Protein 3P8N (pdb70)

CATH classification: 2.40.10.120 (+1 more: 2.40.10.10)

Sequence (390 aa):
APITAYSQQTRGLLGCIITSLTGRDKNQVDGEVQVLSTATQSFLATCVNGVCWTVYHGAGSKTLAGPKGPITQMYTNVDQDLVGWPAPPGARSMTPCTCGSSDLYLVTRHADVIPVRRRGDSRGSLLSPRPVSYLKGSSGGPLLCPSGHVVGIFRAAVCTRGVAKAVDFIPVESMETTMRASAPITAYSQQTRGLLGCIITSLTGRDKNQVDGEVQVLSTATQSFLATCVNGVCWTVYHGAGSKTLAGPKGPITQMYTNVDQDLVGWPAPPGARSMTPCTCGSSDLYLVTRHADVIPVRRRGDSRGSLLSPRPVSYLKGSSGGPLLCPSGHVVGIFRAAVCTRGVAKAVDFIPVESMETTMRASKGSVVIVGRIILSKGSVVIVGRIILS

B-factor: mean 38.15, std 11.36, range [19.88, 82.08]

Radius of gyration: 26.42 Å; Cα contacts (8 Å, |Δi|>4): 1052; chains: 4; bounding box: 53×77×50 Å

Foldseek 3Di:
DLDFWADDDDDDDVRLVVLQVFLADQDDDAEQKDWDDDPPAIEIWGAAPQKTKFFCVGQPQFFHRYNVGTFGWPFDDNVLRMTITGHHDRHDHAYADDVDDQWKWWQAPRRDTFIWGDDDLFKTFGPDKDFPVRRGNHGNTFIGDSVRHGQFTFHAFDDDPRIGGMTGTGGVVNVVVRNVVD/DQDFFADDDDDDDVVLVVLLVFLADQDADAEQKDWDDDPPAIEIWGAAPQKTKFFCVGQPQFFHRANVGTFGWPFDDNVLRMTITGDYPHYDHAYADDDDAQFKWWQAPRRDTFTWGHPDLFKTFGPDKDFPVRRGNHGNTFIAHSVGHGQFTFHAFCDDPRIGGMTGTGGVVNVVVRVVVD/DDDDDDPDDDDDD/DDDDDDPDDDDDD

GO terms:
  GO:0042025 host cell nucleus (C, IDA)
  GO:0044164 host cell cytosol (C, IDA)
  GO:0030430 host cell cytoplasm (C, IDA)
  GO:0043066 negative regulation of apoptotic process (P, IDA)
  GO:1902807 negative regulation of cell cycle G1/S phase transition (P, IDA)
  GO:0005515 protein binding (F, IPI)
  GO:0003724 RNA helicase activity (F, IDA)
  GO:0033650 host cell mitochondrion (C, EXP)
  GO:0042025 host cell nucleus (C, EXP)
  GO:0044167 host cell endoplasmic reticulum membrane (C, EXP)
  GO:0044186 host cell lipid droplet (C, EXP)
  GO:0044191 host cell mitochondrial membrane (C, EXP)
  GO:0030430 host cell cytoplasm (C, EXP)
  GO:0016887 ATP hydrolysis activity (F, EXP)
  GO:0017111 ribonucleoside triphosphate phosphatase activity (F, EXP)
  GO:0034062 5'-3' RNA polymerase activity (F, EXP)
  GO:0140691 RNA folding chaperone (F, IDA)
  GO:0003677 DNA binding (F, EXP)
  GO:0003723 RNA binding (F, EXP)
  GO:0003677 DNA binding (F, IMP)

Secondary structure (DSSP, 8-state):
----EEEEE---HHHHHHHHHH-B--SPP-SSEEEEE-SS-EEEEEEETTEEEE-HHHHTT--EEETTEEEPPSEEEGGGTEEEEEPPTTS--B-B--S--SEEEEEPTT--EEEEEE-SSSEEEEEEEEEHHHHTT-TT-EEE-TTS-EEEEEEEEEEETTEEEEEEEEEHHHHHHHHHH-/----EEEEE---HHHHHHHHHH-B--SPP-SSEEEEE-SS-EEEEEEETTEEEEEHHHHTT--B-BTTSPBPPSEEEGGGTE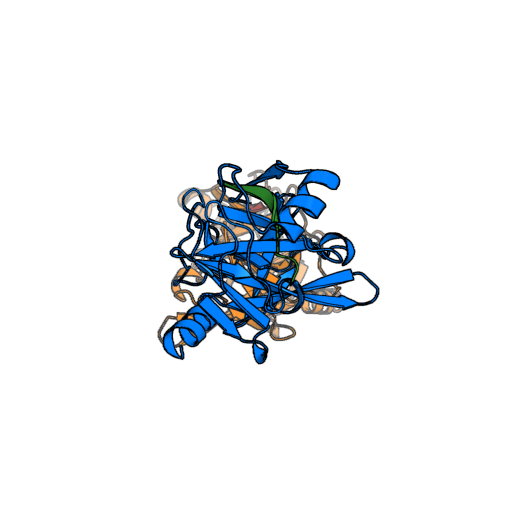EEEEPPTTPPPBPBP-S---EEEEEPTT--EEEEEE-SSSEEEEEEEEEHHHHTT-TTPEEE-TTS-EEEEEEEEEEETTEEEEEEEEEHHHHHHHHHT-/-PPBEEEEEEEE-/---BEEEEEEEE-

InterPro domains:
  IPR000745 Hepatitis C virus, Non-structural protein NS4a [PF01006] (1658-1711)
  IPR001490 Hepatitis C virus, Non-structural protein NS4b [PF01001] (1728-1921)
  IPR001650 Helicase, C-terminal domain-like [PS51194] (1361-1538)
  IPR001650 Helicase, C-terminal domain-like [SM00490] (1401-1495)
  IPR002166 RNA dependent RNA polymerase, hepatitis C virus [PF00998] (2422-2932)
  IPR002518 Hepatitis C virus, Non-structural protein NS2 [PF01538] (811-1005)
  IPR002518 Hepatitis C virus, Non-structural protein NS2 [PS51693] (903-1026)
  IPR002519 Hepatitis C virus, Envelope glycoprotein E1 [PF01539] (193-382)
  IPR002521 Hepatitis C virus, Core protein, C-terminal [PF01542] (116-190)
  IPR002522 Hepatitis C virus, Core protein, N-terminal [PF01543] (2-115)
  IPR002531 Hepatitis C virus, Non-structural protein E2/NS1 [PF01560] (386-729)
  IPR002868 Hepatitis C virus, Non-structural 5a protein [PF01506] (1974-1996)
  IPR004109 Hepatitis C virus, NS3 protease [PF02907] (1057-1203)
  IPR004109 Hepatitis C virus, NS3 protease [PS51822] (1027-1208)
  IPR007094 RNA-directed RNA polymerase, catalytic domain [PS50507] (2633-2751)
  IPR009003 Peptidase S1, PA clan [SSF50494] (1027-1212)
  IPR011492 Non-structural protein NS3-like, DEAD-box helicase, flavivirus [PF07652] (1293-1355)
  IPR013192 Hepatitis C virus, Non-structural 5a protein, domain 1a [PF08300] (2006-2067)
  IPR013193 Hepatitis C virus non-structural 5a, 1B domain [PF08301] (2068-2168)
  IPR014001 Helicase superfamily 1/2, ATP-binding domain [PS51192] (1217-1369)

Structure (mmCIF, N/CA/C/O backbone):
data_3P8N
#
_entry.id   3P8N
#
_cell.length_a   94.874
_cell.length_b   94.874
_cell.length_c   81.880
_cell.angle_alpha   90.000
_cell.angle_beta   90.000
_cell.angle_gamma   120.000
#
_symmetry.space_group_name_H-M   'P 61'
#
loop_
_entity.id
_entity.type
_entity.pdbx_description
1 polymer 'HCV serine protease NS3'
2 polymer 'HCV non-structural protein 4A'
3 non-polymer 'SODIUM ION'
4 non-polymer N-[(cyclopentyloxy)carbonyl]-3-methyl-L-valyl-(4R)-4-[(8-bromo-7-methoxy-2-{2-[(2-methylpropanoyl)amino]-1,3-thiazol-4-yl}quinolin-4-yl)oxy]-N-[(1R,2S)-1-carboxy-2-ethenylcyclopropyl]-L-prolinamide
5 water water
#
loop_
_atom_site.group_PDB
_atom_site.id
_atom_site.type_symbol
_atom_site.label_atom_id
_atom_site.label_alt_id
_atom_site.label_comp_id
_atom_site.label_asym_id
_atom_site.label_entity_id
_atom_site.label_seq_id
_atom_site.pdbx_PDB_ins_code
_atom_site.Cartn_x
_atom_site.Cartn_y
_atom_site.Cartn_z
_atom_site.occupancy
_atom_site.B_iso_or_equiv
_atom_site.auth_seq_id
_atom_site.auth_comp_id
_atom_site.auth_asym_id
_atom_site.auth_atom_id
_atom_site.pdbx_PDB_model_num
ATOM 1 N N . ALA A 1 1 ? 66.891 39.839 7.627 1.00 63.15 1 ALA A N 1
ATOM 2 C CA . ALA A 1 1 ? 66.089 39.834 6.370 1.00 63.10 1 ALA A CA 1
ATOM 3 C C . ALA A 1 1 ? 66.903 40.446 5.229 1.00 63.04 1 ALA A C 1
ATOM 4 O O . ALA A 1 1 ? 67.810 41.260 5.463 1.00 64.48 1 ALA A O 1
ATOM 6 N N . PRO A 1 2 ? 66.589 40.065 3.976 1.00 61.49 2 PRO A N 1
ATOM 7 C CA . PRO A 1 2 ? 67.286 40.577 2.788 1.00 58.73 2 PRO A CA 1
ATOM 8 C C . PRO A 1 2 ? 66.942 42.036 2.485 1.00 56.31 2 PRO A C 1
ATOM 9 O O . PRO A 1 2 ? 67.815 42.831 2.142 1.00 57.24 2 PRO A O 1
ATOM 13 N N . ILE A 1 3 ? 65.670 42.389 2.624 1.00 52.05 3 ILE A N 1
ATOM 14 C CA . ILE A 1 3 ? 65.203 43.682 2.139 1.00 47.11 3 ILE A CA 1
ATOM 15 C C . ILE A 1 3 ? 65.209 44.763 3.220 1.00 43.36 3 ILE A C 1
ATOM 16 O O . ILE A 1 3 ? 64.802 44.529 4.359 1.00 41.26 3 ILE A O 1
ATOM 21 N N . THR A 1 4 ? 65.697 45.942 2.859 1.00 39.26 4 THR A N 1
ATOM 22 C CA . THR A 1 4 ? 65.711 47.064 3.789 1.00 38.77 4 THR A CA 1
ATOM 23 C C . THR A 1 4 ? 65.046 48.285 3.148 1.00 35.82 4 THR A C 1
ATOM 24 O O . THR A 1 4 ? 64.879 48.346 1.924 1.00 33.94 4 THR A O 1
ATOM 28 N N . ALA A 1 5 ? 64.667 49.249 3.980 1.00 33.39 5 ALA A N 1
ATOM 29 C CA . ALA A 1 5 ? 63.983 50.442 3.499 1.00 31.21 5 ALA A CA 1
ATOM 30 C C . ALA A 1 5 ? 64.300 51.644 4.394 1.00 30.81 5 ALA A C 1
ATOM 31 O O . ALA A 1 5 ? 64.652 51.489 5.564 1.00 30.01 5 ALA A O 1
ATOM 33 N N . TYR A 1 6 ? 64.170 52.843 3.839 1.00 30.82 6 TYR A N 1
ATOM 34 C CA . TYR A 1 6 ? 64.090 54.040 4.665 1.00 29.71 6 TYR A CA 1
ATOM 35 C C . TYR A 1 6 ? 63.136 55.008 4.014 1.00 29.18 6 TYR A C 1
ATOM 36 O O . TYR A 1 6 ? 62.795 54.879 2.822 1.00 28.16 6 TYR A O 1
ATOM 45 N N . SER A 1 7 ? 62.710 55.992 4.788 1.00 27.82 7 SER A N 1
ATOM 46 C CA . SER A 1 7 ? 61.775 56.965 4.250 1.00 27.91 7 SER A CA 1
ATOM 47 C C . SER A 1 7 ? 62.377 58.356 4.201 1.00 28.90 7 SER A C 1
ATOM 48 O O . SER A 1 7 ? 63.415 58.631 4.830 1.00 27.78 7 SER A O 1
ATOM 51 N N . GLN A 1 8 ? 61.733 59.225 3.420 1.00 27.00 8 GLN A N 1
ATOM 52 C CA . GLN A 1 8 ? 62.038 60.647 3.418 1.00 28.07 8 GLN A CA 1
ATOM 53 C C . GLN A 1 8 ? 60.710 61.393 3.365 1.00 28.31 8 GLN A C 1
ATOM 54 O O . GLN A 1 8 ? 59.879 61.103 2.507 1.00 25.60 8 GLN A O 1
ATOM 60 N N . GLN A 1 9 ? 60.501 62.335 4.276 1.00 28.30 9 GLN A N 1
ATOM 61 C CA . GLN A 1 9 ? 59.326 63.179 4.187 1.00 30.91 9 GLN A CA 1
ATOM 62 C C . GLN A 1 9 ? 59.515 64.251 3.120 1.00 31.52 9 GLN A C 1
ATOM 63 O O . GLN A 1 9 ? 60.640 64.656 2.832 1.00 29.96 9 GLN A O 1
ATOM 69 N N . THR A 1 10 ? 58.412 64.690 2.513 1.00 33.75 10 THR A N 1
ATOM 70 C CA . THR A 1 10 ? 58.491 65.678 1.444 1.00 35.38 10 THR A CA 1
ATOM 71 C C . THR A 1 10 ? 57.614 66.887 1.688 1.00 35.91 10 THR A C 1
ATOM 72 O O . THR A 1 10 ? 57.805 67.929 1.053 1.00 36.75 10 THR A O 1
ATOM 76 N N . ARG A 1 11 ? 56.645 66.745 2.583 1.00 37.53 11 ARG A N 1
ATOM 77 C CA . ARG A 1 11 ? 55.662 67.805 2.829 1.00 40.98 11 ARG A CA 1
ATOM 78 C C . ARG A 1 11 ? 55.256 67.815 4.279 1.00 42.79 11 ARG A C 1
ATOM 79 O O . ARG A 1 11 ? 55.332 66.790 4.955 1.00 42.42 11 ARG A O 1
ATOM 87 N N . GLY A 1 12 ? 54.800 68.978 4.743 1.00 44.22 12 GLY A N 1
ATOM 88 C CA . GLY A 1 12 ? 54.278 69.092 6.089 1.00 46.90 12 GLY A CA 1
ATOM 89 C C . GLY A 1 12 ? 52.790 69.378 6.085 1.00 48.38 12 GLY A C 1
ATOM 90 O O . GLY A 1 12 ? 52.151 69.323 5.040 1.00 47.49 12 GLY A O 1
ATOM 91 N N . LEU A 1 13 ? 52.245 69.698 7.256 1.00 50.50 13 LEU A N 1
ATOM 92 C CA . LEU A 1 13 ? 50.805 69.894 7.429 1.00 52.27 13 LEU A CA 1
ATOM 93 C C . LEU A 1 13 ? 50.203 70.951 6.502 1.00 53.02 13 LEU A C 1
ATOM 94 O O . LEU A 1 13 ? 49.183 70.709 5.853 1.00 53.86 13 LEU A O 1
ATOM 99 N N . LEU A 1 14 ? 50.822 72.125 6.448 1.00 52.31 14 LEU A N 1
ATOM 100 C CA . LEU A 1 14 ? 50.273 73.220 5.651 1.00 52.25 14 LEU A CA 1
ATOM 101 C C . LEU A 1 14 ? 50.369 72.910 4.170 1.00 51.46 14 LEU A C 1
ATOM 102 O O . LEU A 1 14 ? 49.404 73.073 3.436 1.00 51.81 14 LEU A O 1
ATOM 107 N N . GLY A 1 15 ? 51.538 72.462 3.730 1.00 51.19 15 GLY A N 1
ATOM 108 C CA . GLY A 1 15 ? 51.719 72.180 2.319 1.00 50.71 15 GLY A CA 1
ATOM 109 C C . GLY A 1 15 ? 50.767 71.110 1.817 1.00 50.24 15 GLY A C 1
ATOM 110 O O . GLY A 1 15 ? 50.362 71.129 0.655 1.00 50.07 15 GLY A O 1
ATOM 111 N N . CYS A 1 16 ? 50.416 70.174 2.691 1.00 50.67 16 CYS A N 1
ATOM 112 C CA . CYS A 1 16 ? 49.518 69.081 2.323 1.00 51.13 16 CYS A CA 1
ATOM 113 C C . CYS A 1 16 ? 48.086 69.596 2.181 1.00 50.77 16 CYS A C 1
ATOM 114 O O . CYS A 1 16 ? 47.354 69.191 1.279 1.00 49.71 16 CYS A O 1
ATOM 117 N N . ILE A 1 17 ? 47.687 70.495 3.075 1.00 51.59 17 ILE A N 1
ATOM 118 C CA . ILE A 1 17 ? 46.344 71.050 3.022 1.00 50.66 17 ILE A CA 1
ATOM 119 C C . ILE A 1 17 ? 46.187 71.812 1.717 1.00 49.60 17 ILE A C 1
ATOM 120 O O . ILE A 1 17 ? 45.215 71.618 0.987 1.00 49.39 17 ILE A O 1
ATOM 125 N N . ILE A 1 18 ? 47.174 72.650 1.412 1.00 48.06 18 ILE A N 1
ATOM 126 C CA . ILE A 1 18 ? 47.145 73.440 0.194 1.00 46.78 18 ILE A CA 1
ATOM 127 C C . ILE A 1 18 ? 47.152 72.559 -1.045 1.00 44.74 18 ILE A C 1
ATOM 128 O O . ILE A 1 18 ? 46.353 72.760 -1.955 1.00 44.57 18 ILE A O 1
ATOM 133 N N . THR A 1 19 ? 48.049 71.582 -1.082 1.00 42.88 19 THR A N 1
ATOM 134 C CA . THR A 1 19 ? 48.212 70.771 -2.282 1.00 41.95 19 THR A CA 1
ATOM 135 C C . THR A 1 19 ? 46.953 69.932 -2.522 1.00 40.43 19 THR A C 1
ATOM 136 O O . THR A 1 19 ? 46.555 69.699 -3.654 1.00 40.29 19 THR A O 1
ATOM 140 N N . SER A 1 20 ? 46.323 69.499 -1.442 1.00 41.17 20 SER A N 1
ATOM 141 C CA . SER A 1 20 ? 45.028 68.829 -1.525 1.00 42.64 20 SER A CA 1
ATOM 142 C C . SER A 1 20 ? 43.953 69.664 -2.238 1.00 43.73 20 SER A C 1
ATOM 143 O O . SER A 1 20 ? 43.142 69.126 -2.996 1.00 41.96 20 SER A O 1
ATOM 146 N N . LEU A 1 21 ? 43.956 70.979 -1.994 1.00 45.71 21 LEU A N 1
ATOM 147 C CA . LEU A 1 21 ? 42.943 71.885 -2.549 1.00 45.90 21 LEU A CA 1
ATOM 148 C C . LEU A 1 21 ? 43.223 72.241 -3.993 1.00 45.75 21 LEU A C 1
ATOM 149 O O . LEU A 1 21 ? 42.301 72.338 -4.809 1.00 47.70 21 LEU A O 1
ATOM 154 N N . THR A 1 22 ? 44.494 72.444 -4.310 1.00 43.74 22 THR A N 1
ATOM 155 C CA . THR A 1 22 ? 44.882 72.865 -5.643 1.00 43.48 22 THR A CA 1
ATOM 156 C C . THR A 1 22 ? 45.039 71.660 -6.569 1.00 43.07 22 THR A C 1
ATOM 157 O O . THR A 1 22 ? 44.891 71.770 -7.795 1.00 43.25 22 THR A O 1
ATOM 161 N N . GLY A 1 23 ? 45.363 70.510 -5.987 1.00 40.37 23 GLY A N 1
ATOM 162 C CA . GLY A 1 23 ? 45.554 69.316 -6.793 1.00 39.09 23 GLY A CA 1
ATOM 163 C C . GLY A 1 23 ? 46.822 69.333 -7.616 1.00 39.14 23 GLY A C 1
ATOM 164 O O . GLY A 1 23 ? 47.000 68.514 -8.515 1.00 37.09 23 GLY A O 1
ATOM 165 N N . ARG A 1 24 ? 47.718 70.267 -7.313 1.00 41.62 24 ARG A N 1
ATOM 166 C CA . ARG A 1 24 ? 48.939 70.409 -8.085 1.00 44.20 24 ARG A CA 1
ATOM 167 C C . ARG A 1 24 ? 50.156 70.194 -7.180 1.00 44.51 24 ARG A C 1
ATOM 168 O O . ARG A 1 24 ? 50.375 70.934 -6.211 1.00 44.65 24 ARG A O 1
ATOM 176 N N . ASP A 1 25 ? 50.931 69.160 -7.489 1.00 45.80 25 ASP A N 1
ATOM 177 C CA . ASP A 1 25 ? 52.122 68.835 -6.707 1.00 46.76 25 ASP A CA 1
ATOM 178 C C . ASP A 1 25 ? 53.317 68.910 -7.638 1.00 46.99 25 ASP A C 1
ATOM 179 O O . ASP A 1 25 ? 53.427 68.133 -8.582 1.00 45.97 25 ASP A O 1
ATOM 184 N N . LYS A 1 26 ? 54.208 69.860 -7.371 1.00 49.30 26 LYS A N 1
ATOM 185 C CA . LYS A 1 26 ? 55.377 70.060 -8.214 1.00 51.21 26 LYS A CA 1
ATOM 186 C C . LYS A 1 26 ? 56.639 69.388 -7.666 1.00 50.43 26 LYS A C 1
ATOM 187 O O . LYS A 1 26 ? 57.688 69.395 -8.315 1.00 50.12 26 LYS A O 1
ATOM 193 N N . ASN A 1 27 ? 56.535 68.795 -6.480 1.00 49.29 27 ASN A N 1
ATOM 194 C CA . ASN A 1 27 ? 57.670 68.097 -5.890 1.00 48.02 27 ASN A CA 1
ATOM 195 C C . ASN A 1 27 ? 58.154 66.985 -6.808 1.00 47.66 27 ASN A C 1
ATOM 196 O O . ASN A 1 27 ? 57.354 66.309 -7.439 1.00 46.05 27 ASN A O 1
ATOM 201 N N . GLN A 1 28 ? 59.469 66.793 -6.878 1.00 48.58 28 GLN A N 1
ATOM 202 C CA . GLN A 1 28 ? 60.034 65.636 -7.577 1.00 49.17 28 GLN A CA 1
ATOM 203 C C . GLN A 1 28 ? 59.642 64.346 -6.862 1.00 47.93 28 GLN A C 1
ATOM 204 O O . GLN A 1 28 ? 59.730 64.261 -5.634 1.00 48.49 28 GLN A O 1
ATOM 210 N N . VAL A 1 29 ? 59.193 63.352 -7.627 1.00 46.82 29 VAL A N 1
ATOM 211 C CA . VAL A 1 29 ? 58.778 62.069 -7.052 1.00 45.32 29 VAL A CA 1
ATOM 212 C C . VAL A 1 29 ? 59.914 61.054 -7.136 1.00 44.02 29 VAL A C 1
ATOM 213 O O . VAL A 1 29 ? 60.645 61.034 -8.128 1.00 45.36 29 VAL A O 1
ATOM 217 N N . ASP A 1 30 ? 60.071 60.225 -6.099 1.00 40.81 30 ASP A N 1
ATOM 218 C CA . ASP A 1 30 ? 61.089 59.167 -6.102 1.00 38.22 30 ASP A CA 1
ATOM 219 C C . ASP A 1 30 ? 60.630 58.017 -5.217 1.00 35.74 30 ASP A C 1
ATOM 220 O O . ASP A 1 30 ? 59.659 58.150 -4.497 1.00 33.42 30 ASP A O 1
ATOM 225 N N . GLY A 1 31 ? 61.319 56.885 -5.285 1.00 34.76 31 GLY A N 1
ATOM 226 C CA . GLY A 1 31 ? 60.995 55.782 -4.400 1.00 35.37 31 GLY A CA 1
ATOM 227 C C . GLY A 1 31 ? 60.010 54.788 -4.987 1.00 35.03 31 GLY A C 1
ATOM 228 O O . GLY A 1 31 ? 59.314 55.089 -5.951 1.00 34.47 31 GLY A O 1
ATOM 229 N N . GLU A 1 32 ? 59.960 53.600 -4.398 1.00 33.77 32 GLU A N 1
ATOM 230 C CA . GLU A 1 32 ? 59.049 52.556 -4.852 1.00 34.58 32 GLU A CA 1
ATOM 231 C C . GLU A 1 32 ? 57.664 52.710 -4.229 1.00 33.35 32 GLU A C 1
ATOM 232 O O . GLU A 1 32 ? 56.654 52.264 -4.781 1.00 32.92 32 GLU A O 1
ATOM 238 N N . VAL A 1 33 ? 57.628 53.333 -3.063 1.00 29.67 33 VAL A N 1
ATOM 239 C CA . VAL A 1 33 ? 56.384 53.467 -2.330 1.00 28.51 33 VAL A CA 1
ATOM 240 C C . VAL A 1 33 ? 56.175 54.928 -1.988 1.00 26.14 33 VAL A C 1
ATOM 241 O O . VAL A 1 33 ? 57.097 55.592 -1.491 1.00 25.59 33 VAL A O 1
ATOM 245 N N . GLN A 1 34 ? 54.968 55.430 -2.243 1.00 26.17 34 GLN A N 1
ATOM 246 C CA . GLN A 1 34 ? 54.611 56.798 -1.898 1.00 26.34 34 GLN A CA 1
ATOM 247 C C . GLN A 1 34 ? 53.801 56.810 -0.621 1.00 26.23 34 GLN A C 1
ATOM 248 O O . GLN A 1 34 ? 52.929 55.954 -0.401 1.00 25.67 34 GLN A O 1
ATOM 254 N N . VAL A 1 35 ? 54.091 57.775 0.240 1.00 25.96 35 VAL A N 1
ATOM 255 C CA . VAL A 1 35 ? 53.315 57.921 1.460 1.00 26.99 35 VAL A CA 1
ATOM 256 C C . VAL A 1 35 ? 52.259 58.954 1.193 1.00 28.56 35 VAL A C 1
ATOM 257 O O . VAL A 1 35 ? 52.576 60.096 0.840 1.00 29.44 35 VAL A O 1
ATOM 261 N N . LEU A 1 36 ? 51.008 58.560 1.384 1.00 29.04 36 LEU A N 1
ATOM 262 C CA . LEU A 1 36 ? 49.887 59.388 0.978 1.00 29.23 36 LEU A CA 1
ATOM 263 C C . LEU A 1 36 ? 49.081 59.894 2.148 1.00 30.22 36 LEU A C 1
ATOM 264 O O . LEU A 1 36 ? 49.014 59.263 3.208 1.00 27.96 36 LEU A O 1
ATOM 269 N N . SER A 1 37 ? 48.442 61.038 1.938 1.00 31.18 37 SER A N 1
ATOM 270 C CA . SER A 1 37 ? 47.547 61.540 2.940 1.00 33.28 37 SER A CA 1
ATOM 271 C C . SER A 1 37 ? 46.312 62.210 2.352 1.00 33.81 37 SER A C 1
ATOM 272 O O . SER A 1 37 ? 46.362 62.815 1.272 1.00 33.59 37 SER A O 1
ATOM 275 N N . THR A 1 38 ? 45.207 62.096 3.074 1.00 35.18 38 THR A N 1
ATOM 276 C CA . THR A 1 38 ? 44.049 62.954 2.838 1.00 40.35 38 THR A CA 1
ATOM 277 C C . THR A 1 38 ? 43.764 63.726 4.129 1.00 42.87 38 THR A C 1
ATOM 278 O O . THR A 1 38 ? 44.591 63.742 5.051 1.00 42.74 38 THR A O 1
ATOM 282 N N . ALA A 1 39 ? 42.596 64.360 4.184 1.00 46.32 39 ALA A N 1
ATOM 283 C CA . ALA A 1 39 ? 42.206 65.171 5.335 1.00 48.75 39 ALA A CA 1
ATOM 284 C C . ALA A 1 39 ? 42.102 64.321 6.589 1.00 49.36 39 ALA A C 1
ATOM 285 O O . ALA A 1 39 ? 42.392 64.790 7.682 1.00 49.73 39 ALA A O 1
ATOM 287 N N . THR A 1 40 ? 41.685 63.069 6.430 1.00 49.48 40 THR A N 1
ATOM 288 C CA . THR A 1 40 ? 41.422 62.233 7.589 1.00 51.09 40 THR A CA 1
ATOM 289 C C . THR A 1 40 ? 42.413 61.077 7.796 1.00 50.01 40 THR A C 1
ATOM 290 O O . THR A 1 40 ? 42.661 60.674 8.930 1.00 49.95 40 THR A O 1
ATOM 294 N N . GLN A 1 41 ? 42.981 60.540 6.720 1.00 48.94 41 GLN A N 1
ATOM 295 C CA . GLN A 1 41 ? 43.792 59.331 6.858 1.00 46.76 41 GLN A CA 1
ATOM 296 C C . GLN A 1 41 ? 45.121 59.304 6.106 1.00 44.02 41 GLN A C 1
ATOM 297 O O . GLN A 1 41 ? 45.344 60.078 5.164 1.00 40.33 41 GLN A O 1
ATOM 303 N N . SER A 1 42 ? 46.013 58.412 6.545 1.00 40.11 42 SER A N 1
ATOM 304 C CA . SER A 1 42 ? 47.273 58.204 5.848 1.00 38.35 42 SER A CA 1
ATOM 305 C C . SER A 1 42 ? 47.385 56.734 5.416 1.00 33.69 42 SER A C 1
ATOM 306 O O . SER A 1 42 ? 46.818 55.833 6.044 1.00 33.70 42 SER A O 1
ATOM 309 N N . PHE A 1 43 ? 48.078 56.522 4.305 1.00 29.83 43 PHE A N 1
ATOM 310 C CA . PHE A 1 43 ? 48.182 55.205 3.695 1.00 28.14 43 PHE A CA 1
ATOM 311 C C . PHE A 1 43 ? 49.311 55.258 2.688 1.00 26.24 43 PHE A C 1
ATOM 312 O O . PHE A 1 43 ? 50.006 56.272 2.611 1.00 26.51 43 PHE A O 1
ATOM 320 N N . LEU A 1 44 ? 49.524 54.163 1.956 1.00 23.83 44 LEU A N 1
ATOM 321 C CA . LEU A 1 44 ? 50.669 54.034 1.067 1.00 23.28 44 LEU A CA 1
ATOM 322 C C . LEU A 1 44 ? 50.196 53.654 -0.324 1.00 23.85 44 LEU A C 1
ATOM 323 O O . LEU A 1 44 ? 49.124 53.072 -0.468 1.00 25.09 44 LEU A O 1
ATOM 328 N N . ALA A 1 45 ? 50.995 53.974 -1.339 1.00 25.06 45 ALA A N 1
ATOM 329 C CA . ALA A 1 45 ? 50.772 53.438 -2.690 1.00 24.79 45 ALA A CA 1
ATOM 330 C C . ALA A 1 45 ? 52.039 52.735 -3.170 1.00 27.71 45 ALA A C 1
ATOM 331 O O . ALA A 1 45 ? 53.148 53.246 -2.982 1.00 31.01 45 ALA A O 1
ATOM 333 N N . THR A 1 46 ? 51.888 51.561 -3.770 1.00 27.85 46 THR A N 1
ATOM 334 C CA . THR A 1 46 ? 53.038 50.837 -4.303 1.00 29.66 46 THR A CA 1
ATOM 335 C C . THR A 1 46 ? 52.958 50.970 -5.814 1.00 31.20 46 THR A C 1
ATOM 336 O O . THR A 1 46 ? 51.924 50.670 -6.413 1.00 30.06 46 THR A O 1
ATOM 340 N N . CYS A 1 47 ? 54.034 51.433 -6.427 1.00 32.69 47 CYS A N 1
ATOM 341 C CA . CYS A 1 47 ? 54.010 51.608 -7.858 1.00 35.96 47 CYS A CA 1
ATOM 342 C C . CYS A 1 47 ? 54.556 50.361 -8.543 1.00 37.19 47 CYS A C 1
ATOM 343 O O . CYS A 1 47 ? 55.683 49.914 -8.279 1.00 36.28 47 CYS A O 1
ATOM 346 N N . VAL A 1 48 ? 53.710 49.786 -9.392 1.00 36.58 48 VAL A N 1
ATOM 347 C CA . VAL A 1 48 ? 53.973 48.517 -10.063 1.00 40.44 48 VAL A CA 1
ATOM 348 C C . VAL A 1 48 ? 53.621 48.658 -11.552 1.00 41.42 48 VAL A C 1
ATOM 349 O O . VAL A 1 48 ? 52.481 48.950 -11.915 1.00 41.99 48 VAL A O 1
ATOM 353 N N . ASN A 1 49 ? 54.617 48.462 -12.407 1.00 43.93 49 ASN A N 1
ATOM 354 C CA . ASN A 1 49 ? 54.450 48.618 -13.850 1.00 44.81 49 ASN A CA 1
ATOM 355 C C . ASN A 1 49 ? 53.761 49.919 -14.227 1.00 43.97 49 ASN A C 1
ATOM 356 O O . ASN A 1 49 ? 52.718 49.910 -14.873 1.00 44.25 49 ASN A O 1
ATOM 361 N N . GLY A 1 50 ? 54.347 51.037 -13.822 1.00 43.66 50 GLY A N 1
ATOM 362 C CA . GLY A 1 50 ? 53.823 52.331 -14.227 1.00 42.99 50 GLY A CA 1
ATOM 363 C C . GLY A 1 50 ? 52.500 52.774 -13.608 1.00 42.24 50 GLY A C 1
ATOM 364 O O . GLY A 1 50 ? 51.999 53.843 -13.958 1.00 43.02 50 GLY A O 1
ATOM 365 N N . VAL A 1 51 ? 51.926 51.974 -12.703 1.00 39.63 51 VAL A N 1
ATOM 366 C CA . VAL A 1 51 ? 50.723 52.382 -11.957 1.00 37.01 51 VAL A CA 1
ATOM 367 C C . VAL A 1 51 ? 50.991 52.377 -10.444 1.00 35.61 51 VAL A C 1
ATOM 368 O O . VAL A 1 51 ? 51.557 51.418 -9.916 1.00 33.88 51 VAL A O 1
ATOM 372 N N . CYS A 1 52 ? 50.602 53.452 -9.754 1.00 34.68 52 CYS A N 1
ATOM 373 C CA . CYS A 1 52 ? 50.674 53.458 -8.296 1.00 34.01 52 CYS A CA 1
ATOM 374 C C . CYS A 1 52 ? 49.325 53.025 -7.700 1.00 31.64 52 CYS A C 1
ATOM 375 O O . CYS A 1 52 ? 48.299 53.704 -7.864 1.00 28.51 52 CYS A O 1
ATOM 378 N N . TRP A 1 53 ? 49.364 51.884 -7.016 1.00 27.85 53 TRP A N 1
ATOM 379 C CA . TRP A 1 53 ? 48.191 51.184 -6.486 1.00 27.53 53 TRP A CA 1
ATOM 380 C C . TRP A 1 53 ? 48.014 51.456 -4.986 1.00 27.33 53 TRP A C 1
ATOM 381 O O . TRP A 1 53 ? 48.988 51.454 -4.223 1.00 24.93 53 TRP A O 1
ATOM 392 N N . THR A 1 54 ? 46.769 51.650 -4.561 1.00 25.45 54 THR A N 1
ATOM 393 C CA . THR A 1 54 ? 46.494 51.734 -3.151 1.00 24.97 54 THR A CA 1
ATOM 394 C C . THR A 1 54 ? 45.097 51.205 -2.834 1.00 24.07 54 THR A C 1
ATOM 395 O O . THR A 1 54 ? 44.473 50.593 -3.685 1.00 24.70 54 THR A O 1
ATOM 399 N N . VAL A 1 55 ? 44.620 51.411 -1.611 1.00 23.80 55 VAL A N 1
ATOM 400 C CA . VAL A 1 55 ? 43.298 50.933 -1.208 1.00 24.12 55 VAL A CA 1
ATOM 401 C C . VAL A 1 55 ? 42.199 51.982 -1.395 1.00 25.40 55 VAL A C 1
ATOM 402 O O . VAL A 1 55 ? 42.432 53.172 -1.194 1.00 24.21 55 VAL A O 1
ATOM 406 N N . TYR A 1 56 ? 41.000 51.521 -1.763 1.00 25.55 56 TYR A N 1
ATOM 407 C CA . TYR A 1 56 ? 39.826 52.391 -1.875 1.00 27.52 56 TYR A CA 1
ATOM 408 C C . TYR A 1 56 ? 39.421 53.008 -0.531 1.00 27.95 56 TYR A C 1
ATOM 409 O O . TYR A 1 56 ? 39.005 54.184 -0.476 1.00 25.89 56 TYR A O 1
ATOM 418 N N . HIS A 1 57 ? 39.537 52.231 0.554 1.00 28.99 57 HIS A N 1
ATOM 419 C CA . HIS A 1 57 ? 39.137 52.736 1.869 1.00 28.62 57 HIS A CA 1
ATOM 420 C C . HIS A 1 57 ? 40.046 53.875 2.301 1.00 28.93 57 HIS A C 1
ATOM 421 O O . HIS A 1 57 ? 39.719 54.629 3.213 1.00 31.11 57 HIS A O 1
ATOM 428 N N . GLY A 1 58 ? 41.180 54.016 1.619 1.00 28.09 58 GLY A N 1
ATOM 429 C CA . GLY A 1 58 ? 42.044 55.169 1.827 1.00 26.44 58 GLY A CA 1
ATOM 430 C C . GLY A 1 58 ? 41.803 56.304 0.835 1.00 27.25 58 GLY A C 1
ATOM 431 O O . GLY A 1 58 ? 41.529 57.443 1.233 1.00 27.20 58 GLY A O 1
ATOM 432 N N . ALA A 1 59 ? 41.904 56.009 -0.456 1.00 26.02 59 ALA A N 1
ATOM 433 C CA . ALA A 1 59 ? 41.813 57.056 -1.477 1.00 26.18 59 ALA A CA 1
ATOM 434 C C . ALA A 1 59 ? 40.380 57.387 -1.945 1.00 27.05 59 ALA A C 1
ATOM 435 O O . ALA A 1 59 ? 40.161 58.435 -2.578 1.00 24.88 59 ALA A O 1
ATOM 437 N N . GLY A 1 60 ? 39.425 56.502 -1.663 1.00 24.12 60 GLY A N 1
ATOM 438 C CA . GLY A 1 60 ? 38.111 56.637 -2.273 1.00 27.10 60 GLY A CA 1
ATOM 439 C C . GLY A 1 60 ? 38.247 56.812 -3.776 1.00 27.28 60 GLY A C 1
ATOM 440 O O . GLY A 1 60 ? 39.056 56.150 -4.430 1.00 27.46 60 GLY A O 1
ATOM 441 N N . SER A 1 61 ? 37.455 57.726 -4.323 1.00 29.75 61 SER A N 1
ATOM 442 C CA . SER A 1 61 ? 37.476 58.043 -5.744 1.00 30.24 61 SER A CA 1
ATOM 443 C C . SER A 1 61 ? 38.355 59.242 -6.083 1.00 29.42 61 SER A C 1
ATOM 444 O O . SER A 1 61 ? 38.303 59.751 -7.212 1.00 28.20 61 SER A O 1
ATOM 447 N N . LYS A 1 62 ? 39.147 59.708 -5.118 1.00 27.42 62 LYS A N 1
ATOM 448 C CA . LYS A 1 62 ? 39.892 60.958 -5.300 1.00 27.02 62 LYS A CA 1
ATOM 449 C C . LYS A 1 62 ? 40.988 60.950 -6.365 1.00 26.58 62 LYS A C 1
ATOM 450 O O . LYS A 1 62 ? 41.553 59.918 -6.697 1.00 26.13 62 LYS A O 1
ATOM 456 N N . THR A 1 63 ? 41.296 62.133 -6.886 1.00 25.15 63 THR A N 1
ATOM 457 C CA . THR A 1 63 ? 42.431 62.285 -7.772 1.00 27.46 63 THR A CA 1
ATOM 458 C C . THR A 1 63 ? 43.705 62.259 -6.907 1.00 26.47 63 THR A C 1
ATOM 459 O O . THR A 1 63 ? 43.633 62.401 -5.689 1.00 28.55 63 THR A O 1
ATOM 463 N N . LEU A 1 64 ? 44.857 62.103 -7.548 1.00 27.53 64 LEU A N 1
ATOM 464 C CA . LEU A 1 64 ? 46.153 62.254 -6.865 1.00 27.44 64 LEU A CA 1
ATOM 465 C C . LEU A 1 64 ? 46.785 63.572 -7.336 1.00 29.26 64 LEU A C 1
ATOM 466 O O . LEU A 1 64 ? 46.886 63.804 -8.532 1.00 28.30 64 LEU A O 1
ATOM 471 N N . ALA A 1 65 ? 47.197 64.433 -6.407 1.00 29.42 65 ALA A N 1
ATOM 472 C CA . ALA A 1 65 ? 47.857 65.681 -6.798 1.00 33.27 65 ALA A CA 1
ATOM 473 C C . ALA A 1 65 ? 49.090 65.390 -7.668 1.00 35.06 65 ALA A C 1
ATOM 474 O O . ALA A 1 65 ? 49.986 64.632 -7.273 1.00 33.95 65 ALA A O 1
ATOM 476 N N . GLY A 1 66 ? 49.132 66.002 -8.854 1.00 35.18 66 GLY A N 1
ATOM 477 C CA . GLY A 1 66 ? 50.229 65.763 -9.768 1.00 38.09 66 GLY A CA 1
ATOM 478 C C . GLY A 1 66 ? 50.875 67.048 -10.272 1.00 41.67 66 GLY A C 1
ATOM 479 O O . GLY A 1 66 ? 50.378 68.161 -10.020 1.00 40.95 66 GLY A O 1
ATOM 480 N N . PRO A 1 67 ? 52.000 66.920 -10.992 1.00 43.57 67 PRO A N 1
ATOM 481 C CA . PRO A 1 67 ? 52.774 68.062 -11.500 1.00 45.79 67 PRO A CA 1
ATOM 482 C C . PRO A 1 67 ? 52.000 68.843 -12.558 1.00 46.65 67 PRO A C 1
ATOM 483 O O . PRO A 1 67 ? 52.179 70.048 -12.701 1.00 48.08 67 PRO A O 1
ATOM 487 N N . LYS A 1 68 ? 51.128 68.149 -13.281 1.00 47.50 68 LYS A N 1
ATOM 488 C CA . LYS A 1 68 ? 50.209 68.793 -14.212 1.00 48.66 68 LYS A CA 1
ATOM 489 C C . LYS A 1 68 ? 48.808 68.913 -13.614 1.00 47.98 68 LYS A C 1
ATOM 490 O O . LYS A 1 68 ? 47.822 68.920 -14.347 1.00 50.08 68 LYS A O 1
ATOM 496 N N . GLY A 1 69 ? 48.714 69.009 -12.292 1.00 45.14 69 GLY A N 1
ATOM 497 C CA . GLY A 1 69 ? 47.406 69.047 -11.659 1.00 43.04 69 GLY A CA 1
ATOM 498 C C . GLY A 1 69 ? 46.898 67.671 -11.237 1.00 41.07 69 GLY A C 1
ATOM 499 O O . GLY A 1 69 ? 47.651 66.698 -11.229 1.00 40.13 69 GLY A O 1
ATOM 500 N N . PRO A 1 70 ? 45.611 67.556 -10.886 1.00 40.11 70 PRO A N 1
ATOM 501 C CA . PRO A 1 70 ? 45.128 66.269 -10.356 1.00 38.63 70 PRO A CA 1
ATOM 502 C C . PRO A 1 70 ? 45.115 65.150 -11.386 1.00 36.92 70 PRO A C 1
ATOM 503 O O . PRO A 1 70 ? 44.732 65.352 -12.539 1.00 36.00 70 PRO A O 1
ATOM 507 N N . ILE A 1 71 ? 45.558 63.968 -10.958 1.00 35.06 71 ILE A N 1
ATOM 508 C CA . ILE A 1 71 ? 45.539 62.760 -11.782 1.00 32.70 71 ILE A CA 1
ATOM 509 C C . ILE A 1 71 ? 44.307 61.938 -11.463 1.00 32.27 71 ILE A C 1
ATOM 510 O O . ILE A 1 71 ? 44.053 61.636 -10.302 1.00 31.19 71 ILE A O 1
ATOM 515 N N . THR A 1 72 ? 43.552 61.571 -12.501 1.00 30.24 72 THR A N 1
ATOM 516 C CA . THR A 1 72 ? 42.348 60.763 -12.349 1.00 29.68 72 THR A CA 1
ATOM 517 C C . THR A 1 72 ? 42.743 59.296 -12.206 1.00 29.75 72 THR A C 1
ATOM 518 O O . THR A 1 72 ? 43.707 58.833 -12.830 1.00 29.53 72 THR A O 1
ATOM 522 N N . GLN A 1 73 ? 42.026 58.563 -11.367 1.00 29.82 73 GLN A N 1
ATOM 523 C CA . GLN A 1 73 ? 42.284 57.124 -11.243 1.00 29.79 73 GLN A CA 1
ATOM 524 C C . GLN A 1 73 ? 42.152 56.439 -12.578 1.00 32.22 73 GLN A C 1
ATOM 525 O O . GLN A 1 73 ? 41.271 56.775 -13.377 1.00 32.88 73 GLN A O 1
ATOM 531 N N . MET A 1 74 ? 43.034 55.480 -12.820 1.00 33.40 74 MET A N 1
ATOM 532 C CA . MET A 1 74 ? 43.015 54.706 -14.051 1.00 37.34 74 MET A CA 1
ATOM 533 C C . MET A 1 74 ? 42.224 53.426 -13.783 1.00 37.24 74 MET A C 1
ATOM 534 O O . MET A 1 74 ? 41.662 52.821 -14.697 1.00 37.77 74 MET A O 1
ATOM 539 N N . TYR A 1 75 ? 42.170 53.022 -12.515 1.00 35.96 75 TYR A N 1
ATOM 540 C CA . TYR A 1 75 ? 41.507 51.780 -12.130 1.00 33.83 75 TYR A CA 1
ATOM 541 C C . TYR A 1 75 ? 40.843 51.963 -10.786 1.00 32.24 75 TYR A C 1
ATOM 542 O O . TYR A 1 75 ? 41.458 52.480 -9.869 1.00 30.67 75 TYR A O 1
ATOM 551 N N . THR A 1 76 ? 39.590 51.531 -10.666 1.00 31.60 76 THR A N 1
ATOM 552 C CA . THR A 1 76 ? 38.824 51.733 -9.446 1.00 30.60 76 THR A CA 1
ATOM 553 C C . THR A 1 76 ? 37.975 50.496 -9.194 1.00 33.78 76 THR A C 1
ATOM 554 O O . THR A 1 76 ? 37.044 50.210 -9.951 1.00 33.88 76 THR A O 1
ATOM 558 N N . ASN A 1 77 ? 38.279 49.762 -8.128 1.00 32.41 77 ASN A N 1
ATOM 559 C CA . ASN A 1 77 ? 37.524 48.548 -7.836 1.00 31.45 77 ASN A CA 1
ATOM 560 C C . ASN A 1 77 ? 37.136 48.530 -6.383 1.00 31.31 77 ASN A C 1
ATOM 561 O O . ASN A 1 77 ? 37.910 48.069 -5.525 1.00 29.82 77 ASN A O 1
ATOM 566 N N . VAL A 1 78 ? 35.933 49.023 -6.104 1.00 30.39 78 VAL A N 1
ATOM 567 C CA . VAL A 1 78 ? 35.491 49.215 -4.737 1.00 30.84 78 VAL A CA 1
ATOM 568 C C . VAL A 1 78 ? 35.411 47.868 -3.991 1.00 33.15 78 VAL A C 1
ATOM 569 O O . VAL A 1 78 ? 35.767 47.776 -2.813 1.00 31.77 78 VAL A O 1
ATOM 573 N N . ASP A 1 79 ? 34.954 46.822 -4.677 1.00 34.07 79 ASP A N 1
ATOM 574 C CA . ASP A 1 79 ? 34.741 45.542 -4.014 1.00 35.29 79 ASP A CA 1
ATOM 575 C C . ASP A 1 79 ? 36.017 44.796 -3.616 1.00 34.73 79 ASP A C 1
ATOM 576 O O . ASP A 1 79 ? 35.987 44.021 -2.664 1.00 33.83 79 ASP A O 1
ATOM 581 N N . GLN A 1 80 ? 37.108 45.013 -4.351 1.00 33.48 80 GLN A N 1
ATOM 582 C CA . GLN A 1 80 ? 38.439 44.518 -3.970 1.00 34.18 80 GLN A CA 1
ATOM 583 C C . GLN A 1 80 ? 39.250 45.537 -3.146 1.00 30.95 80 GLN A C 1
ATOM 584 O O . GLN A 1 80 ? 40.375 45.243 -2.724 1.00 29.74 80 GLN A O 1
ATOM 590 N N . ASP A 1 81 ? 38.686 46.727 -2.944 1.00 27.89 81 ASP A N 1
ATOM 591 C CA . ASP A 1 81 ? 39.337 47.784 -2.169 1.00 27.21 81 ASP A CA 1
ATOM 592 C C . ASP A 1 81 ? 40.641 48.217 -2.857 1.00 27.31 81 ASP A C 1
ATOM 593 O O . ASP A 1 81 ? 41.666 48.406 -2.209 1.00 27.00 81 ASP A O 1
ATOM 598 N N . LEU A 1 82 ? 40.600 48.358 -4.174 1.00 26.53 82 LEU A N 1
ATOM 599 C CA . LEU A 1 82 ? 41.805 48.626 -4.948 1.00 27.35 82 LEU A CA 1
ATOM 600 C C . LEU A 1 82 ? 41.597 49.791 -5.908 1.00 27.45 82 LEU A C 1
ATOM 601 O O . LEU A 1 82 ? 40.587 49.834 -6.618 1.00 28.62 82 LEU A O 1
ATOM 606 N N . VAL A 1 83 ? 42.534 50.736 -5.914 1.00 26.48 83 VAL A N 1
ATOM 607 C CA . VAL A 1 83 ? 42.562 51.772 -6.934 1.00 27.62 83 VAL A CA 1
ATOM 608 C C . VAL A 1 83 ? 43.994 51.999 -7.439 1.00 28.13 83 VAL A C 1
ATOM 609 O O . VAL A 1 83 ? 44.959 51.680 -6.755 1.00 26.89 83 VAL A O 1
ATOM 613 N N . GLY A 1 84 ? 44.117 52.564 -8.634 1.00 27.60 84 GLY A N 1
ATOM 614 C CA . GLY A 1 84 ? 45.423 52.790 -9.219 1.00 27.37 84 GLY A CA 1
ATOM 615 C C . GLY A 1 84 ? 45.381 54.059 -10.042 1.00 30.59 84 GLY A C 1
ATOM 616 O O . GLY A 1 84 ? 44.401 54.288 -10.772 1.00 29.71 84 GLY A O 1
ATOM 617 N N . TRP A 1 85 ? 46.422 54.883 -9.915 1.00 28.84 85 TRP A N 1
ATOM 618 C CA . TRP A 1 85 ? 46.589 56.080 -10.742 1.00 30.91 85 TRP A CA 1
ATOM 619 C C . TRP A 1 85 ? 47.810 55.825 -11.628 1.00 33.49 85 TRP A C 1
ATOM 620 O O . TRP A 1 85 ? 48.757 55.138 -11.212 1.00 33.61 85 TRP A O 1
ATOM 631 N N . PRO A 1 86 ? 47.824 56.390 -12.846 1.00 35.28 86 PRO A N 1
ATOM 632 C CA . PRO A 1 86 ? 49.075 56.341 -13.633 1.00 38.16 86 PRO A CA 1
ATOM 633 C C . PRO A 1 86 ? 50.238 56.869 -12.775 1.00 39.89 86 PRO A C 1
ATOM 634 O O . PRO A 1 86 ? 50.131 57.943 -12.170 1.00 37.86 86 PRO A O 1
ATOM 638 N N . ALA A 1 87 ? 51.337 56.115 -12.725 1.00 43.54 87 ALA A N 1
ATOM 639 C CA . ALA A 1 87 ? 52.466 56.454 -11.854 1.00 47.77 87 ALA A CA 1
ATOM 640 C C . ALA A 1 87 ? 53.177 57.709 -12.330 1.00 50.67 87 ALA A C 1
ATOM 641 O O . ALA A 1 87 ? 53.598 57.792 -13.480 1.00 51.19 87 ALA A O 1
ATOM 643 N N . PRO A 1 88 ? 53.334 58.699 -11.438 1.00 53.67 88 PRO A N 1
ATOM 644 C CA . PRO A 1 88 ? 54.133 59.899 -11.721 1.00 55.19 88 PRO A CA 1
ATOM 645 C C . PRO A 1 88 ? 55.554 59.514 -12.145 1.00 56.62 88 PRO A C 1
ATOM 646 O O . PRO A 1 88 ? 56.049 58.442 -11.795 1.00 57.33 88 PRO A O 1
ATOM 650 N N . PRO A 1 89 ? 56.222 60.388 -12.915 1.00 58.20 89 PRO A N 1
ATOM 651 C CA . PRO A 1 89 ? 57.421 60.013 -13.681 1.00 57.47 89 PRO A CA 1
ATOM 652 C C . PRO A 1 89 ? 58.573 59.445 -12.834 1.00 55.86 89 PRO A C 1
ATOM 653 O O . PRO A 1 89 ? 59.099 58.363 -13.120 1.00 56.77 89 PRO A O 1
ATOM 657 N N . GLY A 1 90 ? 58.965 60.179 -11.800 1.00 54.61 90 GLY A N 1
ATOM 658 C CA . GLY A 1 90 ? 60.089 59.758 -10.980 1.00 52.94 90 GLY A CA 1
ATOM 659 C C . GLY A 1 90 ? 59.827 58.537 -10.111 1.00 51.97 90 GLY A C 1
ATOM 660 O O . GLY A 1 90 ? 60.755 57.984 -9.531 1.00 50.28 90 GLY A O 1
ATOM 661 N N . ALA A 1 91 ? 58.574 58.107 -10.013 1.00 51.42 91 ALA A N 1
ATOM 662 C CA . ALA A 1 91 ? 58.251 56.950 -9.184 1.00 51.84 91 ALA A CA 1
ATOM 663 C C . ALA A 1 91 ? 58.979 55.711 -9.702 1.00 51.96 91 ALA A C 1
ATOM 664 O O . ALA A 1 91 ? 58.956 55.430 -10.898 1.00 52.35 91 ALA A O 1
ATOM 666 N N . ARG A 1 92 ? 59.621 54.972 -8.801 1.00 51.83 92 ARG A N 1
ATOM 667 C CA . ARG A 1 92 ? 60.326 53.751 -9.176 1.00 51.69 92 ARG A CA 1
ATOM 668 C C . ARG A 1 92 ? 59.364 52.571 -9.254 1.00 51.96 92 ARG A C 1
ATOM 669 O O . ARG A 1 92 ? 58.876 52.076 -8.233 1.00 52.96 92 ARG A O 1
ATOM 677 N N . SER A 1 93 ? 59.104 52.107 -10.469 1.00 51.14 93 SER A N 1
ATOM 678 C CA . SER A 1 93 ? 58.103 51.073 -10.686 1.00 50.33 93 SER A CA 1
ATOM 679 C C . SER A 1 93 ? 58.645 49.691 -10.348 1.00 49.89 93 SER A C 1
ATOM 680 O O . SER A 1 93 ? 59.705 49.300 -10.830 1.00 50.42 93 SER A O 1
ATOM 683 N N . MET A 1 94 ? 57.916 48.954 -9.515 1.00 48.16 94 MET A N 1
ATOM 684 C CA . MET A 1 94 ? 58.344 47.625 -9.108 1.00 48.47 94 MET A CA 1
ATOM 685 C C . MET A 1 94 ? 57.837 46.554 -10.069 1.00 48.88 94 MET A C 1
ATOM 686 O O . MET A 1 94 ? 56.937 46.792 -10.876 1.00 48.26 94 MET A O 1
ATOM 691 N N . THR A 1 95 ? 58.427 45.372 -9.964 1.00 49.22 95 THR A N 1
ATOM 692 C CA . THR A 1 95 ? 58.069 44.233 -10.796 1.00 51.30 95 THR A CA 1
ATOM 693 C C . THR A 1 95 ? 57.262 43.205 -10.018 1.00 52.13 95 THR A C 1
ATOM 694 O O . THR A 1 95 ? 57.643 42.811 -8.913 1.00 50.52 95 THR A O 1
ATOM 698 N N . PRO A 1 96 ? 56.130 42.760 -10.588 1.00 54.08 96 PRO A N 1
ATOM 699 C CA . PRO A 1 96 ? 55.291 41.698 -10.016 1.00 56.53 96 PRO A CA 1
ATOM 700 C C . PRO A 1 96 ? 56.063 40.392 -9.841 1.00 59.54 96 PRO A C 1
ATOM 701 O O . PRO A 1 96 ? 56.788 39.984 -10.741 1.00 59.90 96 PRO A O 1
ATOM 705 N N . CYS A 1 97 ? 55.906 39.752 -8.681 1.00 62.78 97 CYS A N 1
ATOM 706 C CA . CYS A 1 97 ? 56.502 38.440 -8.414 1.00 67.01 97 CYS A CA 1
ATOM 707 C C . CYS A 1 97 ? 55.559 37.346 -8.906 1.00 69.24 97 CYS A C 1
ATOM 708 O O . CYS A 1 97 ? 54.359 37.357 -8.615 1.00 69.38 97 CYS A O 1
ATOM 711 N N . THR A 1 98 ? 56.112 36.401 -9.657 1.00 72.17 98 THR A N 1
ATOM 712 C CA . THR A 1 98 ? 55.300 35.418 -10.356 1.00 74.68 98 THR A CA 1
ATOM 713 C C . THR A 1 98 ? 55.652 33.992 -9.931 1.00 76.31 98 THR A C 1
ATOM 714 O O . THR A 1 98 ? 54.867 33.060 -10.127 1.00 76.78 98 THR A O 1
ATOM 718 N N . CYS A 1 99 ? 56.833 33.829 -9.341 1.00 77.50 99 CYS A N 1
ATOM 719 C CA . CYS A 1 99 ? 57.250 32.530 -8.827 1.00 78.28 99 CYS A CA 1
ATOM 720 C C . CYS A 1 99 ? 56.579 32.256 -7.483 1.00 77.92 99 CYS A C 1
ATOM 721 O O . CYS A 1 99 ? 56.441 31.100 -7.068 1.00 78.39 99 CYS A O 1
ATOM 724 N N . GLY A 1 100 ? 56.162 33.323 -6.807 1.00 76.86 100 GLY A N 1
ATOM 725 C CA . GLY A 1 100 ? 55.544 33.178 -5.501 1.00 75.05 100 GLY A CA 1
ATOM 726 C C . GLY A 1 100 ? 56.420 32.446 -4.495 1.00 73.56 100 GLY A C 1
ATOM 727 O O . GLY A 1 100 ? 56.527 31.219 -4.525 1.00 74.22 100 GLY A O 1
ATOM 728 N N . SER A 1 101 ? 57.047 33.197 -3.594 1.00 71.72 101 SER A N 1
ATOM 729 C CA . SER A 1 101 ? 57.857 32.603 -2.533 1.00 69.25 101 SER A CA 1
ATOM 730 C C . SER A 1 101 ? 57.010 32.395 -1.268 1.00 67.07 101 SER A C 1
ATOM 731 O O . SER A 1 101 ? 55.883 32.899 -1.167 1.00 66.75 101 SER A O 1
ATOM 734 N N . SER A 1 102 ? 57.554 31.641 -0.316 1.00 63.69 102 SER A N 1
ATOM 735 C CA . SER A 1 102 ? 56.853 31.337 0.929 1.00 60.71 102 SER A CA 1
ATOM 736 C C . SER A 1 102 ? 57.052 32.470 1.934 1.00 57.98 102 SER A C 1
ATOM 737 O O . SER A 1 102 ? 56.115 32.885 2.618 1.00 56.59 102 SER A O 1
ATOM 740 N N . ASP A 1 103 ? 58.285 32.959 2.030 1.00 54.29 103 ASP A N 1
ATOM 741 C CA . ASP A 1 103 ? 58.584 34.062 2.930 1.00 50.91 103 ASP A CA 1
ATOM 742 C C . ASP A 1 103 ? 58.395 35.416 2.249 1.00 46.51 103 ASP A C 1
ATOM 743 O O . ASP A 1 103 ? 58.906 35.672 1.146 1.00 43.77 103 ASP A O 1
ATOM 748 N N . LEU A 1 104 ? 57.630 36.275 2.913 1.00 40.86 104 LEU A N 1
ATOM 749 C CA . LEU A 1 104 ? 57.295 37.576 2.365 1.00 37.89 104 LEU A CA 1
ATOM 750 C C . LEU A 1 104 ? 57.736 38.666 3.326 1.00 36.30 104 LEU A C 1
ATOM 751 O O . LEU A 1 104 ? 57.987 38.408 4.506 1.00 34.17 104 LEU A O 1
ATOM 756 N N . TYR A 1 105 ? 57.829 39.885 2.808 1.00 33.66 105 TYR A N 1
ATOM 757 C CA . TYR A 1 105 ? 58.247 41.021 3.613 1.00 32.09 105 TYR A CA 1
ATOM 758 C C . TYR A 1 105 ? 57.278 42.171 3.416 1.00 30.07 105 TYR A C 1
ATOM 759 O O . TYR A 1 105 ? 57.098 42.631 2.306 1.00 27.97 105 TYR A O 1
ATOM 768 N N . LEU A 1 106 ? 56.657 42.612 4.502 1.00 28.22 106 LEU A N 1
ATOM 769 C CA . LEU A 1 106 ? 55.750 43.758 4.456 1.00 28.93 106 LEU A CA 1
ATOM 770 C C . LEU A 1 106 ? 56.540 45.042 4.775 1.00 28.16 106 LEU A C 1
ATOM 771 O O . LEU A 1 106 ? 57.172 45.142 5.823 1.00 29.06 106 LEU A O 1
ATOM 776 N N . VAL A 1 107 ? 56.495 46.017 3.876 1.00 29.14 107 VAL A N 1
ATOM 777 C CA . VAL A 1 107 ? 57.096 47.325 4.133 1.00 28.13 107 VAL A CA 1
ATOM 778 C C . VAL A 1 107 ? 56.014 48.271 4.693 1.00 29.01 107 VAL A C 1
ATOM 779 O O . VAL A 1 107 ? 54.978 48.500 4.051 1.00 23.84 107 VAL A O 1
ATOM 783 N N . THR A 1 108 ? 56.275 48.828 5.876 1.00 27.93 108 THR A N 1
ATOM 784 C CA . THR A 1 108 ? 55.322 49.716 6.556 1.00 26.28 108 THR A CA 1
ATOM 785 C C . THR A 1 108 ? 55.624 51.194 6.258 1.00 26.25 108 THR A C 1
ATOM 786 O O . THR A 1 108 ? 56.654 51.520 5.675 1.00 26.88 108 THR A O 1
ATOM 790 N N . ARG A 1 109 ? 54.738 52.090 6.680 1.00 26.49 109 ARG A N 1
ATOM 791 C CA . ARG A 1 109 ? 54.939 53.513 6.414 1.00 27.96 109 ARG A CA 1
ATOM 792 C C . ARG A 1 109 ? 56.175 54.046 7.133 1.00 29.68 109 ARG A C 1
ATOM 793 O O . ARG A 1 109 ? 56.726 55.064 6.734 1.00 26.64 109 ARG A O 1
ATOM 801 N N . HIS A 1 110 ? 56.597 53.335 8.179 1.00 28.91 110 HIS A N 1
ATOM 802 C CA . HIS A 1 110 ? 57.774 53.701 8.972 1.00 32.61 110 HIS A CA 1
ATOM 803 C C . HIS A 1 110 ? 59.049 53.226 8.275 1.00 33.11 110 HIS A C 1
ATOM 804 O O . HIS A 1 110 ? 60.160 53.470 8.753 1.00 34.55 110 HIS A O 1
ATOM 811 N N . ALA A 1 111 ? 58.885 52.526 7.157 1.00 30.88 111 ALA A N 1
ATOM 812 C CA . ALA A 1 111 ? 60.013 51.923 6.449 1.00 30.78 111 ALA A CA 1
ATOM 813 C C . ALA A 1 111 ? 60.633 50.814 7.277 1.00 31.18 111 ALA A C 1
ATOM 814 O O . ALA A 1 111 ? 61.823 50.546 7.175 1.00 28.86 111 ALA A O 1
ATOM 816 N N . ASP A 1 112 ? 59.826 50.165 8.100 1.00 32.17 112 ASP A N 1
ATOM 817 C CA . ASP A 1 112 ? 60.251 48.900 8.675 1.00 34.66 112 ASP A CA 1
ATOM 818 C C . ASP A 1 112 ? 59.862 47.787 7.738 1.00 36.01 112 ASP A C 1
ATOM 819 O O . ASP A 1 112 ? 58.897 47.915 6.974 1.00 34.54 112 ASP A O 1
ATOM 824 N N . VAL A 1 113 ? 60.644 46.711 7.770 1.00 37.05 113 VAL A N 1
ATOM 825 C CA . VAL A 1 113 ? 60.385 45.545 6.941 1.00 36.96 113 VAL A CA 1
ATOM 826 C C . VAL A 1 113 ? 60.022 44.367 7.842 1.00 38.42 113 VAL A C 1
ATOM 827 O O . VAL A 1 113 ? 60.835 43.925 8.656 1.00 39.35 113 VAL A O 1
ATOM 831 N N . ILE A 1 114 ? 58.799 43.866 7.705 1.00 35.95 114 ILE A N 1
ATOM 832 C CA . ILE A 1 114 ? 58.246 42.902 8.646 1.00 35.21 114 ILE A CA 1
ATOM 833 C C . ILE A 1 114 ? 58.129 41.545 7.957 1.00 35.12 114 ILE A C 1
ATOM 834 O O . ILE A 1 114 ? 57.447 41.410 6.933 1.00 33.02 114 ILE A O 1
ATOM 839 N N . PRO A 1 115 ? 58.791 40.515 8.515 1.00 33.28 115 PRO A N 1
ATOM 840 C CA . PRO A 1 115 ? 58.705 39.176 7.915 1.00 32.30 115 PRO A CA 1
ATOM 841 C C . PRO A 1 115 ? 57.291 38.592 8.013 1.00 30.23 115 PRO A C 1
ATOM 842 O O . PRO A 1 115 ? 56.641 38.639 9.066 1.00 29.74 115 PRO A O 1
ATOM 846 N N . VAL A 1 116 ? 56.817 38.039 6.903 1.00 30.61 116 VAL A N 1
ATOM 847 C CA . VAL A 1 116 ? 55.476 37.461 6.833 1.00 30.85 116 VAL A CA 1
ATOM 848 C C . VAL A 1 116 ? 55.537 36.062 6.223 1.00 31.79 116 VAL A C 1
ATOM 849 O O . VAL A 1 116 ? 56.336 35.816 5.316 1.00 31.37 116 VAL A O 1
ATOM 853 N N . ARG A 1 117 ? 54.718 35.149 6.732 1.00 31.29 117 ARG A N 1
ATOM 854 C CA . ARG A 1 117 ? 54.622 33.812 6.135 1.00 32.82 117 ARG A CA 1
ATOM 855 C C . ARG A 1 117 ? 53.350 33.689 5.282 1.00 31.27 117 ARG A C 1
ATOM 856 O O . ARG A 1 117 ? 52.245 33.751 5.801 1.00 30.34 117 ARG A O 1
ATOM 864 N N . ARG A 1 118 ? 53.484 33.514 3.975 1.00 32.41 118 ARG A N 1
ATOM 865 C CA . ARG A 1 118 ? 52.276 33.353 3.159 1.00 34.26 118 ARG A CA 1
ATOM 866 C C . ARG A 1 118 ? 51.450 32.144 3.600 1.00 35.74 118 ARG A C 1
ATOM 867 O O . ARG A 1 118 ? 52.008 31.071 3.863 1.00 35.77 118 ARG A O 1
ATOM 875 N N . ARG A 1 119 ? 50.132 32.323 3.678 1.00 37.17 119 ARG A N 1
ATOM 876 C CA . ARG A 1 119 ? 49.201 31.289 4.155 1.00 41.14 119 ARG A CA 1
ATOM 877 C C . ARG A 1 119 ? 48.148 30.966 3.107 1.00 43.61 119 ARG A C 1
ATOM 878 O O . ARG A 1 119 ? 47.270 30.123 3.335 1.00 45.55 119 ARG A O 1
ATOM 886 N N . GLY A 1 120 ? 48.214 31.656 1.975 1.00 44.04 120 GLY A N 1
ATOM 887 C CA . GLY A 1 120 ? 47.258 31.428 0.906 1.00 43.10 120 GLY A CA 1
ATOM 888 C C . GLY A 1 120 ? 47.287 32.583 -0.073 1.00 42.40 120 GLY A C 1
ATOM 889 O O . GLY A 1 120 ? 48.220 33.389 -0.044 1.00 41.26 120 GLY A O 1
ATOM 890 N N . ASP A 1 121 ? 46.279 32.676 -0.939 1.00 40.81 121 ASP A N 1
ATOM 891 C CA . ASP A 1 121 ? 46.342 33.628 -2.045 1.00 41.53 121 ASP A CA 1
ATOM 892 C C . ASP A 1 121 ? 46.505 35.063 -1.540 1.00 39.74 121 ASP A C 1
ATOM 893 O O . ASP A 1 121 ? 47.282 35.852 -2.090 1.00 39.35 121 ASP A O 1
ATOM 898 N N . SER A 1 122 ? 45.769 35.397 -0.491 1.00 38.64 122 SER A N 1
ATOM 899 C CA . SER A 1 122 ? 45.688 36.788 -0.059 1.00 38.21 122 SER A CA 1
ATOM 900 C C . SER A 1 122 ? 45.914 36.960 1.452 1.00 35.92 122 SER A C 1
ATOM 901 O O . SER A 1 122 ? 45.500 37.962 2.025 1.00 33.95 122 SER A O 1
ATOM 904 N N . ARG A 1 123 ? 46.566 35.980 2.087 1.00 35.35 123 ARG A N 1
ATOM 905 C CA . ARG A 1 123 ? 46.785 35.998 3.537 1.00 34.54 123 ARG A CA 1
ATOM 906 C C . ARG A 1 123 ? 48.215 35.661 3.892 1.00 34.66 123 ARG A C 1
ATOM 907 O O . ARG A 1 123 ? 48.886 34.895 3.186 1.00 32.96 123 ARG A O 1
ATOM 915 N N . GLY A 1 124 ? 48.681 36.253 4.992 1.00 35.13 124 GLY A N 1
ATOM 916 C CA . GLY A 1 124 ? 50.076 36.119 5.390 1.00 33.08 124 GLY A CA 1
ATOM 917 C C . GLY A 1 124 ? 50.149 36.236 6.901 1.00 34.49 124 GLY A C 1
ATOM 918 O O . GLY A 1 124 ? 49.571 37.162 7.471 1.00 34.22 124 GLY A O 1
ATOM 919 N N . SER A 1 125 ? 50.833 35.298 7.551 1.00 32.25 125 SER A N 1
ATOM 920 C CA . SER A 1 125 ? 51.007 35.315 9.001 1.00 33.66 125 SER A CA 1
ATOM 921 C C . SER A 1 125 ? 52.211 36.186 9.376 1.00 31.42 125 SER A C 1
ATOM 922 O O . SER A 1 125 ? 53.268 36.079 8.761 1.00 32.29 125 SER A O 1
ATOM 925 N N . LEU A 1 126 ? 52.063 37.041 10.380 1.00 31.25 126 LEU A N 1
ATOM 926 C CA . LEU A 1 126 ? 53.223 37.703 10.982 1.00 33.38 126 LEU A CA 1
ATOM 927 C C . LEU A 1 126 ? 54.009 36.673 11.795 1.00 33.83 126 LEU A C 1
ATOM 928 O O . LEU A 1 126 ? 53.449 36.002 12.663 1.00 36.56 126 LEU A O 1
ATOM 933 N N . LEU A 1 127 ? 55.296 36.540 11.506 1.00 35.71 127 LEU A N 1
ATOM 934 C CA . LEU A 1 127 ? 56.150 35.605 12.247 1.00 38.66 127 LEU A CA 1
ATOM 935 C C . LEU A 1 127 ? 56.243 35.992 13.718 1.00 39.09 127 LEU A C 1
ATOM 936 O O . LEU A 1 127 ? 56.273 35.126 14.593 1.00 40.56 127 LEU A O 1
ATOM 941 N N . SER A 1 128 ? 56.298 37.292 13.990 1.00 39.20 128 SER A N 1
ATOM 942 C CA . SER A 1 128 ? 56.000 37.790 15.340 1.00 40.14 128 SER A CA 1
ATOM 943 C C . SER A 1 128 ? 54.900 38.863 15.295 1.00 38.14 128 SER A C 1
ATOM 944 O O . SER A 1 128 ? 54.929 39.765 14.468 1.00 37.97 128 SER A O 1
ATOM 947 N N . PRO A 1 129 ? 53.893 38.747 16.169 1.00 37.37 129 PRO A N 1
ATOM 948 C CA . PRO A 1 129 ? 52.772 39.695 16.169 1.00 36.82 129 PRO A CA 1
ATOM 949 C C . PRO A 1 129 ? 53.209 41.107 16.505 1.00 35.28 129 PRO A C 1
ATOM 950 O O . PRO A 1 129 ? 54.237 41.303 17.136 1.00 32.87 129 PRO A O 1
ATOM 954 N N . ARG A 1 130 ? 52.437 42.088 16.050 1.00 35.09 130 ARG A N 1
ATOM 955 C CA . ARG A 1 130 ? 52.755 43.496 16.282 1.00 33.44 130 ARG A CA 1
ATOM 956 C C . ARG A 1 130 ? 51.456 44.155 16.722 1.00 31.42 130 ARG A C 1
ATOM 957 O O . ARG A 1 130 ? 50.384 43.705 16.352 1.00 29.26 130 ARG A O 1
ATOM 965 N N . PRO A 1 131 ? 51.539 45.260 17.479 1.00 32.06 131 PRO A N 1
ATOM 966 C CA . PRO A 1 131 ? 50.337 46.075 17.723 1.00 32.46 131 PRO A CA 1
ATOM 967 C C . PRO A 1 131 ? 49.653 46.518 16.410 1.00 33.23 131 PRO A C 1
ATOM 968 O O . PRO A 1 131 ? 50.333 46.901 15.455 1.00 32.55 131 PRO A O 1
ATOM 972 N N . VAL A 1 132 ? 48.323 46.466 16.373 1.00 32.79 132 VAL A N 1
ATOM 973 C CA . VAL A 1 132 ? 47.550 47.043 15.264 1.00 35.87 132 VAL A CA 1
ATOM 974 C C . VAL A 1 132 ? 47.963 48.491 14.952 1.00 36.71 132 VAL A C 1
ATOM 975 O O . VAL A 1 132 ? 48.115 48.874 13.798 1.00 35.07 132 VAL A O 1
ATOM 979 N N . SER A 1 133 ? 48.14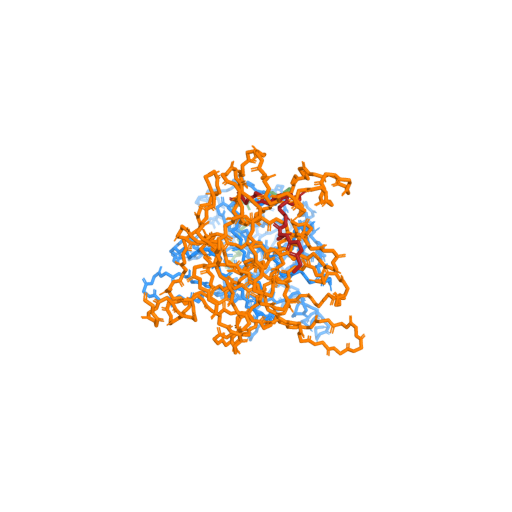4 49.291 15.998 1.00 37.49 133 SER A N 1
ATOM 980 C CA . SER A 1 133 ? 48.484 50.689 15.854 1.00 38.21 133 SER A CA 1
ATOM 981 C C . SER A 1 133 ? 49.764 50.835 15.039 1.00 37.88 133 SER A C 1
ATOM 982 O O . SER A 1 133 ? 49.957 51.814 14.338 1.00 39.43 133 SER A O 1
ATOM 985 N N . TYR A 1 134 ? 50.655 49.864 15.150 1.00 37.26 134 TYR A N 1
ATOM 986 C CA . TYR A 1 134 ? 51.897 49.896 14.404 1.00 35.29 134 TYR A CA 1
ATOM 987 C C . TYR A 1 134 ? 51.699 49.715 12.878 1.00 34.10 134 TYR A C 1
ATOM 988 O O . TYR A 1 134 ? 52.486 50.212 12.075 1.00 33.88 134 TYR A O 1
ATOM 997 N N . LEU A 1 135 ? 50.668 48.980 12.489 1.00 30.49 135 LEU A N 1
ATOM 998 C CA . LEU A 1 135 ? 50.397 48.736 11.070 1.00 30.00 135 LEU A CA 1
ATOM 999 C C . LEU A 1 135 ? 49.440 49.770 10.473 1.00 30.05 135 LEU A C 1
ATOM 1000 O O . LEU A 1 135 ? 49.316 49.865 9.262 1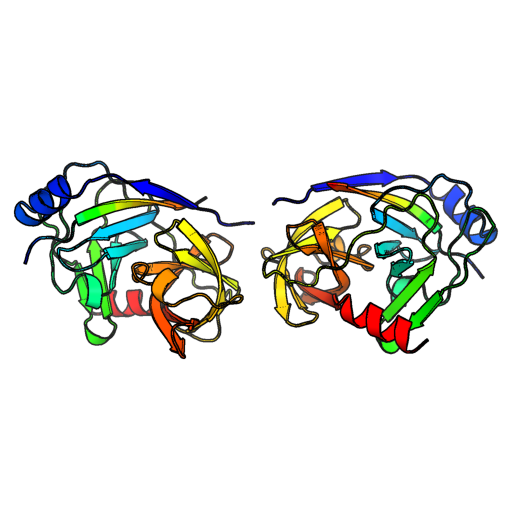.00 28.65 135 LEU A O 1
ATOM 1005 N N . LYS A 1 136 ? 48.739 50.515 11.328 1.00 30.60 136 LYS A N 1
ATOM 1006 C CA . LYS A 1 136 ? 47.710 51.442 10.856 1.00 30.90 136 LYS A CA 1
ATOM 1007 C C . LYS A 1 136 ? 48.417 52.540 10.050 1.00 28.88 136 LYS A C 1
ATOM 1008 O O . LYS A 1 136 ? 49.456 53.038 10.454 1.00 28.85 136 LYS A O 1
ATOM 1014 N N . GLY A 1 137 ? 47.871 52.901 8.888 1.00 28.76 137 GLY A N 1
ATOM 1015 C CA . GLY A 1 137 ? 48.538 53.873 8.038 1.00 25.20 137 GLY A CA 1
ATOM 1016 C C . GLY A 1 137 ? 49.435 53.237 6.974 1.00 25.95 137 GLY A C 1
ATOM 1017 O O . GLY A 1 137 ? 50.010 53.933 6.132 1.00 26.12 137 GLY A O 1
ATOM 1018 N N . SER A 1 138 ? 49.556 51.915 6.999 1.00 24.67 138 SER A N 1
ATOM 1019 C CA . SER A 1 138 ? 50.393 51.212 6.019 1.00 25.29 138 SER A CA 1
ATOM 1020 C C . SER A 1 138 ? 49.610 50.438 4.938 1.00 24.92 138 SER A C 1
ATOM 1021 O O . SER A 1 138 ? 50.224 49.747 4.137 1.00 24.31 138 SER A O 1
ATOM 1024 N N . SER A 1 139 ? 48.279 50.525 4.932 1.00 23.32 139 SER A N 1
ATOM 1025 C CA . SER A 1 139 ? 47.487 49.946 3.843 1.00 24.23 139 SER A CA 1
ATOM 1026 C C . SER A 1 139 ? 48.018 50.488 2.529 1.00 23.69 139 SER A C 1
ATOM 1027 O O . SER A 1 139 ? 48.359 51.674 2.431 1.00 26.13 139 SER A O 1
ATOM 1030 N N . GLY A 1 140 ? 48.110 49.609 1.530 1.00 23.65 140 GLY A N 1
ATOM 1031 C CA . GLY A 1 140 ? 48.663 49.978 0.239 1.00 23.89 140 GLY A CA 1
ATOM 1032 C C . GLY A 1 140 ? 50.140 49.658 0.182 1.00 24.85 140 GLY A C 1
ATOM 1033 O O . GLY A 1 140 ? 50.769 49.734 -0.886 1.00 26.78 140 GLY A O 1
ATOM 1034 N N . GLY A 1 141 ? 50.704 49.305 1.340 1.00 24.40 141 GLY A N 1
ATOM 1035 C CA . GLY A 1 141 ? 52.121 48.996 1.395 1.00 24.42 141 GLY A CA 1
ATOM 1036 C C . GLY A 1 141 ? 52.360 47.652 0.720 1.00 24.66 141 GLY A C 1
ATOM 1037 O O . GLY A 1 141 ? 51.467 46.805 0.695 1.00 25.45 141 GLY A O 1
ATOM 1038 N N . PRO A 1 142 ? 53.552 47.440 0.151 1.00 25.86 142 PRO A N 1
ATOM 1039 C CA . PRO A 1 142 ? 53.897 46.230 -0.592 1.00 27.16 142 PRO A CA 1
ATOM 1040 C C . PRO A 1 142 ? 54.230 45.045 0.318 1.00 28.68 142 PRO A C 1
ATOM 1041 O O . PRO A 1 142 ? 54.844 45.203 1.392 1.00 30.15 142 PRO A O 1
ATOM 1045 N N . LEU A 1 143 ? 53.823 43.857 -0.120 1.00 28.82 143 LEU A N 1
ATOM 1046 C CA . LEU A 1 143 ? 54.428 42.614 0.348 1.00 31.03 143 LEU A CA 1
ATOM 1047 C C . LEU A 1 143 ? 55.335 42.116 -0.764 1.00 32.48 143 LEU A C 1
ATOM 1048 O O . LEU A 1 143 ? 54.885 41.918 -1.891 1.00 31.00 143 LEU A O 1
ATOM 1053 N N . LEU A 1 144 ? 56.612 41.940 -0.439 1.00 33.56 144 LEU A N 1
ATOM 1054 C CA . LEU A 1 144 ? 57.626 41.559 -1.409 1.00 35.17 144 LEU A CA 1
ATOM 1055 C C . LEU A 1 144 ? 58.150 40.136 -1.141 1.00 36.35 144 LEU A C 1
ATOM 1056 O O . LEU A 1 144 ? 58.188 39.675 0.005 1.00 33.56 144 LEU A O 1
ATOM 1061 N N . CYS A 1 145 ? 58.573 39.448 -2.197 1.00 38.97 145 CYS A N 1
ATOM 1062 C CA . CYS A 1 145 ? 59.342 38.218 -1.994 1.00 41.17 145 CYS A CA 1
ATOM 1063 C C . CYS A 1 145 ? 60.803 38.634 -1.768 1.00 41.16 145 CYS A C 1
ATOM 1064 O O . CYS A 1 145 ? 61.152 39.800 -1.969 1.00 39.75 145 CYS A O 1
ATOM 1067 N N . PRO A 1 146 ? 61.671 37.704 -1.331 1.00 42.62 146 PRO A N 1
ATOM 1068 C CA . PRO A 1 146 ? 63.052 38.103 -1.018 1.00 43.79 146 PRO A CA 1
ATOM 1069 C C . PRO A 1 146 ? 63.768 38.814 -2.177 1.00 44.35 146 PRO A C 1
ATOM 1070 O O . PRO A 1 146 ? 64.645 39.649 -1.969 1.00 44.49 146 PRO A O 1
ATOM 1074 N N . SER A 1 147 ? 63.377 38.478 -3.394 1.00 45.07 147 SER A N 1
ATOM 1075 C CA . SER A 1 147 ? 63.981 39.051 -4.582 1.00 46.70 147 SER A CA 1
ATOM 1076 C C . SER A 1 147 ? 63.648 40.547 -4.751 1.00 46.89 147 SER A C 1
ATOM 1077 O O . SER 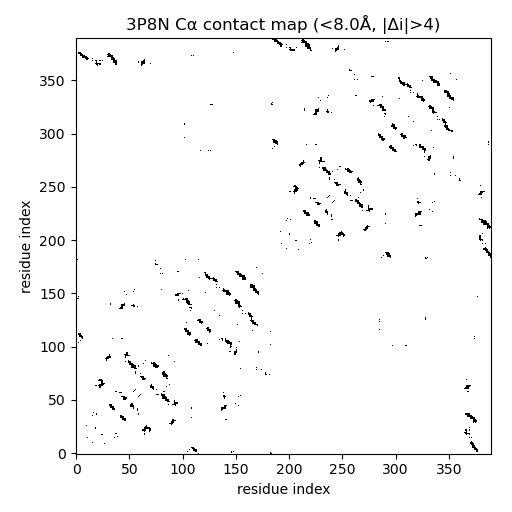A 1 147 ? 64.272 41.251 -5.550 1.00 46.42 147 SER A O 1
ATOM 1080 N N . GLY A 1 148 ? 62.658 41.029 -3.998 1.00 47.05 148 GLY A N 1
ATOM 1081 C CA . GLY A 1 148 ? 62.266 42.427 -4.090 1.00 44.06 148 GLY A CA 1
ATOM 1082 C C . GLY A 1 148 ? 61.107 42.669 -5.036 1.00 42.74 148 GLY A C 1
ATOM 1083 O O . GLY A 1 148 ? 60.749 43.817 -5.308 1.00 42.04 148 GLY A O 1
ATOM 1084 N N . HIS A 1 149 ? 60.526 41.595 -5.560 1.00 41.07 149 HIS A N 1
ATOM 1085 C CA . HIS A 1 149 ? 59.358 41.731 -6.416 1.00 40.76 149 HIS A CA 1
ATOM 1086 C C . HIS A 1 149 ? 58.087 41.750 -5.587 1.00 37.30 149 HIS A C 1
ATOM 1087 O O . HIS A 1 149 ? 58.054 41.224 -4.471 1.00 35.65 149 HIS A O 1
ATOM 1094 N N . VAL A 1 150 ? 57.046 42.357 -6.147 1.00 36.83 150 VAL A N 1
ATOM 1095 C CA . VAL A 1 150 ? 55.818 42.605 -5.406 1.00 36.13 150 VAL A CA 1
ATOM 1096 C C . VAL A 1 150 ? 54.841 41.462 -5.584 1.00 34.82 150 VAL A C 1
ATOM 1097 O O . VAL A 1 150 ? 54.537 41.072 -6.703 1.00 36.74 150 VAL A O 1
ATOM 1101 N N . VAL A 1 151 ? 54.331 40.938 -4.476 1.00 32.65 151 VAL A N 1
ATOM 1102 C CA . VAL A 1 151 ? 53.352 39.874 -4.544 1.00 31.54 151 VAL A CA 1
ATOM 1103 C C . VAL A 1 151 ? 51.945 40.401 -4.254 1.00 30.55 151 VAL A C 1
ATOM 1104 O O . VAL A 1 151 ? 50.968 39.791 -4.661 1.00 27.65 151 VAL A O 1
ATOM 1108 N N . GLY A 1 152 ? 51.840 41.519 -3.527 1.00 28.57 152 GLY A N 1
ATOM 1109 C CA . GLY A 1 152 ? 50.526 42.070 -3.228 1.00 27.63 152 GLY A CA 1
ATOM 1110 C C . GLY A 1 152 ? 50.624 43.388 -2.469 1.00 26.99 152 GLY A C 1
ATOM 1111 O O . GLY A 1 152 ? 51.731 43.830 -2.167 1.00 25.20 152 GLY A O 1
ATOM 1112 N N . ILE A 1 153 ? 49.505 44.032 -2.155 1.00 24.63 153 ILE A N 1
ATOM 1113 C CA . ILE A 1 153 ? 49.611 45.193 -1.264 1.00 25.55 153 ILE A CA 1
ATOM 1114 C C . ILE A 1 153 ? 48.717 45.026 -0.047 1.00 23.89 153 ILE A C 1
ATOM 1115 O O . ILE A 1 153 ? 47.645 44.408 -0.117 1.00 25.83 153 ILE A O 1
ATOM 1120 N N . PHE A 1 154 ? 49.168 45.581 1.070 1.00 24.69 154 PHE A N 1
ATOM 1121 C CA . PHE A 1 154 ? 48.521 45.411 2.389 1.00 23.81 154 PHE A CA 1
ATOM 1122 C C . PHE A 1 154 ? 47.101 45.977 2.386 1.00 23.55 154 PHE A C 1
ATOM 1123 O O . PHE A 1 154 ? 46.901 47.163 2.071 1.00 23.76 154 PHE A O 1
ATOM 1131 N N . ARG A 1 155 ? 46.101 45.153 2.739 1.00 24.39 155 ARG A N 1
ATOM 1132 C CA . ARG A 1 155 ? 44.713 45.636 2.772 1.00 23.91 155 ARG A CA 1
ATOM 1133 C C . ARG A 1 155 ? 44.078 45.735 4.169 1.00 24.83 155 ARG A C 1
ATOM 1134 O O . ARG A 1 155 ? 43.438 46.740 4.501 1.00 24.07 155 ARG A O 1
ATOM 1142 N N . ALA A 1 156 ? 44.274 44.713 5.002 1.00 23.24 156 ALA A N 1
ATOM 1143 C CA . ALA A 1 156 ? 43.595 44.642 6.291 1.00 24.52 156 ALA A CA 1
ATOM 1144 C C . ALA A 1 156 ? 44.420 43.806 7.269 1.00 26.59 156 ALA A C 1
ATOM 1145 O O . ALA A 1 156 ? 45.172 42.914 6.864 1.00 26.80 156 ALA A O 1
ATOM 1147 N N . ALA A 1 157 ? 44.278 44.097 8.554 1.00 28.14 157 ALA A N 1
ATOM 1148 C CA . ALA A 1 157 ? 45.013 43.352 9.567 1.00 29.97 157 ALA A CA 1
ATOM 1149 C C . ALA A 1 157 ? 44.082 42.392 10.274 1.00 30.02 157 ALA A C 1
ATOM 1150 O O . ALA A 1 157 ? 42.957 42.742 10.613 1.00 31.22 157 ALA A O 1
ATOM 1152 N N . VAL A 1 158 ? 44.561 41.174 10.482 1.00 30.95 158 VAL A N 1
ATOM 1153 C CA . VAL A 1 158 ? 43.860 40.189 11.298 1.00 32.90 158 VAL A CA 1
ATOM 1154 C C . VAL A 1 158 ? 44.339 40.382 12.743 1.00 33.28 158 VAL A C 1
ATOM 1155 O O . VAL A 1 158 ? 45.516 40.206 13.043 1.00 33.46 158 VAL A O 1
ATOM 1159 N N . CYS A 1 159 ? 43.439 40.753 13.637 1.00 35.64 159 CYS A N 1
ATOM 1160 C CA . CYS A 1 159 ? 43.883 41.137 14.962 1.00 38.88 159 CYS A CA 1
ATOM 1161 C C . CYS A 1 159 ? 42.862 40.794 16.042 1.00 39.18 159 CYS A C 1
ATOM 1162 O O . CYS A 1 159 ? 41.678 40.578 15.757 1.00 37.29 159 CYS A O 1
ATOM 1165 N N . THR A 1 160 ? 43.333 40.772 17.288 1.00 39.37 160 THR A N 1
ATOM 1166 C CA . THR A 1 160 ? 42.474 40.512 18.439 1.00 38.80 160 THR A CA 1
ATOM 1167 C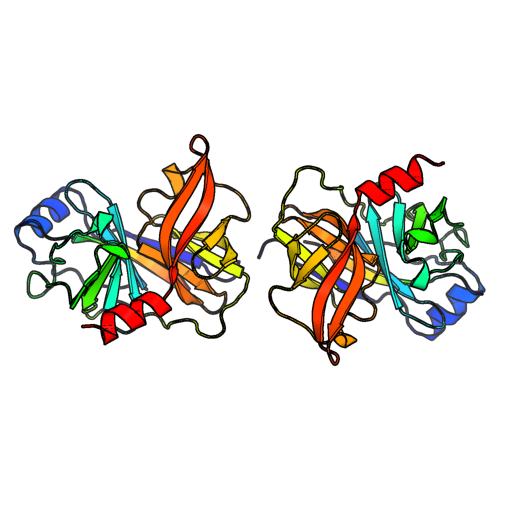 C . THR A 1 160 ? 42.999 41.370 19.573 1.00 37.84 160 THR A C 1
ATOM 1168 O O . THR A 1 160 ? 44.182 41.285 19.906 1.00 35.92 160 THR A O 1
ATOM 1172 N N . ARG A 1 161 ? 42.124 42.177 20.167 1.00 38.07 161 ARG A N 1
ATOM 1173 C CA . ARG A 1 161 ? 42.487 43.051 21.283 1.00 38.34 161 ARG A CA 1
ATOM 1174 C C . ARG A 1 161 ? 43.720 43.896 20.989 1.00 37.22 161 ARG A C 1
ATOM 1175 O O . ARG A 1 161 ? 44.624 44.035 21.832 1.00 37.29 161 ARG A O 1
ATOM 1183 N N . GLY A 1 162 ? 43.747 44.455 19.778 1.00 35.71 162 GLY A N 1
ATOM 1184 C CA . GLY A 1 162 ? 44.777 45.406 19.430 1.00 33.22 162 GLY A CA 1
ATOM 1185 C C . GLY A 1 162 ? 46.079 44.781 18.983 1.00 31.53 162 GLY A C 1
ATOM 1186 O O . GLY A 1 162 ? 47.040 45.495 18.736 1.00 30.78 162 GLY A O 1
ATOM 1187 N N . VAL A 1 163 ? 46.107 43.459 18.861 1.00 30.22 163 VAL A N 1
ATOM 1188 C CA . VAL A 1 163 ? 47.298 42.762 18.397 1.00 30.93 163 VAL A CA 1
ATOM 1189 C C . VAL A 1 163 ? 47.034 42.089 17.046 1.00 30.20 163 VAL A C 1
ATOM 1190 O O . VAL A 1 163 ? 46.084 41.339 16.914 1.00 29.29 163 VAL A O 1
ATOM 1194 N N . ALA A 1 164 ? 47.892 42.352 16.062 1.00 29.25 164 ALA A N 1
ATOM 1195 C CA . ALA A 1 164 ? 47.764 41.741 14.738 1.00 30.49 164 ALA A CA 1
ATOM 1196 C C . ALA A 1 164 ? 48.674 40.523 14.623 1.00 31.10 164 ALA A C 1
ATOM 1197 O O . ALA A 1 164 ? 49.862 40.607 14.931 1.00 31.10 164 ALA A O 1
ATOM 1199 N N . LYS A 1 165 ? 48.124 39.399 14.164 1.00 32.05 165 LYS A N 1
ATOM 1200 C CA . LYS A 1 165 ? 48.908 38.184 13.993 1.00 32.97 165 LYS A CA 1
ATOM 1201 C C . LYS A 1 165 ? 49.062 37.825 12.518 1.00 32.77 165 LYS A C 1
ATOM 1202 O O . LYS A 1 165 ? 49.850 36.964 12.157 1.00 30.65 165 LYS A O 1
ATOM 1208 N N . ALA A 1 166 ? 48.313 38.502 11.654 1.00 29.65 166 ALA A N 1
ATOM 1209 C CA . ALA A 1 166 ? 48.369 38.195 10.237 1.00 29.59 166 ALA A CA 1
ATOM 1210 C C . ALA A 1 166 ? 47.816 39.384 9.443 1.00 29.60 166 ALA A C 1
ATOM 1211 O O . ALA A 1 166 ? 47.182 40.295 10.009 1.00 28.46 166 ALA A O 1
ATOM 1213 N N . VAL A 1 167 ? 48.069 39.366 8.139 1.00 29.54 167 VAL A N 1
ATOM 1214 C CA . VAL A 1 167 ? 47.625 40.432 7.239 1.00 31.05 167 VAL A CA 1
ATOM 1215 C C . VAL A 1 167 ? 46.885 39.852 6.031 1.00 31.83 167 VAL A C 1
ATOM 1216 O O . VAL A 1 167 ? 47.233 38.781 5.509 1.00 33.57 167 VAL A O 1
ATOM 1220 N N . ASP A 1 168 ? 45.863 40.574 5.602 1.00 29.87 168 ASP A N 1
ATOM 1221 C CA . ASP A 1 168 ? 45.163 40.276 4.365 1.00 28.54 168 ASP A CA 1
ATOM 1222 C C . ASP A 1 168 ? 45.675 41.265 3.319 1.00 27.95 168 ASP A C 1
ATOM 1223 O O . ASP A 1 168 ? 45.805 42.461 3.613 1.00 26.89 168 ASP A O 1
ATOM 1228 N N . PHE A 1 169 ? 45.988 40.774 2.123 1.00 26.36 169 PHE A N 1
ATOM 1229 C CA . PHE A 1 169 ? 46.508 41.635 1.062 1.00 28.23 169 PHE A CA 1
ATOM 1230 C C . PHE A 1 169 ? 45.809 41.380 -0.274 1.00 28.08 169 PHE A C 1
ATOM 1231 O O . PHE A 1 169 ? 45.219 40.308 -0.509 1.00 27.58 169 PHE A O 1
ATOM 1239 N N . ILE A 1 170 ? 45.858 42.398 -1.124 1.00 27.62 170 ILE A N 1
ATOM 1240 C CA . ILE A 1 170 ? 45.454 42.284 -2.523 1.00 28.97 170 ILE A CA 1
ATOM 1241 C C . ILE A 1 170 ? 46.596 41.733 -3.396 1.00 29.67 170 ILE A C 1
ATOM 1242 O O . ILE A 1 170 ? 47.619 42.395 -3.592 1.00 27.45 170 ILE A O 1
ATOM 1247 N N . PRO A 1 171 ? 46.420 40.519 -3.958 1.00 31.51 171 PRO A N 1
ATOM 1248 C CA . PRO A 1 171 ? 47.484 39.916 -4.776 1.00 33.16 171 PRO A CA 1
ATOM 1249 C C . PRO A 1 171 ? 47.666 40.632 -6.117 1.00 35.33 171 PRO A C 1
ATOM 1250 O O . PRO A 1 171 ? 46.707 41.161 -6.685 1.00 33.65 171 PRO A O 1
ATOM 1254 N N . VAL A 1 172 ? 48.897 40.668 -6.621 1.00 37.20 172 VAL A N 1
ATOM 1255 C CA . VAL A 1 172 ? 49.127 41.325 -7.899 1.00 40.40 172 VAL A CA 1
ATOM 1256 C C . VAL A 1 172 ? 48.200 40.750 -8.971 1.00 42.94 172 VAL A C 1
ATOM 1257 O O . VAL A 1 172 ? 47.767 41.464 -9.862 1.00 44.59 172 VAL A O 1
ATOM 1261 N N . GLU A 1 173 ? 47.861 39.473 -8.863 1.00 45.24 173 GLU A N 1
ATOM 1262 C CA . GLU A 1 173 ? 46.852 38.880 -9.742 1.00 48.80 173 GLU A CA 1
ATOM 1263 C C . GLU A 1 173 ? 45.547 39.702 -9.814 1.00 50.42 173 GLU A C 1
ATOM 1264 O O . GLU A 1 173 ? 44.987 39.896 -10.897 1.00 49.65 173 GLU A O 1
ATOM 1270 N N . SER A 1 174 ? 45.069 40.182 -8.664 1.00 51.73 174 SER A N 1
ATOM 1271 C CA . SER A 1 174 ? 43.919 41.093 -8.610 1.00 52.77 174 SER A CA 1
ATOM 1272 C C . SER A 1 174 ? 44.125 42.355 -9.457 1.00 53.63 174 SER A C 1
ATOM 1273 O O . SER A 1 174 ? 43.177 42.905 -10.023 1.00 54.68 174 SER A O 1
ATOM 1276 N N . MET A 1 175 ? 45.360 42.829 -9.529 1.00 53.91 175 MET A N 1
ATOM 1277 C CA . MET A 1 175 ? 45.643 44.039 -10.276 1.00 54.81 175 MET A CA 1
ATOM 1278 C C . MET A 1 175 ? 45.510 43.755 -11.761 1.00 56.46 175 MET A C 1
ATOM 1279 O O . MET A 1 175 ? 45.124 44.633 -12.541 1.00 55.77 175 MET A O 1
ATOM 1284 N N . GLU A 1 176 ? 45.830 42.517 -12.134 1.00 58.79 176 GLU A N 1
ATOM 1285 C CA . GLU A 1 176 ? 45.696 42.045 -13.509 1.00 60.42 176 GLU A CA 1
ATOM 1286 C C . GLU A 1 176 ? 44.223 42.107 -13.890 1.00 60.74 176 GLU A C 1
ATOM 1287 O O . GLU A 1 176 ? 43.848 42.709 -14.900 1.00 59.67 176 GLU A O 1
ATOM 1293 N N . THR A 1 177 ? 43.399 41.483 -13.052 1.00 61.56 177 THR A N 1
ATOM 1294 C CA . THR A 1 177 ? 41.974 41.338 -13.305 1.00 62.38 177 THR A CA 1
ATOM 1295 C C . THR A 1 177 ? 41.313 42.694 -13.522 1.00 62.39 177 THR A C 1
ATOM 1296 O O . THR A 1 177 ? 40.533 42.867 -14.458 1.00 62.49 177 THR A O 1
ATOM 1300 N N . THR A 1 178 ? 41.628 43.649 -12.649 1.00 61.62 178 THR A N 1
ATOM 1301 C CA . THR A 1 178 ? 41.051 44.990 -12.719 1.00 60.72 178 THR A CA 1
ATOM 1302 C C . THR A 1 178 ? 41.447 45.690 -14.024 1.00 61.45 178 THR A C 1
ATOM 1303 O O . THR A 1 178 ? 40.602 46.286 -14.705 1.00 60.55 178 THR A O 1
ATOM 1307 N N . MET A 1 179 ? 42.728 45.610 -14.378 1.00 61.94 179 MET A N 1
ATOM 1308 C CA . MET A 1 179 ? 43.205 46.253 -15.600 1.00 62.99 179 MET A CA 1
ATOM 1309 C C . MET A 1 179 ? 42.501 45.672 -16.832 1.00 64.28 179 MET A C 1
ATOM 1310 O O . MET A 1 179 ? 42.025 46.417 -17.691 1.00 63.76 179 MET A O 1
ATOM 1315 N N . ARG A 1 180 ? 42.435 44.342 -16.905 1.00 65.02 180 ARG A N 1
ATOM 1316 C CA . ARG A 1 180 ? 41.778 43.660 -18.021 1.00 66.76 180 ARG A CA 1
ATOM 1317 C C . ARG A 1 180 ? 40.297 44.034 -18.115 1.00 67.27 180 ARG A C 1
ATOM 1318 O O . ARG A 1 180 ? 39.805 44.392 -19.188 1.00 67.21 180 ARG A O 1
ATOM 1320 N N . ALA A 1 181 ? 39.597 43.956 -16.985 1.00 67.94 181 ALA A N 1
ATOM 1321 C CA . ALA A 1 181 ? 38.167 44.257 -16.935 1.00 69.04 181 ALA A CA 1
ATOM 1322 C C . ALA A 1 181 ? 37.868 45.677 -17.413 1.00 69.96 181 ALA A C 1
ATOM 1323 O O . ALA A 1 181 ? 36.819 45.926 -18.012 1.00 70.45 181 ALA A O 1
ATOM 1325 N N . SER A 1 182 ? 38.793 46.602 -17.155 1.00 70.93 182 SER A N 1
ATOM 1326 C CA . SER A 1 182 ? 38.673 47.970 -17.664 1.00 71.95 182 SER A CA 1
ATOM 1327 C C . SER A 1 182 ? 39.090 48.047 -19.139 1.00 72.35 182 SER A C 1
ATOM 1328 O O . SER A 1 182 ? 39.707 47.077 -19.642 1.00 72.47 182 SER A O 1
ATOM 1330 N N . ALA B 1 1 ? 64.305 36.697 7.203 1.00 62.48 1 ALA B N 1
ATOM 1331 C CA . ALA B 1 1 ? 64.424 35.252 7.579 1.00 61.72 1 ALA B CA 1
ATOM 1332 C C . ALA B 1 1 ? 64.841 35.089 9.045 1.00 60.66 1 ALA B C 1
ATOM 1333 O O . ALA B 1 1 ? 65.935 35.511 9.449 1.00 63.00 1 ALA B O 1
ATOM 1335 N N . PRO B 1 2 ? 63.965 34.476 9.862 1.00 58.17 2 PRO B N 1
ATOM 1336 C CA . PRO B 1 2 ? 64.215 34.279 11.296 1.00 54.62 2 PRO B CA 1
ATOM 1337 C C . PRO B 1 2 ? 65.305 33.233 11.546 1.00 51.31 2 PRO B C 1
ATOM 1338 O O . PRO B 1 2 ? 66.358 33.532 12.112 1.00 51.58 2 PRO B O 1
ATOM 1342 N N . ILE B 1 3 ? 65.051 32.002 11.119 1.00 45.81 3 ILE B N 1
ATOM 1343 C CA . ILE B 1 3 ? 65.936 30.916 11.485 1.00 40.86 3 ILE B CA 1
ATOM 1344 C C . ILE B 1 3 ? 66.823 30.498 10.321 1.00 37.64 3 ILE B C 1
ATOM 1345 O O . ILE B 1 3 ? 66.340 30.178 9.242 1.00 33.60 3 ILE B O 1
ATOM 1350 N N . THR B 1 4 ? 68.129 30.515 10.557 1.00 35.63 4 THR B N 1
ATOM 1351 C CA . THR B 1 4 ? 69.109 30.081 9.568 1.00 34.25 4 THR B CA 1
ATOM 1352 C C . THR B 1 4 ? 69.998 29.017 10.202 1.00 31.71 4 THR B C 1
ATOM 1353 O O . THR B 1 4 ? 69.964 28.824 11.409 1.00 30.52 4 THR B O 1
ATOM 1357 N N . ALA B 1 5 ? 70.782 28.313 9.393 1.00 29.30 5 ALA B N 1
ATOM 1358 C CA . ALA B 1 5 ? 71.602 27.224 9.935 1.00 27.57 5 ALA B CA 1
ATOM 1359 C C . ALA B 1 5 ? 72.797 26.995 9.019 1.00 26.95 5 ALA B C 1
ATOM 1360 O O . ALA B 1 5 ? 72.731 27.293 7.827 1.00 27.10 5 ALA B O 1
ATOM 1362 N N . TYR B 1 6 ? 73.883 26.462 9.573 1.00 26.13 6 TYR B N 1
ATOM 1363 C CA . TYR B 1 6 ? 74.946 25.906 8.740 1.00 26.42 6 TYR B CA 1
ATOM 1364 C C . TYR B 1 6 ? 75.428 24.642 9.405 1.00 25.53 6 TYR B C 1
ATOM 1365 O O . TYR B 1 6 ? 75.147 24.400 10.584 1.00 25.81 6 TYR B O 1
ATOM 1374 N N . SER B 1 7 ? 76.152 23.845 8.644 1.00 24.46 7 SER B N 1
ATOM 1375 C CA . SER B 1 7 ? 76.709 22.615 9.169 1.00 28.32 7 SER B CA 1
ATOM 1376 C C . SER B 1 7 ? 78.239 22.670 9.210 1.00 28.51 7 SER B C 1
ATOM 1377 O O . SER B 1 7 ? 78.867 23.501 8.534 1.00 27.23 7 SER B O 1
ATOM 1380 N N . GLN B 1 8 ? 78.828 21.784 10.018 1.00 26.59 8 GLN B N 1
ATOM 1381 C CA . GLN B 1 8 ? 80.270 21.552 10.028 1.00 25.99 8 GLN B CA 1
ATOM 1382 C C . GLN B 1 8 ? 80.463 20.045 10.075 1.00 27.74 8 GLN B C 1
ATOM 1383 O O . GLN B 1 8 ? 79.910 19.382 10.966 1.00 26.22 8 GLN B O 1
ATOM 1389 N N . GLN B 1 9 ? 81.213 19.502 9.121 1.00 26.39 9 GLN B N 1
ATOM 1390 C CA . GLN B 1 9 ? 81.654 18.112 9.220 1.00 30.42 9 GLN B CA 1
ATOM 1391 C C . GLN B 1 9 ? 82.716 17.923 10.285 1.00 30.01 9 GLN B C 1
ATOM 1392 O O . GLN B 1 9 ? 83.503 18.820 10.547 1.00 27.95 9 GLN B O 1
ATOM 1398 N N . THR B 1 10 ? 82.730 16.749 10.913 1.00 32.08 10 THR B N 1
ATOM 1399 C CA . THR B 1 10 ? 83.669 16.505 12.006 1.00 33.84 10 THR B CA 1
ATOM 1400 C C . THR B 1 10 ? 84.466 15.215 11.826 1.00 34.60 10 THR B C 1
ATOM 1401 O O . THR B 1 10 ? 85.501 15.027 12.463 1.00 35.14 10 THR B O 1
ATOM 1405 N N . ARG B 1 11 ? 83.989 14.340 10.952 1.00 35.57 11 ARG B N 1
ATOM 1406 C CA . ARG B 1 11 ? 84.628 13.043 10.732 1.00 39.43 11 ARG B CA 1
ATOM 1407 C C . ARG B 1 11 ? 84.624 12.700 9.272 1.00 40.68 11 ARG B C 1
ATOM 1408 O O . ARG B 1 11 ? 83.736 13.110 8.537 1.00 40.61 11 ARG B O 1
ATOM 1416 N N . GLY B 1 12 ? 85.610 11.914 8.866 1.00 42.94 12 GLY B N 1
ATOM 1417 C CA . GLY B 1 12 ? 85.586 11.326 7.543 1.00 46.46 12 GLY B CA 1
ATOM 1418 C C . GLY B 1 12 ? 85.196 9.859 7.613 1.00 47.76 12 GLY B C 1
ATOM 1419 O O . GLY B 1 12 ? 84.886 9.344 8.689 1.00 46.49 12 GLY B O 1
ATOM 1420 N N . LEU B 1 13 ? 85.223 9.189 6.467 1.00 48.98 13 LEU B N 1
ATOM 1421 C CA . LEU B 1 13 ? 84.785 7.800 6.376 1.00 51.36 13 LEU B CA 1
ATOM 1422 C C . LEU B 1 13 ? 85.560 6.869 7.307 1.00 51.81 13 LEU B C 1
ATOM 1423 O O . LEU B 1 13 ? 84.961 6.110 8.074 1.00 50.89 13 LEU B O 1
ATOM 1428 N N . LEU B 1 14 ? 86.887 6.920 7.239 1.00 51.31 14 LEU B N 1
ATOM 1429 C CA . LEU B 1 14 ? 87.701 5.970 7.988 1.00 50.85 14 LEU B CA 1
ATOM 1430 C C . LEU B 1 14 ? 87.430 6.122 9.477 1.00 49.77 14 LEU B C 1
ATOM 1431 O O . LEU B 1 14 ? 87.188 5.137 10.171 1.00 50.03 14 LEU B O 1
ATOM 1436 N N . GLY B 1 15 ? 87.470 7.358 9.963 1.00 48.77 15 GLY B N 1
ATOM 1437 C CA . GLY B 1 15 ? 87.188 7.607 11.364 1.00 47.76 15 GLY B CA 1
ATOM 1438 C C . GLY B 1 15 ? 85.790 7.166 11.779 1.00 46.98 15 GLY B C 1
ATOM 1439 O O . GLY B 1 15 ? 85.579 6.787 12.936 1.00 46.74 15 GLY B O 1
ATOM 1440 N N . CYS B 1 16 ? 84.838 7.197 10.848 1.00 45.74 16 CYS B N 1
ATOM 1441 C CA . CYS B 1 16 ? 83.475 6.766 11.152 1.00 47.14 16 CYS B CA 1
ATOM 1442 C C . CYS B 1 16 ? 83.432 5.252 11.388 1.00 46.85 16 CYS B C 1
ATOM 1443 O O . CYS B 1 16 ? 82.863 4.776 12.375 1.00 46.57 16 CYS B O 1
ATOM 1446 N N . ILE B 1 17 ? 84.046 4.502 10.476 1.00 46.76 17 ILE B N 1
ATOM 1447 C CA . ILE B 1 17 ? 84.158 3.053 10.602 1.00 44.99 17 ILE B CA 1
ATOM 1448 C C . ILE B 1 17 ? 84.795 2.694 11.931 1.00 43.73 17 ILE B C 1
ATOM 1449 O O . ILE B 1 17 ? 84.278 1.869 12.689 1.00 43.68 17 ILE B O 1
ATOM 1454 N N . ILE B 1 18 ? 85.922 3.330 12.219 1.00 42.85 18 ILE B N 1
ATOM 1455 C CA . ILE B 1 18 ? 86.662 3.011 13.417 1.00 42.50 18 ILE B CA 1
ATOM 1456 C C . ILE B 1 18 ? 85.828 3.358 14.646 1.00 40.93 18 ILE B C 1
ATOM 1457 O O . ILE B 1 18 ? 85.698 2.559 15.571 1.00 40.19 18 ILE B O 1
ATOM 1462 N N . THR B 1 19 ? 85.255 4.553 14.656 1.00 39.29 19 THR B N 1
ATOM 1463 C CA . THR B 1 19 ? 84.540 5.021 15.845 1.00 38.05 19 THR B CA 1
ATOM 1464 C C . THR B 1 19 ? 83.302 4.162 16.103 1.00 36.70 19 THR B C 1
ATOM 1465 O O . THR B 1 19 ? 82.905 3.955 17.244 1.00 37.63 19 THR B O 1
ATOM 1469 N N . SER B 1 20 ? 82.700 3.659 15.040 1.00 36.81 20 SER B N 1
ATOM 1470 C CA . SER B 1 20 ? 81.557 2.752 15.165 1.00 39.30 20 SER B CA 1
ATOM 1471 C C . SER B 1 20 ? 81.962 1.462 15.896 1.00 40.84 20 SER B C 1
ATOM 1472 O O . SER B 1 20 ? 81.215 0.949 16.737 1.00 39.51 20 SER B O 1
ATOM 1475 N N . LEU B 1 21 ? 83.161 0.966 15.583 1.00 42.13 21 LEU B N 1
ATOM 1476 C CA . LEU B 1 21 ? 83.694 -0.284 16.153 1.00 42.56 21 LEU B CA 1
ATOM 1477 C C . LEU B 1 21 ? 84.131 -0.160 17.600 1.00 41.99 21 LEU B C 1
ATOM 1478 O O . LEU B 1 21 ? 83.892 -1.049 18.419 1.00 43.52 21 LEU B O 1
ATOM 1483 N N . THR B 1 22 ? 84.788 0.943 17.919 1.00 41.74 22 THR B N 1
ATOM 1484 C CA . THR B 1 22 ? 85.271 1.158 19.265 1.00 41.39 22 THR B CA 1
ATOM 1485 C C . THR B 1 22 ? 84.173 1.706 20.164 1.00 42.06 22 THR B C 1
ATOM 1486 O O . THR B 1 22 ? 84.192 1.483 21.388 1.00 42.50 22 THR B O 1
ATOM 1490 N N . GLY B 1 23 ? 83.228 2.435 19.564 1.00 39.61 23 GLY B N 1
ATOM 1491 C CA . GLY B 1 23 ? 82.191 3.089 20.345 1.00 38.32 23 GLY B CA 1
ATOM 1492 C C . GLY B 1 23 ? 82.732 4.276 21.124 1.00 38.56 23 GLY B C 1
ATOM 1493 O O . GLY B 1 23 ? 82.055 4.837 21.993 1.00 35.99 23 GLY B O 1
ATOM 1494 N N . ARG B 1 24 ? 83.969 4.660 20.824 1.00 38.84 24 ARG B N 1
ATOM 1495 C CA . ARG B 1 24 ? 84.606 5.735 21.572 1.00 42.75 24 ARG B CA 1
ATOM 1496 C C . ARG B 1 24 ? 84.788 6.981 20.705 1.00 41.43 24 ARG B C 1
ATOM 1497 O O . ARG B 1 24 ? 85.516 6.963 19.711 1.00 41.08 24 ARG B O 1
ATOM 1505 N N . ASP B 1 25 ? 84.113 8.060 21.083 1.00 42.05 25 ASP B N 1
ATOM 1506 C CA . ASP B 1 25 ? 84.188 9.304 20.320 1.00 43.71 25 ASP B CA 1
ATOM 1507 C C . ASP B 1 25 ? 84.668 10.418 21.233 1.00 44.70 25 ASP B C 1
ATOM 1508 O O . ASP B 1 25 ? 83.956 10.842 22.137 1.00 44.50 25 ASP B O 1
ATOM 1513 N N . LYS B 1 26 ? 85.893 10.884 21.009 1.00 47.39 26 LYS B N 1
ATOM 1514 C CA . LYS B 1 26 ? 86.444 11.939 21.857 1.00 49.47 26 LYS B CA 1
ATOM 1515 C C . LYS B 1 26 ? 86.255 13.345 21.278 1.00 49.31 26 LYS B C 1
ATOM 1516 O O . LYS B 1 26 ? 86.566 14.339 21.938 1.00 49.49 26 LYS B O 1
ATOM 1522 N N . ASN B 1 27 ? 85.740 13.427 20.052 1.00 48.68 27 ASN B N 1
ATOM 1523 C CA . ASN B 1 27 ? 85.473 14.721 19.429 1.00 47.33 27 ASN B CA 1
ATOM 1524 C C . ASN B 1 27 ? 84.569 15.560 20.320 1.00 46.48 27 ASN B C 1
ATOM 1525 O O . ASN B 1 27 ? 83.649 15.046 20.949 1.00 46.09 27 ASN B O 1
ATOM 1530 N N . GLN B 1 28 ? 84.849 16.857 20.379 1.00 45.80 28 GLN B N 1
ATOM 1531 C CA . GLN B 1 28 ? 83.998 17.806 21.084 1.00 45.83 28 GLN B CA 1
ATOM 1532 C C . GLN B 1 28 ? 82.666 17.920 20.347 1.00 43.82 28 GLN B C 1
ATOM 1533 O O . GLN B 1 28 ? 82.634 17.987 19.118 1.00 43.51 28 GLN B O 1
ATOM 1539 N N . VAL B 1 29 ? 81.573 17.918 21.100 1.00 42.44 29 VAL B N 1
ATOM 1540 C CA . VAL B 1 29 ? 80.235 18.049 20.523 1.00 41.57 29 VAL B CA 1
ATOM 1541 C C . VAL B 1 29 ? 79.765 19.499 20.604 1.00 40.45 29 VAL B C 1
ATOM 1542 O O . VAL B 1 29 ? 79.996 20.176 21.611 1.00 42.01 29 VAL B O 1
ATOM 1546 N N . ASP B 1 30 ? 79.120 19.977 19.544 1.00 38.01 30 ASP B N 1
ATOM 1547 C CA . ASP B 1 30 ? 78.485 21.287 19.571 1.00 35.13 30 ASP B CA 1
ATOM 1548 C C . ASP B 1 30 ? 77.238 21.244 18.700 1.00 32.77 30 ASP B C 1
ATOM 1549 O O . ASP B 1 30 ? 76.994 20.247 18.023 1.00 31.91 30 ASP B O 1
ATOM 1554 N N . GLY B 1 31 ? 76.452 22.313 18.736 1.00 31.23 31 GLY B N 1
ATOM 1555 C CA . GLY B 1 31 ? 75.285 22.409 17.875 1.00 31.91 31 GLY B CA 1
ATOM 1556 C C . GLY B 1 31 ? 74.028 21.808 18.478 1.00 32.74 31 GLY B C 1
ATOM 1557 O O . GLY B 1 31 ? 74.092 21.027 19.433 1.00 32.40 31 GLY B O 1
ATOM 1558 N N . GLU B 1 32 ? 72.891 22.169 17.890 1.00 32.22 32 GLU B N 1
ATOM 1559 C CA . GLU B 1 32 ? 71.574 21.708 18.314 1.00 32.35 32 GLU B CA 1
ATOM 1560 C C . GLU B 1 32 ? 71.211 20.384 17.661 1.00 30.84 32 GLU B C 1
ATOM 1561 O O . GLU B 1 32 ? 70.409 19.593 18.196 1.00 30.69 32 GLU B O 1
ATOM 1567 N N . VAL B 1 33 ? 71.790 20.159 16.488 1.00 28.44 33 VAL B N 1
ATOM 1568 C CA . VAL B 1 33 ? 71.450 18.995 15.691 1.00 25.84 33 VAL B CA 1
ATOM 1569 C C . VAL B 1 33 ? 72.733 18.248 15.363 1.00 26.54 33 VAL B C 1
ATOM 1570 O O . VAL B 1 33 ? 73.677 18.830 14.821 1.00 22.81 33 VAL B O 1
ATOM 1574 N N . GLN B 1 34 ? 72.777 16.961 15.721 1.00 24.45 34 GLN B N 1
ATOM 1575 C CA . GLN B 1 34 ? 73.900 16.120 15.363 1.00 24.72 34 GLN B CA 1
ATOM 1576 C C . GLN B 1 34 ? 73.590 15.359 14.088 1.00 25.62 34 GLN B C 1
ATOM 1577 O O . GLN B 1 34 ? 72.469 14.863 13.889 1.00 24.93 34 GLN B O 1
ATOM 1583 N N . VAL B 1 35 ? 74.586 15.277 13.213 1.00 23.98 35 VAL B N 1
ATOM 1584 C CA . VAL B 1 35 ? 74.459 14.510 11.990 1.00 26.36 35 VAL B CA 1
ATOM 1585 C C . VAL B 1 35 ? 75.032 13.134 12.264 1.00 27.42 35 VAL B C 1
ATOM 1586 O O . VAL B 1 35 ? 76.176 13.023 12.688 1.00 28.23 35 VAL B O 1
ATOM 1590 N N . LEU B 1 36 ? 74.256 12.096 11.992 1.00 28.35 36 LEU B N 1
ATOM 1591 C CA . LEU B 1 36 ? 74.582 10.765 12.486 1.00 27.91 36 LEU B CA 1
ATOM 1592 C C . LEU B 1 36 ? 74.740 9.817 11.330 1.00 27.31 36 LEU B C 1
ATOM 1593 O O . LEU B 1 36 ? 74.107 9.986 10.291 1.00 25.03 36 LEU B O 1
ATOM 1598 N N . SER B 1 37 ? 75.558 8.788 11.528 1.00 28.86 37 SER B N 1
ATOM 1599 C CA . SER B 1 37 ? 75.735 7.800 10.495 1.00 29.47 37 SER B CA 1
ATOM 1600 C C . SER B 1 37 ? 75.872 6.411 11.086 1.00 29.61 37 SER B C 1
ATOM 1601 O O . SER B 1 37 ? 76.459 6.234 12.143 1.00 27.35 37 SER B O 1
ATOM 1604 N N . THR B 1 38 ? 75.296 5.433 10.403 1.00 31.99 38 THR B N 1
ATOM 1605 C CA . THR B 1 38 ? 75.638 4.033 10.645 1.00 36.93 38 THR B CA 1
ATOM 1606 C C . THR B 1 38 ? 76.352 3.524 9.400 1.00 39.81 38 THR B C 1
ATOM 1607 O O . THR B 1 38 ? 76.668 4.300 8.498 1.00 39.45 38 THR B O 1
ATOM 1611 N N . ALA B 1 39 ? 76.588 2.216 9.352 1.00 43.26 39 ALA B N 1
ATOM 1612 C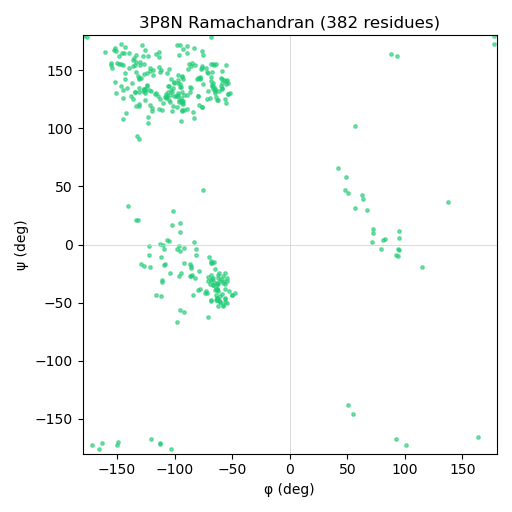 CA . ALA B 1 39 ? 77.183 1.572 8.186 1.00 45.76 39 ALA B CA 1
ATOM 1613 C C . ALA B 1 39 ? 76.276 1.739 6.980 1.00 46.61 39 ALA B C 1
ATOM 1614 O O . ALA B 1 39 ? 76.726 1.718 5.839 1.00 48.95 39 ALA B O 1
ATOM 1616 N N . THR B 1 40 ? 74.990 1.904 7.252 1.00 46.70 40 THR B N 1
ATOM 1617 C CA . THR B 1 40 ? 73.951 1.753 6.247 1.00 47.79 40 THR B CA 1
ATOM 1618 C C . THR B 1 40 ? 73.257 3.081 5.865 1.00 46.57 40 THR B C 1
ATOM 1619 O O . THR B 1 40 ? 72.818 3.269 4.734 1.00 46.39 40 THR B O 1
ATOM 1623 N N . GLN B 1 41 ? 73.134 3.999 6.810 1.00 44.96 41 GLN B N 1
ATOM 1624 C CA . GLN B 1 41 ? 72.403 5.222 6.510 1.00 43.40 41 GLN B CA 1
ATOM 1625 C C . GLN B 1 41 ? 72.861 6.409 7.343 1.00 40.74 41 GLN B C 1
ATOM 1626 O O . GLN B 1 41 ? 73.598 6.252 8.314 1.00 37.20 41 GLN B O 1
ATOM 1632 N N . SER B 1 42 ? 72.427 7.599 6.933 1.00 39.23 42 SER B N 1
ATOM 1633 C CA . SER B 1 42 ? 72.688 8.830 7.670 1.00 36.15 42 SER B CA 1
ATOM 1634 C C . SER B 1 42 ? 71.338 9.426 8.083 1.00 32.26 42 SER B C 1
ATOM 1635 O O . SER B 1 42 ? 70.315 9.237 7.414 1.00 31.33 42 SER B O 1
ATOM 1638 N N . PHE B 1 43 ? 71.347 10.125 9.203 1.00 28.04 43 PHE B N 1
ATOM 1639 C CA . PHE B 1 43 ? 70.141 10.725 9.739 1.00 28.07 43 PHE B CA 1
ATOM 1640 C C . PHE B 1 43 ? 70.586 11.774 10.746 1.00 25.87 43 PHE B C 1
ATOM 1641 O O . PHE B 1 43 ? 71.785 12.096 10.815 1.00 25.44 43 PHE B O 1
ATOM 1649 N N . LEU B 1 44 ? 69.635 12.321 11.502 1.00 24.72 44 LEU B N 1
ATOM 1650 C CA . LEU B 1 44 ? 69.907 13.450 12.373 1.00 24.26 44 LEU B CA 1
ATOM 1651 C C . LEU B 1 44 ? 69.383 13.165 13.775 1.00 23.82 44 LEU B C 1
ATOM 1652 O O . LEU B 1 44 ? 68.466 12.368 13.943 1.00 23.56 44 LEU B O 1
ATOM 1657 N N . ALA B 1 45 ? 69.984 13.808 14.774 1.00 23.45 45 ALA B N 1
ATOM 1658 C CA . ALA B 1 45 ? 69.415 13.850 16.125 1.00 24.08 45 ALA B CA 1
ATOM 1659 C C . ALA B 1 45 ? 69.235 15.299 16.574 1.00 24.98 45 ALA B C 1
ATOM 1660 O O . ALA B 1 45 ? 70.102 16.155 16.384 1.00 27.14 45 ALA B O 1
ATOM 1662 N N . THR B 1 46 ? 68.094 15.558 17.185 1.00 24.69 46 THR B N 1
ATOM 1663 C CA . THR B 1 46 ? 67.826 16.858 17.757 1.00 24.54 46 THR B CA 1
ATOM 1664 C C . THR B 1 46 ? 67.896 16.735 19.275 1.00 25.91 46 THR B C 1
ATOM 1665 O O . THR B 1 46 ? 67.223 15.893 19.881 1.00 25.23 46 THR B O 1
ATOM 1669 N N . CYS B 1 47 ? 68.710 17.568 19.894 1.00 27.58 47 CYS B N 1
ATOM 1670 C CA . CYS B 1 47 ? 68.852 17.473 21.322 1.00 31.34 47 CYS B CA 1
ATOM 1671 C C . CYS B 1 47 ? 67.850 18.435 21.949 1.00 33.22 47 CYS B C 1
ATOM 1672 O O . CYS B 1 47 ? 67.847 19.640 21.650 1.00 33.07 47 CYS B O 1
ATOM 1675 N N . VAL B 1 48 ? 66.959 17.874 22.769 1.00 32.47 48 VAL B N 1
ATOM 1676 C CA . VAL B 1 48 ? 65.880 18.631 23.388 1.00 35.93 48 VAL B CA 1
ATOM 1677 C C . VAL B 1 48 ? 65.902 18.295 24.881 1.00 37.80 48 VAL B C 1
ATOM 1678 O O . VAL B 1 48 ? 65.762 17.125 25.265 1.00 39.27 48 VAL B O 1
ATOM 1682 N N . ASN B 1 49 ? 66.110 19.316 25.709 1.00 39.65 49 ASN B N 1
ATOM 1683 C CA . ASN B 1 49 ? 66.208 19.146 27.162 1.00 42.00 49 ASN B CA 1
ATOM 1684 C C . ASN B 1 49 ? 67.021 17.936 27.594 1.00 41.30 49 ASN B C 1
ATOM 1685 O O . ASN B 1 49 ? 66.481 16.996 28.173 1.00 40.86 49 ASN B O 1
ATOM 1690 N N . GLY B 1 50 ? 68.318 17.967 27.298 1.00 41.25 50 GLY B N 1
ATOM 1691 C CA . GLY B 1 50 ? 69.225 16.953 27.803 1.00 39.23 50 GLY B CA 1
ATOM 1692 C C . GLY B 1 50 ? 69.233 15.607 27.091 1.00 37.01 50 GLY B C 1
ATOM 1693 O O . GLY B 1 50 ? 70.038 14.744 27.443 1.00 36.19 50 GLY B O 1
ATOM 1694 N N . VAL B 1 51 ? 68.352 15.414 26.105 1.00 35.46 51 VAL B N 1
ATOM 1695 C CA . VAL B 1 51 ? 68.288 14.146 25.363 1.00 33.76 51 VAL B CA 1
ATOM 1696 C C . VAL B 1 51 ? 68.377 14.386 23.863 1.00 34.03 51 VAL B C 1
ATOM 1697 O O . VAL B 1 51 ? 67.712 15.291 23.343 1.00 32.47 51 VAL B O 1
ATOM 1701 N N . CYS B 1 52 ? 69.205 13.597 23.170 1.00 32.38 52 CYS B N 1
ATOM 1702 C CA . CYS B 1 52 ? 69.238 13.694 21.725 1.00 32.58 52 CYS B CA 1
ATOM 1703 C C . CYS B 1 52 ? 68.358 12.594 21.140 1.00 29.39 52 CYS B C 1
ATOM 1704 O O . CYS B 1 52 ? 68.603 11.399 21.339 1.00 26.81 52 CYS B O 1
ATOM 1707 N N . TRP B 1 53 ? 67.326 13.034 20.432 1.00 25.05 53 TRP B N 1
ATOM 1708 C CA . TRP B 1 53 ? 66.285 12.175 19.894 1.00 23.95 53 TRP B CA 1
ATOM 1709 C C . TRP B 1 53 ? 66.494 11.958 18.396 1.00 23.32 53 TRP B C 1
ATOM 1710 O O . TRP B 1 53 ? 66.861 12.882 17.663 1.00 21.27 53 TRP B O 1
ATOM 1721 N N . THR B 1 54 ? 66.219 10.745 17.948 1.00 22.86 54 THR B N 1
ATOM 1722 C CA . THR B 1 54 ? 66.262 10.427 16.528 1.00 23.62 54 THR B CA 1
ATOM 1723 C C . THR B 1 54 ? 65.243 9.324 16.248 1.00 22.96 54 THR B C 1
ATOM 1724 O O . THR B 1 54 ? 64.451 8.971 17.135 1.00 23.23 54 THR B O 1
ATOM 1728 N N . VAL B 1 55 ? 65.256 8.806 15.023 1.00 23.15 55 VAL B N 1
ATOM 1729 C CA . VAL B 1 55 ? 64.336 7.750 14.607 1.00 22.85 55 VAL B CA 1
ATOM 1730 C C . VAL B 1 55 ? 64.892 6.337 14.784 1.00 25.25 55 VAL B C 1
ATOM 1731 O O . VAL B 1 55 ? 66.083 6.097 14.539 1.00 23.17 55 VAL B O 1
ATOM 1735 N N . TYR B 1 56 ? 64.017 5.409 15.181 1.00 24.85 56 TYR B N 1
ATOM 1736 C CA . TYR B 1 56 ? 64.398 3.996 15.318 1.00 25.31 56 TYR B CA 1
ATOM 1737 C C . TYR B 1 56 ? 64.803 3.407 13.974 1.00 27.10 56 TYR B C 1
ATOM 1738 O O . TYR B 1 56 ? 65.714 2.557 13.907 1.00 26.01 56 TYR B O 1
ATOM 1747 N N . HIS B 1 57 ? 64.166 3.851 12.887 1.00 26.79 57 HIS B N 1
ATOM 1748 C CA . HIS B 1 57 ? 64.499 3.247 11.598 1.00 26.93 57 HIS B CA 1
ATOM 1749 C C . HIS B 1 57 ? 65.891 3.608 11.169 1.00 26.11 57 HIS B C 1
ATOM 1750 O O . HIS B 1 57 ? 66.468 2.962 10.290 1.00 28.38 57 HIS B O 1
ATOM 1757 N N . GLY B 1 58 ? 66.438 4.635 11.813 1.00 24.03 58 GLY B N 1
ATOM 1758 C CA . GLY B 1 58 ? 67.823 5.012 11.601 1.00 23.53 58 GLY B CA 1
ATOM 1759 C C . GLY B 1 58 ? 68.755 4.321 12.598 1.00 24.42 58 GLY B C 1
ATOM 1760 O O . GLY B 1 58 ? 69.657 3.593 12.195 1.00 24.84 58 GLY B O 1
ATOM 1761 N N . ALA B 1 59 ? 68.518 4.539 13.891 1.00 23.04 59 ALA B N 1
ATOM 1762 C CA . ALA B 1 59 ? 69.431 4.091 14.924 1.00 23.16 59 ALA B CA 1
ATOM 1763 C C . ALA B 1 59 ? 69.223 2.654 15.384 1.00 23.90 59 ALA B C 1
ATOM 1764 O O . ALA B 1 59 ? 70.124 2.067 15.969 1.00 23.37 59 ALA B O 1
ATOM 1766 N N . GLY B 1 60 ? 68.046 2.098 15.144 1.00 24.94 60 GLY B N 1
ATOM 1767 C CA . GLY B 1 60 ? 67.746 0.797 15.712 1.00 25.16 60 GLY B CA 1
ATOM 1768 C C . GLY B 1 60 ? 67.946 0.873 17.212 1.00 24.86 60 GLY B C 1
ATOM 1769 O O . GLY B 1 60 ? 67.688 1.893 17.854 1.00 25.81 60 GLY B O 1
ATOM 1770 N N . SER B 1 61 ? 68.406 -0.217 17.794 1.00 25.34 61 SER B N 1
ATOM 1771 C CA . SER B 1 61 ? 68.651 -0.228 19.228 1.00 25.04 61 SER B CA 1
ATOM 1772 C C . SER B 1 61 ? 70.124 0.086 19.545 1.00 26.55 61 SER B C 1
ATOM 1773 O O . SER B 1 61 ? 70.610 -0.222 20.650 1.00 25.85 61 SER B O 1
ATOM 1776 N N . LYS B 1 62 ? 70.840 0.675 18.584 1.00 26.22 62 LYS B N 1
ATOM 1777 C CA . LYS B 1 62 ? 72.291 0.868 18.724 1.00 26.20 62 LYS B CA 1
ATOM 1778 C C . LYS B 1 62 ? 72.703 1.879 19.789 1.00 25.31 62 LYS B C 1
ATOM 1779 O O . LYS B 1 62 ? 71.944 2.784 20.153 1.00 23.54 62 LYS B O 1
ATOM 1785 N N . THR B 1 63 ? 73.924 1.712 20.291 1.00 23.78 63 THR B N 1
ATOM 1786 C CA . THR B 1 63 ? 74.537 2.688 21.174 1.00 24.14 63 THR B CA 1
ATOM 1787 C C . THR B 1 63 ? 74.976 3.886 20.313 1.00 24.47 63 THR B C 1
ATOM 1788 O O . THR B 1 63 ? 75.101 3.771 19.093 1.00 24.16 63 THR B O 1
ATOM 1792 N N . LEU B 1 64 ? 75.231 5.013 20.967 1.00 25.58 64 LEU B N 1
ATOM 1793 C CA . LEU B 1 64 ? 75.835 6.177 20.308 1.00 27.94 64 LEU B CA 1
ATOM 1794 C C . LEU B 1 64 ? 77.294 6.323 20.800 1.00 29.44 64 LEU B C 1
ATOM 1795 O O . LEU B 1 64 ? 77.529 6.352 21.999 1.00 29.35 64 LEU B O 1
ATOM 1800 N N . ALA B 1 65 ? 78.262 6.407 19.883 1.00 30.80 65 ALA B N 1
ATOM 1801 C CA . ALA B 1 65 ? 79.662 6.583 20.289 1.00 32.38 65 ALA B CA 1
ATOM 1802 C C . ALA B 1 65 ? 79.848 7.860 21.114 1.00 34.78 65 ALA B C 1
ATOM 1803 O O . ALA B 1 65 ? 79.360 8.941 20.752 1.00 33.57 65 ALA B O 1
ATOM 1805 N N . GLY B 1 66 ? 80.571 7.725 22.222 1.00 34.95 66 GLY B N 1
ATOM 1806 C CA . GLY B 1 66 ? 80.689 8.809 23.168 1.00 36.96 66 GLY B CA 1
ATOM 1807 C C . GLY B 1 66 ? 82.081 8.869 23.766 1.00 39.05 66 GLY B C 1
ATOM 1808 O O . GLY B 1 66 ? 82.889 7.959 23.576 1.00 37.34 66 GLY B O 1
ATOM 1809 N N . PRO B 1 67 ? 82.386 9.944 24.502 1.00 41.54 67 PRO B N 1
ATOM 1810 C CA . PRO B 1 67 ? 83.727 10.208 25.027 1.00 42.82 67 PRO B CA 1
ATOM 1811 C C . PRO B 1 67 ? 84.142 9.222 26.108 1.00 44.60 67 PRO B C 1
ATOM 1812 O O . PRO B 1 67 ? 85.336 8.983 26.314 1.00 46.26 67 PRO B O 1
ATOM 1816 N N . LYS B 1 68 ? 83.159 8.647 26.794 1.00 45.78 68 LYS B N 1
ATOM 1817 C CA . LYS B 1 68 ? 83.431 7.574 27.747 1.00 45.91 68 LYS B CA 1
ATOM 1818 C C . LYS B 1 68 ? 83.084 6.195 27.170 1.00 46.12 68 LYS B C 1
ATOM 1819 O O . LYS B 1 68 ? 82.962 5.217 27.908 1.00 48.08 68 LYS B O 1
ATOM 1825 N N . GLY B 1 69 ? 82.937 6.121 25.850 1.00 44.00 69 GLY B N 1
ATOM 1826 C CA . GLY B 1 69 ? 82.492 4.889 25.222 1.00 40.75 69 GLY B CA 1
ATOM 1827 C C . GLY B 1 69 ? 81.019 4.914 24.840 1.00 38.85 69 GLY B C 1
ATOM 1828 O O . GLY B 1 69 ? 80.360 5.956 24.943 1.00 37.34 69 GLY B O 1
ATOM 1829 N N . PRO B 1 70 ? 80.474 3.767 24.389 1.00 38.20 70 PRO B N 1
ATOM 1830 C CA . PRO B 1 70 ? 79.094 3.648 23.907 1.00 35.32 70 PRO B CA 1
ATOM 1831 C C . PRO B 1 70 ? 78.044 4.148 24.895 1.00 33.95 70 PRO B C 1
ATOM 1832 O O . PRO B 1 70 ? 78.038 3.749 26.049 1.00 35.36 70 PRO B O 1
ATOM 1836 N N . ILE B 1 71 ? 77.137 5.002 24.429 1.00 30.90 71 ILE B N 1
ATOM 1837 C CA . ILE B 1 71 ? 76.024 5.462 25.249 1.00 30.59 71 ILE B CA 1
ATOM 1838 C C . ILE B 1 71 ? 74.779 4.606 24.961 1.00 29.97 71 ILE B C 1
ATOM 1839 O O . ILE B 1 71 ? 74.348 4.492 23.816 1.00 29.02 71 ILE B O 1
ATOM 1844 N N . THR B 1 72 ? 74.202 4.010 25.999 1.00 29.18 72 THR B N 1
ATOM 1845 C CA . THR B 1 72 ? 73.029 3.158 25.826 1.00 29.69 72 THR B CA 1
ATOM 1846 C C . THR B 1 72 ? 71.813 4.074 25.655 1.00 28.07 72 THR B C 1
ATOM 1847 O O . THR B 1 72 ? 71.769 5.133 26.273 1.00 29.73 72 THR B O 1
ATOM 1851 N N . GLN B 1 73 ? 70.849 3.689 24.816 1.00 28.75 73 GLN B N 1
ATOM 1852 C CA . GLN B 1 73 ? 69.643 4.509 24.638 1.00 28.08 73 GLN B CA 1
ATOM 1853 C C . GLN B 1 73 ? 68.954 4.632 25.973 1.00 31.24 73 GLN B C 1
ATOM 1854 O O . GLN B 1 73 ? 68.970 3.700 26.766 1.00 28.26 73 GLN B O 1
ATOM 1860 N N . MET B 1 74 ? 68.387 5.803 26.235 1.00 33.39 74 MET B N 1
ATOM 1861 C CA . MET B 1 74 ? 67.644 6.037 27.462 1.00 34.52 74 MET B CA 1
ATOM 1862 C C . MET B 1 74 ? 66.157 5.827 27.177 1.00 33.81 74 MET B C 1
ATOM 1863 O O . MET B 1 74 ? 65.384 5.480 28.063 1.00 32.63 74 MET B O 1
ATOM 1868 N N . TYR B 1 75 ? 65.753 6.031 25.928 1.00 32.34 75 TYR B N 1
ATOM 1869 C CA . TYR B 1 75 ? 64.361 5.812 25.545 1.00 31.01 75 TYR B CA 1
ATOM 1870 C C . TYR B 1 75 ? 64.349 5.090 24.225 1.00 29.72 75 TYR B C 1
ATOM 1871 O O . TYR B 1 75 ? 65.135 5.423 23.346 1.00 28.47 75 TYR B O 1
ATOM 1880 N N . THR B 1 76 ? 63.452 4.113 24.089 1.00 27.91 76 THR B N 1
ATOM 1881 C CA . THR B 1 76 ? 63.362 3.291 22.897 1.00 27.85 76 THR B CA 1
ATOM 1882 C C . THR B 1 76 ? 61.895 2.956 22.635 1.00 30.63 76 THR B C 1
ATOM 1883 O O . THR B 1 76 ? 61.301 2.180 23.386 1.00 31.22 76 THR B O 1
ATOM 1887 N N . ASN B 1 77 ? 61.304 3.553 21.593 1.00 29.32 77 ASN B N 1
ATOM 1888 C CA . ASN B 1 77 ? 59.876 3.381 21.308 1.00 28.52 77 ASN B CA 1
ATOM 1889 C C . ASN B 1 77 ? 59.714 3.020 19.852 1.00 28.68 77 ASN B C 1
ATOM 1890 O O . ASN B 1 77 ? 59.596 3.893 18.974 1.00 27.67 77 ASN B O 1
ATOM 1895 N N . VAL B 1 78 ? 59.720 1.720 19.597 1.00 28.41 78 VAL B N 1
ATOM 1896 C CA . VAL B 1 78 ? 59.728 1.194 18.238 1.00 29.77 78 VAL B CA 1
ATOM 1897 C C . VAL B 1 78 ? 58.440 1.557 17.491 1.00 31.55 78 VAL B C 1
ATOM 1898 O O . VAL B 1 78 ? 58.473 1.886 16.303 1.00 29.64 78 VAL B O 1
ATOM 1902 N N . ASP B 1 79 ? 57.305 1.512 18.181 1.00 31.78 79 ASP B N 1
ATOM 1903 C CA . ASP B 1 79 ? 56.022 1.768 17.527 1.00 31.94 79 ASP B CA 1
ATOM 1904 C C . ASP B 1 79 ? 55.879 3.211 17.059 1.00 30.97 79 ASP B C 1
ATOM 1905 O O . ASP B 1 79 ? 55.171 3.466 16.091 1.00 28.81 79 ASP B O 1
ATOM 1910 N N . GLN B 1 80 ? 56.530 4.143 17.749 1.00 29.58 80 GLN B N 1
ATOM 1911 C CA . GLN B 1 80 ? 56.511 5.549 17.345 1.00 31.16 80 GLN B CA 1
ATOM 1912 C C . GLN B 1 80 ? 57.736 5.947 16.508 1.00 30.08 80 GLN B C 1
ATOM 1913 O O . GLN B 1 80 ? 57.844 7.091 16.056 1.00 26.39 80 GLN B O 1
ATOM 1919 N N . ASP B 1 81 ? 58.636 4.992 16.296 1.00 28.77 81 ASP B N 1
ATOM 1920 C CA . ASP B 1 81 ? 59.871 5.218 15.537 1.00 27.74 81 ASP B CA 1
ATOM 1921 C C . ASP B 1 81 ? 60.761 6.236 16.247 1.00 26.05 81 ASP B C 1
ATOM 1922 O O . ASP B 1 81 ? 61.401 7.068 15.608 1.00 26.82 81 ASP B O 1
ATOM 1927 N N . LEU B 1 82 ? 60.825 6.175 17.574 1.00 24.92 82 LEU B N 1
ATOM 1928 C CA . LEU B 1 82 ? 61.576 7.158 18.344 1.00 24.08 82 LEU B CA 1
ATOM 1929 C C . LEU B 1 82 ? 62.600 6.546 19.317 1.00 25.93 82 LEU B C 1
ATOM 1930 O O . LEU B 1 82 ? 62.299 5.586 20.037 1.00 27.27 82 LEU B O 1
ATOM 1935 N N . VAL B 1 83 ? 63.814 7.090 19.327 1.00 25.91 83 VAL B N 1
ATOM 1936 C CA . VAL B 1 83 ? 64.807 6.715 20.324 1.00 26.73 83 VAL B CA 1
ATOM 1937 C C . VAL B 1 83 ? 65.506 7.967 20.853 1.00 27.79 83 VAL B C 1
ATOM 1938 O O . VAL B 1 83 ? 65.581 8.980 20.150 1.00 25.60 83 VAL B O 1
ATOM 1942 N N . GLY B 1 84 ? 66.019 7.888 22.084 1.00 26.77 84 GLY B N 1
ATOM 1943 C CA . GLY B 1 84 ? 66.752 9.000 22.673 1.00 28.18 84 GLY B CA 1
ATOM 1944 C C . GLY B 1 84 ? 67.956 8.540 23.492 1.00 29.42 84 GLY B C 1
ATOM 1945 O O . GLY B 1 84 ? 67.838 7.587 24.265 1.00 28.64 84 GLY B O 1
ATOM 1946 N N . TRP B 1 85 ? 69.112 9.188 23.313 1.00 29.21 85 TRP B N 1
ATOM 1947 C CA . TRP B 1 85 ? 70.273 8.986 24.201 1.00 29.87 85 TRP B CA 1
ATOM 1948 C C . TRP B 1 85 ? 70.447 10.208 25.115 1.00 32.29 85 TRP B C 1
ATOM 1949 O O . TRP B 1 85 ? 70.176 11.346 24.717 1.00 30.94 85 TRP B O 1
ATOM 1960 N N . PRO B 1 86 ? 70.938 9.995 26.346 1.00 34.76 86 PRO B N 1
ATOM 1961 C CA . PRO B 1 86 ? 71.327 11.196 27.092 1.00 36.29 86 PRO B CA 1
ATOM 1962 C C . PRO B 1 86 ? 72.309 12.045 26.272 1.00 38.52 86 PRO B C 1
ATOM 1963 O O . PRO B 1 86 ? 73.298 11.529 25.743 1.00 37.33 86 PRO B O 1
ATOM 1967 N N . ALA B 1 87 ? 72.010 13.338 26.145 1.00 40.02 87 ALA B N 1
ATOM 1968 C CA . ALA B 1 87 ? 72.796 14.227 25.286 1.00 44.25 87 ALA B CA 1
ATOM 1969 C C . ALA B 1 87 ? 74.234 14.331 25.789 1.00 46.34 87 ALA B C 1
ATOM 1970 O O . ALA B 1 87 ? 74.472 14.676 26.948 1.00 48.69 87 ALA B O 1
ATOM 1972 N N . PRO B 1 88 ? 75.214 14.023 24.922 1.00 48.26 88 PRO B N 1
ATOM 1973 C CA . PRO B 1 88 ? 76.632 14.081 25.288 1.00 49.16 88 PRO B CA 1
ATOM 1974 C C . PRO B 1 88 ? 77.083 15.503 25.587 1.00 50.29 88 PRO B C 1
ATOM 1975 O O . PRO B 1 88 ? 76.498 16.461 25.095 1.00 50.63 88 PRO B O 1
ATOM 1979 N N . PRO B 1 89 ? 78.140 15.652 26.405 1.00 52.08 89 PRO B N 1
ATOM 1980 C CA . PRO B 1 89 ? 78.635 16.974 26.823 1.00 51.73 89 PRO B CA 1
ATOM 1981 C C . PRO B 1 89 ? 78.963 17.874 25.630 1.00 51.48 89 PRO B C 1
ATOM 1982 O O . PRO B 1 89 ? 79.797 17.513 24.779 1.00 50.50 89 PRO B O 1
ATOM 1986 N N . GLY B 1 90 ? 78.301 19.033 25.574 1.00 50.02 90 GLY B N 1
ATOM 1987 C CA . GLY B 1 90 ? 78.622 20.028 24.561 1.00 50.07 90 GLY B CA 1
ATOM 1988 C C . GLY B 1 90 ? 77.488 20.264 23.578 1.00 50.46 90 GLY B C 1
ATOM 1989 O O . GLY B 1 90 ? 77.435 21.294 22.903 1.00 49.13 90 GLY B O 1
ATOM 1990 N N . ALA B 1 91 ? 76.569 19.305 23.506 1.00 49.85 91 ALA B N 1
ATOM 1991 C CA . ALA B 1 91 ? 75.405 19.434 22.645 1.00 50.61 91 ALA B CA 1
ATOM 1992 C C . ALA B 1 91 ? 74.528 20.586 23.130 1.00 50.75 91 ALA B C 1
ATOM 1993 O O . ALA B 1 91 ? 74.208 20.675 24.313 1.00 50.05 91 ALA B O 1
ATOM 1995 N N . ARG B 1 92 ? 74.147 21.472 22.215 1.00 50.70 92 ARG B N 1
ATOM 1996 C CA . ARG B 1 92 ? 73.265 22.588 22.556 1.00 51.63 92 ARG B CA 1
ATOM 1997 C C . ARG B 1 92 ? 71.813 22.112 22.643 1.00 51.13 92 ARG B C 1
ATOM 1998 O O . ARG B 1 92 ? 71.257 21.614 21.663 1.00 51.82 92 ARG B O 1
ATOM 2006 N N . SER B 1 93 ? 71.193 22.277 23.808 1.00 49.75 93 SER B N 1
ATOM 2007 C CA . SER B 1 93 ? 69.843 21.759 24.020 1.00 48.51 93 SER B CA 1
ATOM 2008 C C . SER B 1 93 ? 68.762 22.749 23.568 1.00 47.12 93 SER B C 1
ATOM 2009 O O . SER B 1 93 ? 68.839 23.950 23.848 1.00 47.53 93 SER B O 1
ATOM 2012 N N . MET B 1 94 ? 67.752 22.245 22.869 1.00 43.36 94 MET B N 1
ATOM 2013 C CA . MET B 1 94 ? 66.673 23.099 22.407 1.00 42.88 94 MET B CA 1
ATOM 2014 C C . MET B 1 94 ? 65.500 23.052 23.366 1.00 42.88 94 MET B C 1
ATOM 2015 O O . MET B 1 94 ? 65.398 22.146 24.181 1.00 42.90 94 MET B O 1
ATOM 2020 N N . THR B 1 95 ? 64.620 24.036 23.250 1.00 44.13 95 THR B N 1
ATOM 2021 C CA . THR B 1 95 ? 63.418 24.128 24.075 1.00 46.57 95 THR B CA 1
ATOM 2022 C C . THR B 1 95 ? 62.176 23.713 23.290 1.00 46.87 95 THR B C 1
ATOM 2023 O O . THR B 1 95 ? 61.933 24.200 22.194 1.00 45.62 95 THR B O 1
ATOM 2027 N N . PRO B 1 96 ? 61.381 22.797 23.849 1.00 48.87 96 PRO B N 1
ATOM 2028 C CA . PRO B 1 96 ? 60.135 22.352 23.223 1.00 51.79 96 PRO B CA 1
ATOM 2029 C C . PRO B 1 96 ? 59.071 23.445 23.196 1.00 55.21 96 PRO B C 1
ATOM 2030 O O . PRO B 1 96 ? 58.973 24.254 24.124 1.00 55.76 96 PRO B O 1
ATOM 2034 N N . CYS B 1 97 ? 58.292 23.471 22.120 1.00 58.23 97 CYS B N 1
ATOM 2035 C CA . CYS B 1 97 ? 57.178 24.403 21.982 1.00 62.66 97 CYS B CA 1
ATOM 2036 C C . CYS B 1 97 ? 55.887 23.727 22.417 1.00 64.35 97 CYS B C 1
ATOM 2037 O O . CYS B 1 97 ? 55.623 22.576 22.057 1.00 64.44 97 CYS B O 1
ATOM 2040 N N . THR B 1 98 ? 55.087 24.459 23.188 1.00 67.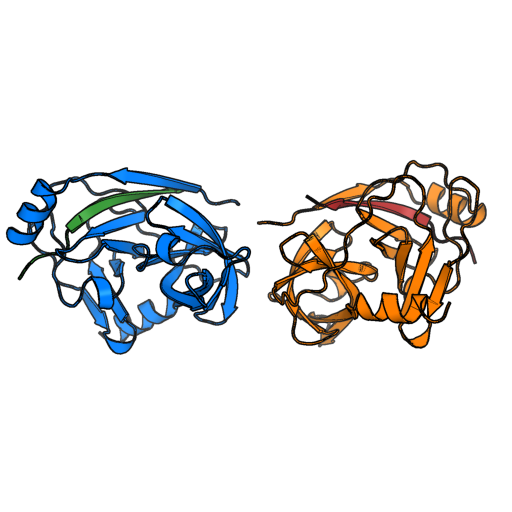42 98 THR B N 1
ATOM 2041 C CA . THR B 1 98 ? 53.802 23.973 23.685 1.00 69.52 98 THR B CA 1
ATOM 2042 C C . THR B 1 98 ? 52.720 25.059 23.656 1.00 70.93 98 THR B C 1
ATOM 2043 O O . THR B 1 98 ? 51.839 25.094 24.524 1.00 71.95 98 THR B O 1
ATOM 2047 N N . CYS B 1 99 ? 52.794 25.944 22.665 1.00 71.69 99 CYS B N 1
ATOM 2048 C CA . CYS B 1 99 ? 51.785 26.983 22.497 1.00 73.01 99 CYS B CA 1
ATOM 2049 C C . CYS B 1 99 ? 50.750 26.571 21.449 1.00 72.22 99 CYS B C 1
ATOM 2050 O O . CYS B 1 99 ? 49.575 26.344 21.770 1.00 73.02 99 CYS B O 1
ATOM 2053 N N . GLY B 1 100 ? 51.200 26.472 20.199 1.00 70.48 100 GLY B N 1
ATOM 2054 C CA . GLY B 1 100 ? 50.299 26.189 19.096 1.00 67.35 100 GLY B CA 1
ATOM 2055 C C . GLY B 1 100 ? 50.593 27.030 17.863 1.00 64.42 100 GLY B C 1
ATOM 2056 O O . GLY B 1 100 ? 49.672 27.452 17.154 1.00 64.01 100 GLY B O 1
ATOM 2057 N N . SER B 1 101 ? 51.873 27.285 17.598 1.00 61.23 101 SER B N 1
ATOM 2058 C CA . SER B 1 101 ? 52.247 27.940 16.346 1.00 57.43 101 SER B CA 1
ATOM 2059 C C . SER B 1 101 ? 52.153 26.941 15.180 1.00 54.47 101 SER B C 1
ATOM 2060 O O . SER B 1 101 ? 52.545 25.768 15.301 1.00 53.88 101 SER B O 1
ATOM 2063 N N . SER B 1 102 ? 51.616 27.405 14.056 1.00 48.80 102 SER B N 1
ATOM 2064 C CA . SER B 1 102 ? 51.450 26.538 12.903 1.00 45.10 102 SER B CA 1
ATOM 2065 C C . SER B 1 102 ? 52.409 26.887 11.769 1.00 39.47 102 SER B C 1
ATOM 2066 O O . SER B 1 102 ? 52.433 26.201 10.757 1.00 39.16 102 SER B O 1
ATOM 2069 N N . ASP B 1 103 ? 53.186 27.952 11.929 1.00 34.36 103 ASP B N 1
ATOM 2070 C CA . ASP B 1 103 ? 54.195 28.294 10.937 1.00 33.18 103 ASP B CA 1
ATOM 2071 C C . ASP B 1 103 ? 55.533 27.705 11.333 1.00 31.24 103 ASP B C 1
ATOM 2072 O O . ASP B 1 103 ? 56.195 28.194 12.251 1.00 29.42 103 ASP B O 1
ATOM 2077 N N . LEU B 1 104 ? 55.923 26.651 10.620 1.00 28.90 104 LEU B N 1
ATOM 2078 C CA . LEU B 1 104 ? 57.021 25.798 11.059 1.00 28.32 104 LEU B CA 1
ATOM 2079 C C . LEU B 1 104 ? 58.207 25.910 10.094 1.00 27.12 104 LEU B C 1
ATOM 2080 O O . LEU B 1 104 ? 58.070 26.443 8.993 1.00 25.47 104 LEU B O 1
ATOM 2085 N N . TYR B 1 105 ? 59.367 25.418 10.528 1.00 27.18 105 TYR B N 1
ATOM 2086 C CA . TYR B 1 105 ? 60.570 25.333 9.702 1.00 26.74 105 TYR B CA 1
ATOM 2087 C C . TYR B 1 105 ? 61.166 23.937 9.921 1.00 27.38 105 TYR B C 1
ATOM 2088 O O . TYR B 1 105 ? 61.328 23.515 11.058 1.00 27.30 105 TYR B O 1
ATOM 2097 N N . LEU B 1 106 ? 61.498 23.229 8.848 1.00 24.68 106 LEU B N 1
ATOM 2098 C CA . LEU B 1 106 ? 62.224 21.968 8.979 1.00 23.33 106 LEU B CA 1
ATOM 2099 C C . LEU B 1 106 ? 63.690 22.255 8.675 1.00 23.46 106 LEU B C 1
ATOM 2100 O O . LEU B 1 106 ? 64.009 22.855 7.646 1.00 25.19 106 LEU B O 1
ATOM 2105 N N . VAL B 1 107 ? 64.581 21.849 9.576 1.00 25.06 107 VAL B N 1
ATOM 2106 C CA . VAL B 1 107 ? 66.014 21.928 9.323 1.00 24.02 107 VAL B CA 1
ATOM 2107 C C . VAL B 1 107 ? 66.501 20.585 8.739 1.00 24.45 107 VAL B C 1
ATOM 2108 O O . VAL B 1 107 ? 66.320 19.513 9.346 1.00 23.14 107 VAL B O 1
ATOM 2112 N N . THR B 1 108 ? 67.112 20.633 7.561 1.00 23.24 108 THR B N 1
ATOM 2113 C CA . THR B 1 108 ? 67.514 19.406 6.866 1.00 21.94 108 THR B CA 1
ATOM 2114 C C . THR B 1 108 ? 69.002 19.138 7.139 1.00 24.10 108 THR B C 1
ATOM 2115 O O . THR B 1 108 ? 69.678 19.992 7.699 1.00 23.98 108 THR B O 1
ATOM 2119 N N . ARG B 1 109 ? 69.513 17.971 6.725 1.00 24.42 109 ARG B N 1
ATOM 2120 C CA . ARG B 1 109 ? 70.917 17.636 6.987 1.00 27.13 109 ARG B CA 1
ATOM 2121 C C . ARG B 1 109 ? 71.852 18.540 6.188 1.00 27.45 109 ARG B C 1
ATOM 2122 O O . ARG B 1 109 ? 73.056 18.594 6.449 1.00 26.86 109 ARG B O 1
ATOM 2130 N N . HIS B 1 110 ? 71.289 19.211 5.193 1.00 27.54 110 HIS B N 1
ATOM 2131 C CA . HIS B 1 110 ? 72.037 20.152 4.370 1.00 32.15 110 HIS B CA 1
ATOM 2132 C C . HIS B 1 110 ? 72.106 21.504 5.075 1.00 33.65 110 HIS B C 1
ATOM 2133 O O . HIS B 1 110 ? 72.650 22.457 4.517 1.00 36.80 110 HIS B O 1
ATOM 2140 N N . ALA B 1 111 ? 71.544 21.591 6.283 1.00 31.97 111 ALA B N 1
ATOM 2141 C CA . ALA B 1 111 ? 71.378 22.877 6.970 1.00 31.01 111 ALA B CA 1
ATOM 2142 C C . ALA B 1 111 ? 70.584 23.875 6.124 1.00 31.76 111 ALA B C 1
ATOM 2143 O O . ALA B 1 111 ? 70.784 25.084 6.220 1.00 29.97 111 ALA B O 1
ATOM 2145 N N . ASP B 1 112 ? 69.658 23.371 5.318 1.00 31.14 112 ASP B N 1
ATOM 2146 C CA . ASP B 1 112 ? 68.614 24.228 4.786 1.00 33.00 112 ASP B CA 1
ATOM 2147 C C . ASP B 1 112 ? 67.457 24.307 5.783 1.00 33.32 112 ASP B C 1
ATOM 2148 O O . ASP B 1 112 ? 67.260 23.399 6.600 1.00 31.90 112 ASP B O 1
ATOM 2153 N N . VAL B 1 113 ? 66.720 25.412 5.733 1.00 31.79 113 VAL B N 1
ATOM 2154 C CA . VAL B 1 113 ? 65.615 25.638 6.651 1.00 32.49 113 VAL B CA 1
ATOM 2155 C C . VAL B 1 113 ? 64.360 25.857 5.814 1.00 33.94 113 VAL B C 1
ATOM 2156 O O . VAL B 1 113 ? 64.187 26.928 5.224 1.00 36.12 113 VAL B O 1
ATOM 2160 N N . ILE B 1 114 ? 63.501 24.839 5.761 1.00 31.64 114 ILE B N 1
ATOM 2161 C CA . ILE B 1 114 ? 62.416 24.744 4.773 1.00 29.55 114 ILE B CA 1
ATOM 2162 C C . ILE B 1 114 ? 61.127 25.132 5.476 1.00 28.77 114 ILE B C 1
ATOM 2163 O O . ILE B 1 114 ? 60.853 24.629 6.554 1.00 27.13 114 ILE B O 1
ATOM 2168 N N . PRO B 1 115 ? 60.319 26.031 4.871 1.00 27.66 115 PRO B N 1
ATOM 2169 C CA . PRO B 1 115 ? 59.044 26.440 5.481 1.00 25.61 115 PRO B CA 1
ATOM 2170 C C . PRO B 1 115 ? 58.009 25.313 5.425 1.00 25.18 115 PRO B C 1
ATOM 2171 O O . PRO B 1 115 ? 57.795 24.707 4.371 1.00 25.46 115 PRO B O 1
ATOM 2175 N N . VAL B 1 116 ? 57.359 25.060 6.558 1.00 24.90 116 VAL B N 1
ATOM 2176 C CA . VAL B 1 116 ? 56.349 24.006 6.683 1.00 25.23 116 VAL B CA 1
ATOM 2177 C C . VAL B 1 116 ? 55.086 24.544 7.348 1.00 26.25 116 VAL B C 1
ATOM 2178 O O . VAL B 1 116 ? 55.164 25.258 8.355 1.00 27.16 116 VAL B O 1
ATOM 2182 N N . ARG B 1 117 ? 53.921 24.206 6.801 1.00 27.06 117 ARG B N 1
ATOM 2183 C CA . ARG B 1 117 ? 52.675 24.611 7.462 1.00 28.66 117 ARG B CA 1
ATOM 2184 C C . ARG B 1 117 ? 52.084 23.434 8.225 1.00 27.32 117 ARG B C 1
ATOM 2185 O O . ARG B 1 117 ? 51.782 22.414 7.636 1.00 26.78 117 ARG B O 1
ATOM 2193 N N . ARG B 1 118 ? 51.937 23.566 9.534 1.00 28.25 118 ARG B N 1
ATOM 2194 C CA . ARG B 1 118 ? 51.343 22.487 10.322 1.00 30.75 118 ARG B CA 1
ATOM 2195 C C . ARG B 1 118 ? 49.887 22.281 9.919 1.00 32.49 118 ARG B C 1
ATOM 2196 O O . ARG B 1 118 ? 49.123 23.248 9.791 1.00 32.60 118 ARG B O 1
ATOM 2204 N N . ARG B 1 119 ? 49.514 21.020 9.714 1.00 32.26 119 ARG B N 1
ATOM 2205 C CA . ARG B 1 119 ? 48.173 20.646 9.272 1.00 34.80 119 ARG B CA 1
ATOM 2206 C C . ARG B 1 119 ? 47.531 19.694 10.279 1.00 36.89 119 ARG B C 1
ATOM 2207 O O . ARG B 1 119 ? 46.351 19.371 10.178 1.00 39.76 119 ARG B O 1
ATOM 2215 N N . GLY B 1 120 ? 48.319 19.234 11.240 1.00 36.22 120 GLY B N 1
ATOM 2216 C CA . GLY B 1 120 ? 47.777 18.411 12.303 1.00 37.30 120 GLY B CA 1
ATOM 2217 C C . GLY B 1 120 ? 48.818 18.182 13.379 1.00 36.25 120 GLY B C 1
ATOM 2218 O O . GLY B 1 120 ? 49.906 18.785 13.349 1.00 34.01 120 GLY B O 1
ATOM 2219 N N . ASP B 1 121 ? 48.488 17.317 14.335 1.00 36.17 121 ASP B N 1
ATOM 2220 C CA . ASP B 1 121 ? 49.412 16.975 15.419 1.00 37.00 121 ASP B CA 1
ATOM 2221 C C . ASP B 1 121 ? 50.778 16.519 14.909 1.00 33.83 121 ASP B C 1
ATOM 2222 O O . ASP B 1 121 ? 51.796 16.869 15.486 1.00 35.50 121 ASP B O 1
ATOM 2227 N N . SER B 1 122 ? 50.804 15.731 13.841 1.00 33.14 122 SER B N 1
ATOM 2228 C CA . SER B 1 122 ? 52.075 15.156 13.380 1.00 32.50 122 SER B CA 1
ATOM 2229 C C . SER B 1 122 ? 52.283 15.283 11.868 1.00 32.07 122 SER B C 1
ATOM 2230 O O . SER B 1 122 ? 53.081 14.536 11.279 1.00 30.98 122 SER B O 1
ATOM 2233 N N . ARG B 1 123 ? 51.565 16.224 11.246 1.00 31.05 123 ARG B N 1
ATOM 2234 C CA . ARG B 1 123 ? 51.635 16.463 9.792 1.00 31.50 123 ARG B CA 1
ATOM 2235 C C . ARG B 1 123 ? 51.800 17.943 9.457 1.00 29.73 123 ARG B C 1
ATOM 2236 O O . ARG B 1 123 ? 51.243 18.810 10.137 1.00 29.53 123 ARG B O 1
ATOM 2244 N N . GLY B 1 124 ? 52.558 18.218 8.397 1.00 29.26 124 GLY B N 1
ATOM 2245 C CA . GLY B 1 124 ? 52.808 19.583 7.972 1.00 28.29 124 GLY B CA 1
ATOM 2246 C C . GLY B 1 124 ? 53.050 19.526 6.479 1.00 28.03 124 GLY B C 1
ATOM 2247 O O . GLY B 1 124 ? 53.685 18.579 6.005 1.00 27.86 124 GLY B O 1
ATOM 2248 N N . SER B 1 125 ? 52.528 20.491 5.730 1.00 27.34 125 SER B N 1
ATOM 2249 C CA . SER B 1 125 ? 52.710 20.506 4.273 1.00 28.48 125 SER B CA 1
ATOM 2250 C C . SER B 1 125 ? 53.926 21.355 3.912 1.00 27.78 125 SER B C 1
ATOM 2251 O O . SER B 1 125 ? 54.201 22.346 4.569 1.00 27.48 125 SER B O 1
ATOM 2254 N N . LEU B 1 126 ? 54.671 20.962 2.889 1.00 27.74 126 LEU B N 1
ATOM 2255 C CA . LEU B 1 126 ? 55.792 21.774 2.423 1.00 30.76 126 LEU B CA 1
ATOM 2256 C C . LEU B 1 126 ? 55.208 22.891 1.567 1.00 32.48 126 LEU B C 1
ATOM 2257 O O . LEU B 1 126 ? 54.439 22.624 0.644 1.00 34.56 126 LEU B O 1
ATOM 2262 N N . LEU B 1 127 ? 55.560 24.135 1.866 1.00 33.43 127 LEU B N 1
ATOM 2263 C CA . LEU B 1 127 ? 55.068 25.263 1.056 1.00 34.53 127 LEU B CA 1
ATOM 2264 C C . LEU B 1 127 ? 55.572 25.189 -0.386 1.00 34.88 127 LEU B C 1
ATOM 2265 O O . LEU B 1 127 ? 54.873 25.594 -1.314 1.00 34.95 127 LEU B O 1
ATOM 2270 N N . SER B 1 128 ? 56.786 24.666 -0.550 1.00 35.10 128 SER B N 1
ATOM 2271 C CA . SER B 1 128 ? 57.335 24.252 -1.851 1.00 35.87 128 SER B CA 1
ATOM 2272 C C . SER B 1 128 ? 57.695 22.766 -1.778 1.00 35.42 128 SER B C 1
ATOM 2273 O O . SER B 1 128 ? 58.532 22.369 -0.970 1.00 35.40 128 SER B O 1
ATOM 2276 N N . PRO B 1 129 ? 57.085 21.932 -2.631 1.00 33.54 129 PRO B N 1
ATOM 2277 C CA . PRO B 1 129 ? 57.455 20.511 -2.679 1.00 34.30 129 PRO B CA 1
ATOM 2278 C C . PRO B 1 129 ? 58.929 20.317 -3.012 1.00 33.36 129 PRO B C 1
ATOM 2279 O O . PRO B 1 129 ? 59.549 21.146 -3.687 1.00 34.00 129 PRO B O 1
ATOM 2283 N N . ARG B 1 130 ? 59.508 19.245 -2.502 1.00 32.31 130 ARG B N 1
ATOM 2284 C CA . ARG B 1 130 ? 60.908 18.958 -2.805 1.00 32.75 130 ARG B CA 1
ATOM 2285 C C . ARG B 1 130 ? 61.009 17.517 -3.256 1.00 31.69 130 ARG B C 1
ATOM 2286 O O . ARG B 1 130 ? 60.164 16.693 -2.907 1.00 29.86 130 ARG B O 1
ATOM 2294 N N . PRO B 1 131 ? 62.070 17.179 -4.004 1.00 31.98 131 PRO B N 1
ATOM 2295 C CA . PRO B 1 131 ? 62.316 15.761 -4.278 1.00 32.73 131 PRO B CA 1
ATOM 2296 C C . PRO B 1 131 ? 62.493 14.996 -2.962 1.00 33.06 131 PRO B C 1
ATOM 2297 O O . PRO B 1 131 ? 63.141 15.486 -2.043 1.00 32.96 131 PRO B O 1
ATOM 2301 N N . VAL B 1 132 ? 61.911 13.807 -2.883 1.00 33.01 132 VAL B N 1
ATOM 2302 C CA . VAL B 1 132 ? 62.173 12.887 -1.780 1.00 34.33 132 VAL B CA 1
ATOM 2303 C C . VAL B 1 132 ? 63.680 12.733 -1.509 1.00 33.35 132 VAL B C 1
ATOM 2304 O O . VAL B 1 132 ? 64.109 12.711 -0.362 1.00 30.71 132 VAL B O 1
ATOM 2308 N N . SER B 1 133 ? 64.478 12.640 -2.567 1.00 33.31 133 SER B N 1
ATOM 2309 C CA . SER B 1 133 ? 65.904 12.393 -2.425 1.00 33.75 133 SER B CA 1
ATOM 2310 C C . SER B 1 133 ? 66.571 13.534 -1.665 1.00 32.71 133 SER B C 1
ATOM 2311 O O . SER B 1 133 ? 67.562 13.339 -0.967 1.00 34.79 133 SER B O 1
ATOM 2314 N N . TYR B 1 134 ? 66.013 14.730 -1.780 1.00 32.41 134 TYR B N 1
ATOM 2315 C CA . TYR B 1 134 ? 66.563 15.895 -1.093 1.00 31.05 134 TYR B CA 1
ATOM 2316 C C . TYR B 1 134 ? 66.370 15.802 0.439 1.00 30.76 134 TYR B C 1
ATOM 2317 O O . TYR B 1 134 ? 67.195 16.293 1.229 1.00 29.12 134 TYR B O 1
ATOM 2326 N N . LEU B 1 135 ? 65.258 15.192 0.837 1.00 29.38 135 LEU B N 1
ATOM 2327 C CA . LEU B 1 135 ? 64.878 15.039 2.242 1.00 28.30 135 LEU B CA 1
ATOM 2328 C C . LEU B 1 135 ? 65.503 13.786 2.894 1.00 28.32 135 LEU B C 1
ATOM 2329 O O . LEU B 1 135 ? 65.552 13.677 4.120 1.00 26.25 135 LEU B O 1
ATOM 2334 N N . LYS B 1 136 ? 65.961 12.844 2.066 1.00 27.81 136 LYS B N 1
ATOM 2335 C CA . LYS B 1 136 ? 66.473 11.559 2.543 1.00 28.56 136 LYS B CA 1
ATOM 2336 C C . LYS B 1 136 ? 67.724 11.806 3.364 1.00 27.31 136 LYS B C 1
ATOM 2337 O O . LYS B 1 136 ? 68.584 12.563 2.953 1.00 28.27 136 LYS B O 1
ATOM 2343 N N . GLY B 1 137 ? 67.820 11.201 4.550 1.00 25.30 137 GLY B N 1
ATOM 2344 C CA . GLY B 1 137 ? 68.947 11.498 5.414 1.00 23.20 137 GLY B CA 1
ATOM 2345 C C . GLY B 1 137 ? 68.657 12.581 6.455 1.00 23.40 137 GLY B C 1
ATOM 2346 O O . GLY B 1 137 ? 69.494 12.876 7.302 1.00 23.44 137 GLY B O 1
ATOM 2347 N N . SER B 1 138 ? 67.472 13.181 6.397 1.00 23.70 138 SER B N 1
ATOM 2348 C CA . SER B 1 138 ? 67.118 14.218 7.366 1.00 23.14 138 SER B CA 1
ATOM 2349 C C . SER B 1 138 ? 66.130 13.762 8.442 1.00 21.88 138 SER B C 1
ATOM 2350 O O . SER B 1 138 ? 65.718 14.588 9.239 1.00 21.75 138 SER B O 1
ATOM 2353 N N . SER B 1 139 ? 65.729 12.486 8.458 1.00 22.28 139 SER B N 1
ATOM 2354 C CA . SER B 1 139 ? 64.888 11.996 9.560 1.00 23.74 139 SER B CA 1
ATOM 2355 C C . SER B 1 139 ? 65.621 12.316 10.869 1.00 23.55 139 SER B C 1
ATOM 2356 O O . SER B 1 139 ? 66.859 12.259 10.928 1.00 24.77 139 SER B O 1
ATOM 2359 N N . GLY B 1 140 ? 64.852 12.710 11.885 1.00 23.02 140 GLY B N 1
ATOM 2360 C CA . GLY B 1 140 ? 65.408 13.117 13.169 1.00 23.02 140 GLY B CA 1
ATOM 2361 C C . GLY B 1 140 ? 65.643 14.610 13.227 1.00 23.82 140 GLY B C 1
ATOM 2362 O O . GLY B 1 140 ? 65.954 15.171 14.276 1.00 22.65 140 GLY B O 1
ATOM 2363 N N . GLY B 1 141 ? 65.501 15.274 12.086 1.00 24.29 141 GLY B N 1
ATOM 2364 C CA . GLY B 1 141 ? 65.766 16.701 12.070 1.00 22.06 141 GLY B CA 1
ATOM 2365 C C . GLY B 1 141 ? 64.603 17.469 12.709 1.00 24.28 141 GLY B C 1
ATOM 2366 O O . GLY B 1 141 ? 63.477 17.012 12.664 1.00 23.59 141 GLY B O 1
ATOM 2367 N N . PRO B 1 142 ? 64.847 18.644 13.300 1.00 23.96 142 PRO B N 1
ATOM 2368 C CA . PRO B 1 142 ? 63.818 19.368 14.059 1.00 24.90 142 PRO B CA 1
ATOM 2369 C C . PRO B 1 142 ? 62.821 20.110 13.165 1.00 25.12 142 PRO B C 1
ATOM 2370 O O . PRO B 1 142 ? 63.192 20.662 12.126 1.00 25.43 142 PRO B O 1
ATOM 2374 N N . LEU B 1 143 ? 61.556 20.111 13.583 1.00 25.49 143 LEU B N 1
ATOM 2375 C CA . LEU B 1 143 ? 60.597 21.121 13.148 1.00 27.00 143 LEU B CA 1
ATOM 2376 C C . LEU B 1 143 ? 60.507 22.188 14.232 1.00 26.70 143 LEU B C 1
ATOM 2377 O O . LEU B 1 143 ? 60.302 21.880 15.413 1.00 25.89 143 LEU B O 1
ATOM 2382 N N . LEU B 1 144 ? 60.687 23.434 13.811 1.00 25.85 144 LEU B N 1
ATOM 2383 C CA . LEU B 1 144 ? 60.797 24.572 14.706 1.00 28.10 144 LEU B CA 1
ATOM 2384 C C . LEU B 1 144 ? 59.663 25.551 14.416 1.00 29.15 144 LEU B C 1
ATOM 2385 O O . LEU B 1 144 ? 59.245 25.719 13.258 1.00 28.53 144 LEU B O 1
ATOM 2390 N N . CYS B 1 145 ? 59.180 26.214 15.459 1.00 30.60 145 CYS B N 1
ATOM 2391 C CA . CYS B 1 145 ? 58.313 27.372 15.246 1.00 33.17 145 CYS B CA 1
ATOM 2392 C C . CYS B 1 145 ? 59.200 28.628 15.153 1.00 32.22 145 CYS B C 1
ATOM 2393 O O . CYS B 1 145 ? 60.396 28.549 15.389 1.00 32.70 145 CYS B O 1
ATOM 2396 N N . PRO B 1 146 ? 58.636 29.797 14.776 1.00 34.27 146 PRO B N 1
ATOM 2397 C CA . PRO B 1 146 ? 59.481 30.931 14.374 1.00 34.72 146 PRO B CA 1
ATOM 2398 C C . PRO B 1 146 ? 60.478 31.397 15.431 1.00 37.02 146 PRO B C 1
ATOM 2399 O O . PRO B 1 146 ? 61.533 31.949 15.098 1.00 37.93 146 PRO B O 1
ATOM 2403 N N . SER B 1 147 ? 60.148 31.165 16.700 1.00 38.41 147 SER B N 1
ATOM 2404 C CA . SER B 1 147 ? 61.009 31.567 17.806 1.00 40.68 147 SER B CA 1
ATOM 2405 C C . SER B 1 147 ? 62.130 30.558 18.038 1.00 41.32 147 SER B C 1
ATOM 2406 O O . SER B 1 147 ? 63.057 30.801 18.826 1.00 40.88 147 SER B O 1
ATOM 2409 N N . GLY B 1 148 ? 62.047 29.421 17.351 1.00 40.32 148 GLY B N 1
ATOM 2410 C CA . GLY B 1 148 ? 63.140 28.472 17.395 1.00 38.02 148 GLY B CA 1
ATOM 2411 C C . GLY B 1 148 ? 62.954 27.383 18.432 1.00 37.14 148 GLY B C 1
ATOM 2412 O O . GLY B 1 148 ? 63.895 26.651 18.713 1.00 37.43 148 GLY B O 1
ATOM 2413 N N . HIS B 1 149 ? 61.753 27.263 18.995 1.00 35.70 149 HIS B N 1
ATOM 2414 C CA . HIS B 1 149 ? 61.429 26.112 19.830 1.00 37.38 149 HIS B CA 1
ATOM 2415 C C . HIS B 1 149 ? 61.009 24.914 18.993 1.00 34.91 149 HIS B C 1
ATOM 2416 O O . HIS B 1 149 ? 60.515 25.078 17.881 1.00 31.64 149 HIS B O 1
ATOM 2423 N N . VAL B 1 150 ? 61.191 23.718 19.544 1.00 33.52 150 VAL B N 1
ATOM 2424 C CA . VAL B 1 150 ? 61.001 22.495 18.776 1.00 32.01 150 VAL B CA 1
ATOM 2425 C C . VAL B 1 150 ? 59.598 21.918 18.920 1.00 31.00 150 VAL B C 1
ATOM 2426 O O . VAL B 1 150 ? 59.103 21.758 20.030 1.00 31.64 150 VAL B O 1
ATOM 2430 N N . VAL B 1 151 ? 58.951 21.583 17.809 1.00 30.04 151 VAL B N 1
ATOM 2431 C CA . VAL B 1 151 ? 57.601 21.060 17.915 1.00 30.09 151 VAL B CA 1
ATOM 2432 C C . VAL B 1 151 ? 57.555 19.572 17.613 1.00 28.77 151 VAL B C 1
ATOM 2433 O O . VAL B 1 151 ? 56.583 18.888 17.951 1.00 26.22 151 VAL B O 1
ATOM 2437 N N . GLY B 1 152 ? 58.622 19.074 16.984 1.00 27.76 152 GLY B N 1
ATOM 2438 C CA . GLY B 1 152 ? 58.701 17.657 16.665 1.00 26.83 152 GLY B CA 1
ATOM 2439 C C . GLY B 1 152 ? 59.978 17.338 15.899 1.00 25.15 152 GLY B C 1
ATOM 2440 O 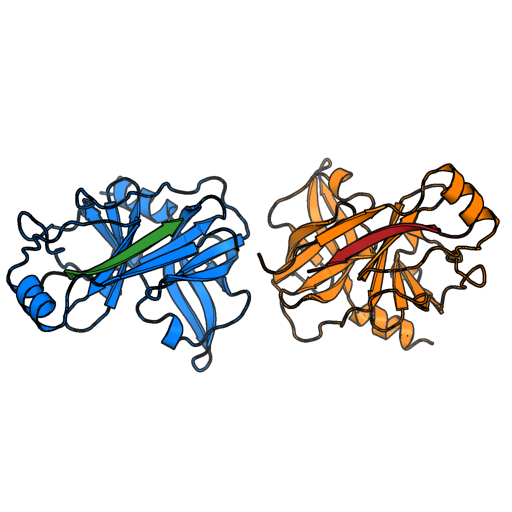O . GLY B 1 152 ? 60.788 18.226 15.633 1.00 23.49 152 GLY B O 1
ATOM 2441 N N . ILE B 1 153 ? 60.174 16.071 15.554 1.00 24.91 153 ILE B N 1
ATOM 2442 C CA . ILE B 1 153 ? 61.292 15.724 14.681 1.00 24.43 153 ILE B CA 1
ATOM 2443 C C . ILE B 1 153 ? 60.799 14.924 13.487 1.00 23.07 153 ILE B C 1
ATOM 2444 O O . ILE B 1 153 ? 59.843 14.164 13.579 1.00 22.63 153 ILE B O 1
ATOM 2449 N N . PHE B 1 154 ? 61.472 15.124 12.360 1.00 23.90 154 PHE B N 1
ATOM 2450 C CA . PHE B 1 154 ? 61.071 14.605 11.042 1.00 22.31 154 PHE B CA 1
ATOM 2451 C C . PHE B 1 154 ? 61.095 13.064 11.025 1.00 21.66 154 PHE B C 1
ATOM 2452 O O . PHE B 1 154 ? 62.117 12.438 11.390 1.00 23.30 154 PHE B O 1
ATOM 2460 N N . ARG B 1 155 ? 59.986 12.439 10.611 1.00 22.62 155 ARG B N 1
ATOM 2461 C CA . ARG B 1 155 ? 59.936 10.971 10.620 1.00 23.31 155 ARG B CA 1
ATOM 2462 C C . ARG B 1 155 ? 59.785 10.383 9.222 1.00 25.20 155 ARG B C 1
ATOM 2463 O O . ARG B 1 155 ? 60.475 9.423 8.859 1.00 24.40 155 ARG B O 1
ATOM 2471 N N . ALA B 1 156 ? 58.903 10.974 8.415 1.00 24.40 156 ALA B N 1
ATOM 2472 C CA . ALA B 1 156 ? 58.609 10.382 7.131 1.00 24.57 156 ALA B CA 1
ATOM 2473 C C . ALA B 1 156 ? 58.094 11.436 6.126 1.00 24.99 156 ALA B C 1
ATOM 2474 O O . ALA B 1 156 ? 57.571 12.487 6.509 1.00 25.10 156 ALA B O 1
ATOM 2476 N N . ALA B 1 157 ? 58.253 11.135 4.847 1.00 25.34 157 ALA B N 1
ATOM 2477 C CA . ALA B 1 157 ? 57.900 12.066 3.785 1.00 28.11 157 ALA B CA 1
ATOM 2478 C C . ALA B 1 157 ? 56.606 11.581 3.142 1.00 28.83 157 ALA B C 1
ATOM 2479 O O . ALA B 1 157 ? 56.434 10.376 2.902 1.00 30.65 157 ALA B O 1
ATOM 2481 N N . VAL B 1 158 ? 55.693 12.506 2.880 1.00 30.20 158 VAL B N 1
ATOM 2482 C CA . VAL B 1 158 ? 54.476 12.158 2.147 1.00 32.35 158 VAL B CA 1
ATOM 2483 C C . VAL B 1 158 ? 54.746 12.448 0.671 1.00 33.11 158 VAL B C 1
ATOM 2484 O O . VAL B 1 158 ? 54.956 13.596 0.287 1.00 33.34 158 VAL B O 1
ATOM 2488 N N . CYS B 1 159 ? 54.755 11.420 -0.166 1.00 35.27 159 CYS B N 1
ATOM 2489 C CA . CYS B 1 159 ? 55.261 11.635 -1.512 1.00 37.53 159 CYS B CA 1
ATOM 2490 C C . CYS B 1 159 ? 54.585 10.852 -2.631 1.00 36.82 159 CYS B C 1
ATOM 2491 O O . CYS B 1 159 ? 54.034 9.773 -2.419 1.00 34.50 159 CYS B O 1
ATOM 2494 N N . THR B 1 160 ? 54.654 11.409 -3.833 1.00 37.52 160 THR B N 1
ATOM 2495 C CA . THR B 1 160 ? 54.179 10.715 -5.029 1.00 40.11 160 THR B CA 1
ATOM 2496 C C . THR B 1 160 ? 55.224 10.887 -6.117 1.00 39.02 160 THR B C 1
ATOM 2497 O O . THR B 1 160 ? 55.698 12.002 -6.370 1.00 38.20 160 THR B O 1
ATOM 2501 N N . ARG B 1 161 ? 55.588 9.779 -6.749 1.00 37.96 161 ARG B N 1
ATOM 2502 C CA . ARG B 1 161 ? 56.488 9.812 -7.890 1.00 38.35 161 ARG B CA 1
ATOM 2503 C C . ARG B 1 161 ? 57.708 10.667 -7.583 1.00 36.65 161 ARG B C 1
ATOM 2504 O O . ARG B 1 161 ? 58.112 11.520 -8.390 1.00 35.74 161 ARG B O 1
ATOM 2512 N N . GLY B 1 162 ? 58.286 10.421 -6.405 1.00 34.13 162 GLY B N 1
ATOM 2513 C CA . GLY B 1 162 ? 59.568 11.006 -6.050 1.00 31.03 162 GLY B CA 1
ATOM 2514 C C . GLY B 1 162 ? 59.469 12.435 -5.548 1.00 28.69 162 GLY B C 1
ATOM 2515 O O . GLY B 1 162 ? 60.486 13.065 -5.302 1.00 27.97 162 GLY B O 1
ATOM 2516 N N . VAL B 1 163 ? 58.257 12.958 -5.404 1.00 27.82 163 VAL B N 1
ATOM 2517 C CA . VAL B 1 163 ? 58.097 14.335 -4.941 1.00 29.14 163 VAL B CA 1
ATOM 2518 C C . VAL B 1 163 ? 57.360 14.358 -3.624 1.00 29.65 163 VAL B C 1
ATOM 2519 O O . VAL B 1 163 ? 56.305 13.741 -3.489 1.00 28.75 163 VAL B O 1
ATOM 2523 N N . ALA B 1 164 ? 57.932 15.068 -2.657 1.00 28.72 164 ALA B N 1
ATOM 2524 C CA . ALA B 1 164 ? 57.335 15.162 -1.327 1.00 28.69 164 ALA B CA 1
ATOM 2525 C C . ALA B 1 164 ? 56.546 16.458 -1.182 1.00 29.39 164 ALA B C 1
ATOM 2526 O O . ALA B 1 164 ? 57.066 17.541 -1.439 1.00 30.05 164 ALA B O 1
ATOM 2528 N N . LYS B 1 165 ? 55.295 16.344 -0.761 1.00 28.27 165 LYS B N 1
ATOM 2529 C CA . LYS B 1 165 ? 54.449 17.517 -0.624 1.00 31.12 165 LYS B CA 1
ATOM 2530 C C . LYS B 1 165 ? 54.191 17.848 0.837 1.00 28.40 165 LYS B C 1
ATOM 2531 O O . LYS B 1 165 ? 53.785 18.968 1.180 1.00 27.06 165 LYS B O 1
ATOM 2537 N N . ALA B 1 166 ? 54.443 16.870 1.708 1.00 27.05 166 ALA B N 1
ATOM 2538 C CA . ALA B 1 166 ? 54.160 17.033 3.128 1.00 25.70 166 ALA B CA 1
ATOM 2539 C C . ALA B 1 166 ? 55.139 16.181 3.943 1.00 26.22 166 ALA B C 1
ATOM 2540 O O . ALA B 1 166 ? 55.845 15.327 3.391 1.00 26.24 166 ALA B O 1
ATOM 2542 N N . VAL B 1 167 ? 55.194 16.426 5.247 1.00 27.94 167 VAL B N 1
ATOM 2543 C CA . VAL B 1 167 ? 56.055 15.640 6.131 1.00 27.98 167 VAL B CA 1
ATOM 2544 C C . VAL B 1 167 ? 55.292 15.148 7.355 1.00 28.88 167 VAL B C 1
ATOM 2545 O O . VAL B 1 167 ? 54.423 15.838 7.903 1.00 29.51 167 VAL B O 1
ATOM 2549 N N . ASP B 1 168 ? 55.622 13.937 7.774 1.00 28.08 168 ASP B N 1
ATOM 2550 C CA . ASP B 1 168 ? 55.073 13.385 9.009 1.00 26.67 168 ASP B CA 1
ATOM 2551 C C . ASP B 1 168 ? 56.176 13.494 10.071 1.00 25.20 168 ASP B C 1
ATOM 2552 O O . ASP B 1 168 ? 57.342 13.178 9.804 1.00 25.27 168 ASP B O 1
ATOM 2557 N N . PHE B 1 169 ? 55.827 13.978 11.256 1.00 23.57 169 PHE B N 1
ATOM 2558 C CA . PHE B 1 169 ? 56.828 14.122 12.306 1.00 25.49 169 PHE B CA 1
ATOM 2559 C C . PHE B 1 169 ? 56.330 13.590 13.647 1.00 26.26 169 PHE B C 1
ATOM 2560 O O . PHE B 1 169 ? 55.127 13.360 13.838 1.00 24.58 169 PHE B O 1
ATOM 2568 N N . ILE B 1 170 ? 57.278 13.364 14.554 1.00 27.67 170 ILE B N 1
ATOM 2569 C CA . ILE B 1 170 ? 56.988 12.928 15.926 1.00 26.69 170 ILE B CA 1
ATOM 2570 C C . ILE B 1 170 ? 56.865 14.177 16.790 1.00 27.58 170 ILE B C 1
ATOM 2571 O O . ILE B 1 170 ? 57.826 14.922 16.965 1.00 26.32 170 ILE B O 1
ATOM 2576 N N . PRO B 1 171 ? 55.670 14.422 17.340 1.00 29.01 171 PRO B N 1
ATOM 2577 C CA . PRO B 1 171 ? 55.437 15.616 18.153 1.00 30.93 171 PRO B CA 1
ATOM 2578 C C . PRO B 1 171 ? 56.228 15.552 19.455 1.00 32.93 171 PRO B C 1
ATOM 2579 O O . PRO B 1 171 ? 56.462 14.468 19.997 1.00 32.09 171 PRO B O 1
ATOM 2583 N N . VAL B 1 172 ? 56.648 16.704 19.958 1.00 35.48 172 VAL B N 1
ATOM 2584 C CA . VAL B 1 172 ? 57.328 16.717 21.240 1.00 39.35 172 VAL B CA 1
ATOM 2585 C C . VAL B 1 172 ? 56.467 16.078 22.330 1.00 41.72 172 VAL B C 1
ATOM 2586 O O . VAL B 1 172 ? 56.993 15.559 23.312 1.00 42.65 172 VAL B O 1
ATOM 2590 N N . GLU B 1 173 ? 55.151 16.084 22.144 1.00 43.98 173 GLU B N 1
ATOM 2591 C CA . GLU B 1 173 ? 54.247 15.431 23.092 1.00 46.32 173 GLU B CA 1
ATOM 2592 C C . GLU B 1 173 ? 54.475 13.915 23.133 1.00 47.51 173 GLU B C 1
ATOM 2593 O O . GLU B 1 173 ? 54.411 13.285 24.206 1.00 46.77 173 GLU B O 1
ATOM 2599 N N . SER B 1 174 ? 54.761 13.334 21.969 1.00 47.55 174 SER B N 1
ATOM 2600 C CA . SER B 1 174 ? 55.148 11.925 21.897 1.00 47.83 174 SER B CA 1
ATOM 2601 C C . SER B 1 174 ? 56.428 11.629 22.666 1.00 47.11 174 SER B C 1
ATOM 2602 O O . SER B 1 174 ? 56.664 10.487 23.067 1.00 47.72 174 SER B O 1
ATOM 2605 N N . MET B 1 175 ? 57.272 12.639 22.854 1.00 47.42 175 MET B N 1
ATOM 2606 C CA . MET B 1 175 ? 58.508 12.442 23.606 1.00 47.53 175 MET B CA 1
ATOM 2607 C C . MET B 1 175 ? 58.210 12.414 25.096 1.00 48.64 175 MET B C 1
ATOM 2608 O O . MET B 1 175 ? 58.821 11.652 25.853 1.00 49.06 175 MET B O 1
ATOM 2613 N N . GLU B 1 176 ? 57.278 13.264 25.511 1.00 50.44 176 GLU B N 1
ATOM 2614 C CA . GLU B 1 176 ? 56.842 13.312 26.901 1.00 52.20 176 GLU B CA 1
ATOM 2615 C C . GLU B 1 176 ? 56.206 11.977 27.275 1.00 51.69 176 GLU B C 1
ATOM 2616 O O . GLU B 1 176 ? 56.507 11.410 28.322 1.00 51.33 176 GLU B O 1
ATOM 2622 N N . THR B 1 177 ? 55.338 11.481 26.396 1.00 51.84 177 THR B N 1
ATOM 2623 C CA . THR B 1 177 ? 54.665 10.201 26.577 1.00 52.85 177 THR B CA 1
ATOM 2624 C C . THR B 1 177 ? 55.658 9.052 26.759 1.00 53.55 177 THR B C 1
ATOM 2625 O O . THR B 1 177 ? 55.507 8.226 27.669 1.00 53.12 177 THR B O 1
ATOM 2629 N N . THR B 1 178 ? 56.675 9.005 25.898 1.00 52.98 178 THR B N 1
ATOM 2630 C CA . THR B 1 178 ? 57.705 7.968 25.977 1.00 52.47 178 THR B CA 1
ATOM 2631 C C . THR B 1 178 ? 58.498 8.070 27.282 1.00 54.09 178 THR B C 1
ATOM 2632 O O . THR B 1 178 ? 58.758 7.057 27.943 1.00 54.17 178 THR B O 1
ATOM 2636 N N . MET B 1 179 ? 58.863 9.291 27.665 1.00 55.77 179 MET B N 1
ATOM 2637 C CA . MET B 1 179 ? 59.602 9.500 28.906 1.00 58.15 179 MET B CA 1
ATOM 2638 C C . MET B 1 179 ? 58.751 9.152 30.130 1.00 60.21 179 MET B C 1
ATOM 2639 O O . MET B 1 179 ? 59.264 8.640 31.126 1.00 61.25 179 MET B O 1
ATOM 2644 N N . ARG B 1 180 ? 57.452 9.420 30.042 1.00 62.30 180 ARG B N 1
ATOM 2645 C CA . ARG B 1 180 ? 56.521 9.124 31.128 1.00 64.26 180 ARG B CA 1
ATOM 2646 C C . ARG B 1 180 ? 56.499 7.627 31.447 1.00 65.72 180 ARG B C 1
ATOM 2647 O O . ARG B 1 180 ? 56.515 7.234 32.613 1.00 66.13 180 ARG B O 1
ATOM 2649 N N . ALA B 1 181 ? 56.462 6.798 30.406 1.00 66.88 181 ALA B N 1
ATOM 2650 C CA . ALA B 1 181 ? 56.535 5.346 30.565 1.00 68.67 181 ALA B CA 1
ATOM 2651 C C . ALA B 1 181 ? 57.962 4.884 30.896 1.00 69.75 181 ALA B C 1
ATOM 2652 O O . ALA B 1 181 ? 58.476 3.929 30.308 1.00 70.14 181 ALA B O 1
ATOM 2654 N N . SER B 1 182 ? 58.594 5.570 31.845 1.00 70.85 182 SER B N 1
ATOM 2655 C CA . SER B 1 182 ? 59.974 5.280 32.222 1.00 71.44 182 SER B CA 1
ATOM 2656 C C . SER B 1 182 ? 60.325 5.993 33.531 1.00 71.99 182 SER B C 1
ATOM 2657 O O . SER B 1 182 ? 61.106 6.971 33.489 1.00 72.19 182 SER B O 1
ATOM 2659 N N . LYS C 2 2 ? 36.213 67.041 -3.141 1.00 51.89 220 LYS C N 1
ATOM 2660 C CA . LYS C 2 2 ? 37.038 67.607 -4.250 1.00 51.68 220 LYS C CA 1
ATOM 2661 C C . LYS C 2 2 ? 38.529 67.555 -3.939 1.00 50.95 220 LYS C C 1
ATOM 2662 O O . LYS C 2 2 ? 39.368 67.755 -4.833 1.00 51.99 220 LYS C O 1
ATOM 2663 N N . GLY C 2 3 ? 38.862 67.281 -2.678 1.00 47.79 221 GLY C N 1
ATOM 2664 C CA . GLY C 2 3 ? 40.254 67.262 -2.265 1.00 45.69 221 GLY C CA 1
ATOM 2665 C C . GLY C 2 3 ? 41.037 66.126 -2.898 1.00 42.46 221 GLY C C 1
ATOM 2666 O O . GLY C 2 3 ? 40.539 65.007 -3.004 1.00 43.86 221 GLY C O 1
ATOM 2667 N N . SER C 2 4 ? 42.267 66.413 -3.309 1.00 39.71 222 SER C N 1
ATOM 2668 C CA . SER C 2 4 ? 43.145 65.412 -3.896 1.00 36.39 222 SER C CA 1
ATOM 2669 C C . SER C 2 4 ? 43.873 64.639 -2.802 1.00 34.25 222 SER C C 1
ATOM 2670 O O . SER C 2 4 ? 44.030 65.122 -1.687 1.00 34.91 222 SER C O 1
ATOM 2673 N N . VAL C 2 5 ? 44.312 63.429 -3.125 1.00 32.72 223 VAL C N 1
ATOM 2674 C CA . VAL C 2 5 ? 45.242 62.713 -2.266 1.00 28.36 223 VAL C CA 1
ATOM 2675 C C . VAL C 2 5 ? 46.615 63.296 -2.545 1.00 29.38 223 VAL C C 1
ATOM 2676 O O . VAL C 2 5 ? 46.919 63.650 -3.681 1.00 28.42 223 VAL C O 1
ATOM 2680 N N . VAL C 2 6 ? 47.438 63.406 -1.503 1.00 30.73 224 VAL C N 1
ATOM 2681 C CA . VAL C 2 6 ? 48.706 64.128 -1.595 1.00 29.25 224 VAL C CA 1
ATOM 2682 C C . VAL C 2 6 ? 49.854 63.219 -1.144 1.00 28.73 224 VAL C C 1
ATOM 2683 O O . VAL C 2 6 ? 49.740 62.544 -0.126 1.00 28.75 224 VAL C O 1
ATOM 2687 N N . ILE C 2 7 ? 50.938 63.204 -1.916 1.00 29.55 225 ILE C N 1
ATOM 2688 C CA . ILE C 2 7 ? 52.196 62.554 -1.514 1.00 31.30 225 ILE C CA 1
ATOM 2689 C C . ILE C 2 7 ? 52.930 63.431 -0.489 1.00 31.56 225 ILE C C 1
ATOM 2690 O O . ILE C 2 7 ? 53.281 64.584 -0.770 1.00 29.01 225 ILE C O 1
ATOM 2695 N N . VAL C 2 8 ? 53.128 62.883 0.707 1.00 30.41 226 VAL C N 1
ATOM 2696 C CA . VAL C 2 8 ? 53.746 63.620 1.800 1.00 30.59 226 VAL C CA 1
ATOM 2697 C C . VAL C 2 8 ? 55.132 63.035 2.153 1.00 32.29 226 VAL C C 1
ATOM 2698 O O . VAL C 2 8 ? 55.805 63.529 3.057 1.00 32.37 226 VAL C O 1
ATOM 2702 N N . GLY C 2 9 ? 55.538 61.996 1.421 1.00 30.53 227 GLY C N 1
ATOM 2703 C CA . GLY C 2 9 ? 56.774 61.290 1.712 1.00 30.83 227 GLY C CA 1
ATOM 2704 C C . GLY C 2 9 ? 56.946 60.117 0.757 1.00 30.64 227 GLY C C 1
ATOM 2705 O O . GLY C 2 9 ? 56.042 59.796 -0.028 1.00 28.35 227 GLY C O 1
ATOM 2706 N N . ARG C 2 10 ? 58.104 59.474 0.807 1.00 29.25 228 ARG C N 1
ATOM 2707 C CA . ARG C 2 10 ? 58.318 58.260 0.027 1.00 28.53 228 ARG C CA 1
ATOM 2708 C C . ARG C 2 10 ? 59.223 57.311 0.788 1.00 29.29 228 ARG C C 1
ATOM 2709 O O . ARG C 2 10 ? 59.860 57.691 1.801 1.00 27.13 228 ARG C O 1
ATOM 2717 N N . ILE C 2 11 ? 59.237 56.068 0.326 1.00 27.08 229 ILE C N 1
ATOM 2718 C CA . ILE C 2 11 ? 60.035 55.016 0.925 1.00 29.00 229 ILE C CA 1
ATOM 2719 C C . ILE C 2 11 ? 60.890 54.407 -0.190 1.00 30.03 229 ILE C C 1
ATOM 2720 O O . ILE C 2 11 ? 60.388 54.099 -1.280 1.00 31.62 229 ILE C O 1
ATOM 2725 N N . ILE C 2 12 ? 62.185 54.294 0.080 1.00 29.40 230 ILE C N 1
ATOM 2726 C CA . ILE C 2 12 ? 63.157 53.789 -0.883 1.00 33.83 230 ILE C CA 1
ATOM 2727 C C . ILE C 2 12 ? 63.606 52.387 -0.459 1.00 34.05 230 ILE C C 1
ATOM 2728 O O . ILE C 2 12 ? 63.976 52.147 0.700 1.00 31.82 230 ILE C O 1
ATOM 2733 N N . LEU C 2 13 ? 63.546 51.454 -1.400 1.00 37.38 231 LEU C N 1
ATOM 2734 C CA . LEU C 2 13 ? 63.825 50.056 -1.105 1.00 41.49 231 LEU C CA 1
ATOM 2735 C C . LEU C 2 13 ? 65.198 49.626 -1.626 1.00 45.74 231 LEU C C 1
ATOM 2736 O O . LEU C 2 13 ? 65.715 50.181 -2.609 1.00 47.03 231 LEU C O 1
ATOM 2741 N N . SER C 2 14 ? 65.790 48.651 -0.945 1.00 49.88 232 SER C N 1
ATOM 2742 C CA . SER C 2 14 ? 67.030 48.040 -1.407 1.00 53.84 232 SER C CA 1
ATOM 2743 C C . SER C 2 14 ? 67.215 46.637 -0.818 1.00 54.46 232 SER C C 1
ATOM 2744 O O . SER C 2 14 ? 66.369 46.219 0.006 1.00 53.96 232 SER C O 1
ATOM 2747 N N . LYS D 2 2 ? 74.836 -3.688 15.626 1.00 51.76 220 LYS D N 1
ATOM 2748 C CA . LYS D 2 2 ? 76.219 -3.748 15.049 1.00 51.39 220 LYS D CA 1
ATOM 2749 C C . LYS D 2 2 ? 77.149 -2.738 15.708 1.00 50.31 220 LYS D C 1
ATOM 2750 O O . LYS D 2 2 ? 77.309 -2.723 16.927 1.00 50.45 220 LYS D O 1
ATOM 2751 N N . GLY D 2 3 ? 77.774 -1.885 14.909 1.00 48.95 221 GLY D N 1
ATOM 2752 C CA . GLY D 2 3 ? 78.592 -0.840 15.491 1.00 45.79 221 GLY D CA 1
ATOM 2753 C C . GLY D 2 3 ? 77.742 0.183 16.227 1.00 43.19 221 GLY D C 1
ATOM 2754 O O . GLY D 2 3 ? 76.510 0.092 16.260 1.00 43.13 221 GLY D O 1
ATOM 2755 N N . SER D 2 4 ? 78.409 1.167 16.811 1.00 39.55 222 SER D N 1
ATOM 2756 C CA . SER D 2 4 ? 77.744 2.307 17.419 1.00 35.80 222 SER D CA 1
ATOM 2757 C C . SER D 2 4 ? 77.274 3.256 16.323 1.00 33.22 222 SER D C 1
ATOM 2758 O O . SER D 2 4 ? 77.856 3.281 15.235 1.00 32.10 222 SER D O 1
ATOM 2761 N N . VAL D 2 5 ? 76.223 4.030 16.607 1.00 30.06 223 VAL D N 1
ATOM 2762 C CA . VAL D 2 5 ? 75.925 5.213 15.803 1.00 27.58 223 VAL D CA 1
ATOM 2763 C C . VAL D 2 5 ? 77.031 6.264 16.040 1.00 27.58 223 VAL D C 1
ATOM 2764 O O . VAL D 2 5 ? 77.507 6.423 17.172 1.00 27.03 223 VAL D O 1
ATOM 2768 N N . VAL D 2 6 ? 77.445 6.969 14.977 1.00 27.35 224 VAL D N 1
ATOM 2769 C CA . VAL D 2 6 ? 78.564 7.911 15.077 1.00 25.86 224 VAL D CA 1
ATOM 2770 C C . VAL D 2 6 ? 78.139 9.327 14.652 1.00 24.93 224 VAL D C 1
ATOM 2771 O O . VAL D 2 6 ? 77.482 9.511 13.634 1.00 26.49 224 VAL D O 1
ATOM 2775 N N . ILE D 2 7 ? 78.496 10.324 15.442 1.00 25.59 225 ILE D N 1
ATOM 2776 C CA . ILE D 2 7 ? 78.298 11.712 15.019 1.00 28.20 225 ILE D CA 1
ATOM 2777 C C . ILE D 2 7 ? 79.385 12.067 13.990 1.00 28.17 225 ILE D C 1
ATOM 2778 O O . ILE D 2 7 ? 80.593 12.015 14.300 1.00 27.61 225 ILE D O 1
ATOM 2783 N N . VAL D 2 8 ? 78.963 12.401 12.774 1.00 27.07 226 VAL D N 1
ATOM 2784 C CA . VAL D 2 8 ? 79.904 12.741 11.712 1.00 29.37 226 VAL D CA 1
ATOM 2785 C C . VAL D 2 8 ? 79.853 14.246 11.341 1.00 31.60 226 VAL D C 1
ATOM 2786 O O . VAL D 2 8 ? 80.601 14.709 10.472 1.00 31.70 226 VAL D O 1
ATOM 2790 N N . GLY D 2 9 ? 78.975 14.992 12.008 1.00 28.92 227 GLY D N 1
ATOM 2791 C CA . GLY D 2 9 ? 78.893 16.429 11.785 1.00 28.06 227 GLY D CA 1
ATOM 2792 C C . GLY D 2 9 ? 77.850 17.047 12.687 1.00 27.82 227 GLY D C 1
ATOM 2793 O O . GLY D 2 9 ? 77.196 16.337 13.465 1.00 25.29 227 GLY D O 1
ATOM 2794 N N . ARG D 2 10 ? 77.682 18.366 12.600 1.00 26.48 228 ARG D N 1
ATOM 2795 C CA . ARG D 2 10 ? 76.673 19.057 13.395 1.00 26.33 228 ARG D CA 1
ATOM 2796 C C . ARG D 2 10 ? 76.116 20.259 12.666 1.00 26.35 228 ARG D C 1
ATOM 2797 O O . ARG D 2 10 ? 76.773 20.818 11.769 1.00 25.03 228 ARG D O 1
ATOM 2805 N N . ILE D 2 11 ? 74.896 20.628 13.045 1.00 26.07 229 ILE D N 1
ATOM 2806 C CA . ILE D 2 11 ? 74.205 21.772 12.478 1.00 26.36 229 ILE D CA 1
ATOM 2807 C C . ILE D 2 11 ? 74.004 22.785 13.589 1.00 28.33 229 ILE D C 1
ATOM 2808 O O . ILE D 2 11 ? 73.554 22.448 14.694 1.00 29.11 229 ILE D O 1
ATOM 2813 N N . ILE D 2 12 ? 74.381 24.027 13.295 1.00 27.44 230 ILE D N 1
ATOM 2814 C CA . ILE D 2 12 ? 74.307 25.121 14.246 1.00 30.29 230 ILE D CA 1
ATOM 2815 C C . ILE D 2 12 ? 73.250 26.127 13.785 1.00 30.21 230 ILE D C 1
ATOM 2816 O O . ILE D 2 12 ? 73.277 26.632 12.654 1.00 27.58 230 ILE D O 1
ATOM 2821 N N . LEU D 2 13 ? 72.312 26.393 14.682 1.00 31.25 231 LEU D N 1
ATOM 2822 C CA . LEU D 2 13 ? 71.153 27.218 14.391 1.00 34.68 231 LEU D CA 1
ATOM 2823 C C . LEU D 2 13 ? 71.378 28.648 14.857 1.00 38.53 231 LEU D C 1
ATOM 2824 O O . LEU D 2 13 ? 72.036 28.884 15.890 1.00 35.83 231 LEU D O 1
ATOM 2829 N N . SER D 2 14 ? 70.815 29.588 14.095 1.00 41.53 232 SER D N 1
ATOM 2830 C CA . SER D 2 14 ? 70.898 31.010 14.411 1.00 46.43 232 SER D CA 1
ATOM 2831 C C . SER D 2 14 ? 69.491 31.593 14.485 1.00 47.73 232 SER D C 1
ATOM 2832 O O . SER D 2 14 ? 69.196 32.311 15.464 1.00 50.25 232 SER D O 1
#

Organism: Hepatitis C virus genotype 1b (isolate Japanese) (NCBI:txid11116)

Solvent-accessible surface area: 17154 Å² total; per-residue (Å²): 80,73,13,78,22,119,52,79,165,45,53,49,144,122,24,18,89,88,6,19,139,80,2,120,6,163,56,171,27,42,0,27,0,3,12,0,19,16,110,125,71,39,2,0,1,0,0,6,93,40,7,2,3,0,0,55,94,2,0,16,83,81,38,3,2,0,63,192,2,76,35,104,24,105,23,70,40,89,141,67,23,0,0,0,0,56,25,8,123,37,12,99,58,13,70,38,5,130,110,42,32,16,44,1,2,0,0,0,58,87,11,61,31,1,34,1,4,50,81,34,120,30,122,0,8,8,29,59,81,63,76,34,91,52,3,155,13,0,14,0,0,0,0,1,2,50,84,26,68,0,3,0,0,8,47,46,36,44,60,72,224,43,71,0,98,17,0,20,0,0,17,9,86,18,8,112,93,11,69,86,93,92,57,56,17,67,22,114,54,70,166,48,50,50,138,130,24,20,85,87,6,20,140,80,2,118,6,159,64,141,13,38,0,23,0,2,13,1,19,16,116,118,65,34,2,0,1,0,0,8,99,43,11,2,4,0,0,60,84,4,0,15,86,62,42,3,2,0,53,197,6,74,30,105,24,106,33,71,37,90,137,66,24,0,0,0,0,49,30,7,104,38,20,95,64,15,75,39,10,118,108,66,29,31,6,0,14,0,0,0,59,92,11,58,33,12,26,0,52,55,157,32,120,29,119,0,26,11,56,58,69,69,73,39,91,36,4,145,11,0,13,0,0,0,0,1,5,23,85,19,74,0,2,0,0,7,44,46,36,59,66,74,224,44,52,0,111,19,0,19,0,0,14,12,84,23,6,116,89,15,77,82,92,102,128,23,4,0,0,10,24,3,40,0,12,22,98,110,31,6,0,0,11,24,3,36,0,13,24,108

Nearest PDB structures (foldseek):
  4i33-assembly2_B  TM=9.978E-01  e=2.572E-36  Hepatitis C virus (isolate Japanese)
  4i32-assembly2_B  TM=9.968E-01  e=1.040E-35  Hepatitis C virus (isolate Japanese)
  2qv1-assembly2_B  TM=9.927E-01  e=1.285E-34  unclassified
  2xcf-assembly1_A  TM=9.952E-01  e=2.656E-34  Hepacivirus hominis
  4u01-assembly8_H  TM=9.935E-01  e=2.809E-34  Hepatitis C virus (isolate Con1)